Protein AF-K6ZHH1-F1 (afdb_monomer_lite)

pLDDT: mean 86.61, std 14.02, range [27.38, 98.81]

Secondary structure (DSSP, 8-state):
------GGG--TTS--S---SSEEEEEEETTEEEEEEESS---EEEEE-SS-EEEEEETTTGGG---EEEEETTEEEEESS-S-SSSPPP--TT------EEEEE-SSS---GGG-PPP-----HHHHHHHT-STT--GGGGGSTHHHHHHHHHHSTT-HHHHHHHHT--HHHHBTB-B-GGGGTT---SS----B-TTTT-HHHHHHHHHHHH--HHHHHHHHHHHHHIIIIIB---SSS-TTTTTPBBPPSPTTS--TT--SSS--TTSPS--SSS-----SB-GGG---HHHHHHHHHH--HHHHHHHHHHHHHHHHHHH--SSHHHHHHHHHTTTTS--TTT-PPPSSHHHHHHHHHHHHHHHHH--HHHHHHHHHHHHTT--TT--GGGG-TT-STTTTTHHHHHHHHHHHHHHIIIII---SSHHHHHHHHHHHHHHHHHT---GGGGGGG-SS-SHHHHHHHHHHHHHHHHHTTT--SHHHHHHHHHHHHHHHHHHHHHHHT-SSTTSHHHHHHHHHH-----TTSS--S------------PPP-HHHHHHHHHHH--HHHHHHHHHHH-GGGS--

Sequence (584 aa):
MKTGYLKNHIDKNGVVPQKERGAVVFEVENQQTYTYRELRPSLAFMMADEAQGFAIHIDNMWQKFPLEVTAMSGEMDINFCETNIGGAIELQPGEIKFHSLNIALSHTPALTNAHSQPPILKLNPDIFCSANTIPWLTRSITHSPLTNIVNLGLTGERNFFAKREAVDEFGWRNFGDIYADHEAVGYKGDDIFVSHYNNQYDPLQGFLKQWVITGDAKWKQLADDLFEHIVNIDIYHTKLDKQEYNGGFFWHTDHYVEAETATHRTYSKRQQKGVYEDHAGGGGPGSHHCYTSGLALYYQLTGNESAKNAVIKLGNWITYFFEGDGTLLGSLLQYRNRAIVRNPLTGRYPLDRGVANYVNVLLDSYELTANRQYVKRASSIITQTFHATDIIAERNFEDIENTWYYIVFMQSVAKYLWMCETVYGIDHDYASIKQSFLHYVEWIATQEQPYLVNHQKLEYPNDTWTAQDLRKIMVLNVALNYADTQQLKDSIGLKIDSLTQYVEDKLCNSDEKDSTRVLALIMQNNIGDISQIGITNNAMLEVSIEHSTTPFSFARFAWGFIKNYSLTKELRHLLIRFPQLRLK

Structure (mmCIF, N/CA/C/O backbone):
data_AF-K6ZHH1-F1
#
_entry.id   AF-K6ZHH1-F1
#
loop_
_atom_site.group_PDB
_atom_site.id
_atom_site.type_symbol
_atom_site.label_atom_id
_atom_site.label_alt_id
_atom_site.label_comp_id
_atom_site.label_asym_id
_atom_site.label_entity_id
_atom_site.label_seq_id
_atom_site.pdbx_PDB_ins_code
_atom_site.Cartn_x
_atom_site.Cartn_y
_atom_site.Cartn_z
_atom_site.occupancy
_atom_site.B_iso_or_equiv
_atom_site.auth_seq_id
_atom_site.auth_comp_id
_atom_site.auth_asym_id
_atom_site.auth_atom_id
_atom_site.pdbx_PDB_model_num
ATOM 1 N N . MET A 1 1 ? 2.772 -20.254 -30.280 1.00 30.38 1 MET A N 1
ATOM 2 C CA . MET A 1 1 ? 2.025 -19.567 -29.202 1.00 30.38 1 MET A CA 1
ATOM 3 C C . MET A 1 1 ? 1.257 -18.421 -29.835 1.00 30.38 1 MET A C 1
ATOM 5 O O . MET A 1 1 ? 1.825 -17.759 -30.694 1.00 30.38 1 MET A O 1
ATOM 9 N N . LYS A 1 2 ? -0.038 -18.288 -29.522 1.00 27.38 2 LYS A N 1
ATOM 10 C CA . LYS A 1 2 ? -0.986 -17.395 -30.208 1.00 27.38 2 LYS A CA 1
ATOM 11 C C . LYS A 1 2 ? -0.488 -15.938 -30.249 1.00 27.38 2 LYS A C 1
ATOM 13 O O . LYS A 1 2 ? 0.070 -15.427 -29.283 1.00 27.38 2 LYS A O 1
ATOM 18 N N . THR A 1 3 ? -0.713 -15.303 -31.392 1.00 32.09 3 THR A N 1
ATOM 19 C CA . THR A 1 3 ? -0.396 -13.922 -31.780 1.00 32.09 3 THR A CA 1
ATOM 20 C C . THR A 1 3 ? -1.255 -12.888 -31.037 1.00 32.09 3 THR A C 1
ATOM 22 O O . THR A 1 3 ? -2.069 -12.201 -31.649 1.00 32.09 3 THR A O 1
ATOM 25 N N . GLY A 1 4 ? -1.109 -12.786 -29.716 1.00 40.00 4 GLY A N 1
ATOM 26 C CA . GLY A 1 4 ? -1.653 -11.673 -28.937 1.00 40.00 4 GLY A CA 1
ATOM 27 C C . GLY A 1 4 ? -0.604 -10.574 -28.823 1.00 40.00 4 GLY A C 1
ATOM 28 O O . GLY A 1 4 ? 0.295 -10.673 -27.995 1.00 40.00 4 GLY A O 1
ATOM 29 N N . TYR A 1 5 ? -0.659 -9.557 -29.674 1.00 53.03 5 TYR A N 1
ATOM 30 C CA . TYR A 1 5 ? 0.007 -8.285 -29.390 1.00 53.03 5 TYR A CA 1
ATOM 31 C C . TYR A 1 5 ? -0.713 -7.689 -28.177 1.00 53.03 5 TYR A C 1
ATOM 33 O O . TYR A 1 5 ? -1.934 -7.560 -28.199 1.00 53.03 5 TYR A O 1
ATOM 41 N N . LEU A 1 6 ? 0.009 -7.528 -27.070 1.00 69.56 6 LEU A N 1
ATOM 42 C CA . LEU A 1 6 ? -0.569 -7.620 -25.729 1.00 69.56 6 LEU A CA 1
ATOM 43 C C . LEU A 1 6 ? -1.496 -6.432 -25.449 1.00 69.56 6 LEU A C 1
ATOM 45 O O . LEU A 1 6 ? -1.088 -5.277 -25.550 1.00 69.56 6 LEU A O 1
ATOM 49 N N . LYS A 1 7 ? -2.761 -6.736 -25.110 1.00 82.00 7 LYS A N 1
ATOM 50 C CA . LYS A 1 7 ? -3.803 -5.753 -24.755 1.00 82.00 7 LYS A CA 1
ATOM 51 C C . LYS A 1 7 ? -3.344 -4.784 -23.652 1.00 82.00 7 LYS A C 1
ATOM 53 O O . LYS A 1 7 ? -3.862 -3.681 -23.574 1.00 82.00 7 LYS A O 1
ATOM 58 N N . ASN A 1 8 ? -2.340 -5.174 -22.863 1.00 87.94 8 ASN A N 1
ATOM 59 C CA . ASN A 1 8 ? -1.718 -4.366 -21.814 1.00 87.94 8 ASN A CA 1
ATOM 60 C C . ASN A 1 8 ? -0.943 -3.134 -22.335 1.00 87.94 8 ASN A C 1
ATOM 62 O O . ASN A 1 8 ? -0.574 -2.245 -21.570 1.00 87.94 8 ASN A O 1
ATOM 66 N N . HIS A 1 9 ? -0.683 -3.068 -23.646 1.00 88.00 9 HIS A N 1
ATOM 67 C CA . HIS A 1 9 ? 0.112 -2.018 -24.292 1.00 88.00 9 HIS A CA 1
ATOM 68 C C . HIS A 1 9 ? -0.682 -1.164 -25.282 1.00 88.00 9 HIS A C 1
ATOM 70 O O . HIS A 1 9 ? -0.093 -0.539 -26.168 1.00 88.00 9 HIS A O 1
ATOM 76 N N . ILE A 1 10 ? -2.012 -1.139 -25.175 1.00 88.19 10 ILE A N 1
ATOM 77 C CA . ILE A 1 10 ? -2.828 -0.312 -26.064 1.00 88.19 10 ILE A CA 1
ATOM 78 C C . ILE A 1 10 ? -2.696 1.179 -25.726 1.00 88.19 10 ILE A C 1
ATOM 80 O O . ILE A 1 10 ? -2.597 1.578 -24.566 1.00 88.19 10 ILE A O 1
ATOM 84 N N . ASP A 1 11 ? -2.688 2.013 -26.761 1.00 86.75 11 ASP A N 1
ATOM 85 C CA . ASP A 1 11 ? -2.715 3.468 -26.637 1.00 86.75 11 ASP A CA 1
ATOM 86 C C . ASP A 1 11 ? -4.148 3.996 -26.417 1.00 86.75 11 ASP A C 1
ATOM 88 O O . ASP A 1 11 ? -5.140 3.262 -26.485 1.00 86.75 11 ASP A O 1
ATOM 92 N N . LYS A 1 12 ? -4.293 5.312 -26.242 1.00 86.50 12 LYS A N 1
ATOM 93 C CA . LYS A 1 12 ? -5.589 6.018 -26.180 1.00 86.50 12 LYS A CA 1
ATOM 94 C C . LYS A 1 12 ? -6.547 5.720 -27.343 1.00 86.50 12 LYS A C 1
ATOM 96 O O . LYS A 1 12 ? -7.756 5.944 -27.219 1.00 86.50 12 LYS A O 1
ATOM 101 N N . ASN A 1 13 ? -6.038 5.267 -28.489 1.00 87.19 13 ASN A N 1
ATOM 102 C CA . ASN A 1 13 ? -6.827 4.920 -29.669 1.00 87.19 13 ASN A CA 1
ATOM 103 C C . ASN A 1 13 ? -7.211 3.430 -29.700 1.00 87.19 13 ASN A C 1
ATOM 105 O O . ASN A 1 13 ? -7.992 3.034 -30.570 1.00 87.19 13 ASN A O 1
ATOM 109 N N . GLY A 1 14 ? -6.755 2.632 -28.732 1.00 87.19 14 GLY A N 1
ATOM 110 C CA . GLY A 1 14 ? -6.975 1.188 -28.664 1.00 87.19 14 GLY A CA 1
ATOM 111 C C . GLY A 1 14 ? -6.059 0.401 -29.602 1.00 87.19 14 GLY A C 1
ATOM 112 O O . GLY A 1 14 ? -6.440 -0.673 -30.059 1.00 87.19 14 GLY A O 1
ATOM 113 N N . VAL A 1 15 ? -4.891 0.948 -29.948 1.00 86.25 15 VAL A N 1
ATOM 114 C CA . VAL A 1 15 ? -3.913 0.329 -30.852 1.00 86.25 15 VAL A CA 1
ATOM 115 C C . VAL A 1 15 ? -2.653 -0.014 -30.069 1.00 86.25 15 VAL A C 1
ATOM 117 O O . VAL A 1 15 ? -2.179 0.806 -29.295 1.00 86.25 15 VAL A O 1
ATOM 120 N N . VAL A 1 16 ? -2.078 -1.199 -30.296 1.00 84.50 16 VAL A N 1
ATOM 121 C CA . VAL A 1 16 ? -0.757 -1.566 -29.758 1.00 84.50 16 VAL A CA 1
ATOM 122 C C . VAL A 1 16 ? 0.331 -0.938 -30.647 1.00 84.50 16 VAL A C 1
ATOM 124 O O . VAL A 1 16 ? 0.444 -1.341 -31.813 1.00 84.50 16 VAL A O 1
ATOM 127 N N . PRO A 1 17 ? 1.125 0.041 -30.161 1.00 77.00 17 PRO A N 1
ATOM 128 C CA . PRO A 1 17 ? 2.104 0.742 -30.996 1.00 77.00 17 PRO A CA 1
ATOM 129 C C . PRO A 1 17 ? 3.277 -0.153 -31.408 1.00 77.00 17 PRO A C 1
ATOM 131 O O . PRO A 1 17 ? 3.718 -0.109 -32.557 1.00 77.00 17 PRO A O 1
ATOM 134 N N . GLN A 1 18 ? 3.752 -0.993 -30.485 1.00 76.75 18 GLN A N 1
ATOM 135 C CA . GLN A 1 18 ? 4.887 -1.882 -30.703 1.00 76.75 18 GLN A CA 1
ATOM 136 C C . GLN A 1 18 ? 4.406 -3.250 -31.196 1.00 76.75 18 GLN A C 1
ATOM 138 O O . GLN A 1 18 ? 3.787 -4.028 -30.472 1.00 76.75 18 GLN A O 1
ATOM 143 N N . LYS A 1 19 ? 4.677 -3.537 -32.471 1.00 74.19 19 LYS A N 1
ATOM 144 C CA . LYS A 1 19 ? 4.195 -4.744 -33.167 1.00 74.19 19 LYS A CA 1
ATOM 145 C C . LYS A 1 19 ? 5.203 -5.883 -33.179 1.00 74.19 19 LYS A C 1
ATOM 147 O O . LYS A 1 19 ? 4.991 -6.875 -33.865 1.00 74.19 19 LYS A O 1
ATOM 152 N N . GLU A 1 20 ? 6.311 -5.740 -32.468 1.00 76.50 20 GLU A N 1
ATOM 153 C CA . GLU A 1 20 ? 7.403 -6.700 -32.495 1.00 76.50 20 GLU A CA 1
ATOM 154 C C . GLU A 1 20 ? 7.786 -7.085 -31.071 1.00 76.50 20 GLU A C 1
ATOM 156 O O . GLU A 1 20 ? 7.900 -6.227 -30.201 1.00 76.50 20 GLU A O 1
ATOM 161 N N . ARG A 1 21 ? 7.947 -8.392 -30.831 1.00 80.44 21 ARG A N 1
ATOM 162 C CA . ARG A 1 21 ? 8.428 -8.921 -29.550 1.00 80.44 21 ARG A CA 1
ATOM 163 C C . ARG A 1 21 ? 9.940 -9.112 -29.608 1.00 80.44 21 ARG A C 1
ATOM 165 O O . ARG A 1 21 ? 10.447 -9.681 -30.580 1.00 80.44 21 ARG A O 1
ATOM 172 N N . GLY A 1 22 ? 10.617 -8.716 -28.533 1.00 84.31 22 GLY A N 1
ATOM 173 C CA . GLY A 1 22 ? 12.074 -8.713 -28.450 1.00 84.31 22 GLY A CA 1
ATOM 174 C C . GLY A 1 22 ? 12.711 -7.504 -29.132 1.00 84.31 22 GLY A C 1
ATOM 175 O O . GLY A 1 22 ? 12.023 -6.632 -29.658 1.00 84.31 22 GLY A O 1
ATOM 176 N N . ALA A 1 23 ? 14.038 -7.473 -29.132 1.00 86.12 23 ALA A N 1
ATOM 177 C CA . ALA A 1 23 ? 14.827 -6.508 -29.875 1.00 86.12 23 ALA A CA 1
ATOM 178 C C . ALA A 1 23 ? 15.114 -7.007 -31.292 1.00 86.12 23 ALA A C 1
ATOM 180 O O . ALA A 1 23 ? 15.380 -8.192 -31.523 1.00 86.12 23 ALA A O 1
ATOM 181 N N . VAL A 1 24 ? 15.090 -6.071 -32.237 1.00 88.25 24 VAL A N 1
ATOM 182 C CA . VAL A 1 24 ? 15.658 -6.249 -33.572 1.00 88.25 24 VAL A CA 1
ATOM 183 C C . VAL A 1 24 ? 17.082 -5.712 -33.521 1.00 88.25 24 VAL A C 1
ATOM 185 O O . VAL A 1 24 ? 17.284 -4.548 -33.187 1.00 88.25 24 VAL A O 1
ATOM 188 N N . VAL A 1 25 ? 18.057 -6.562 -33.826 1.00 88.25 25 VAL A N 1
ATOM 189 C CA . VAL A 1 25 ? 19.477 -6.208 -33.776 1.00 88.25 25 VAL A CA 1
ATOM 190 C C . VAL A 1 25 ? 20.002 -6.050 -35.195 1.00 88.25 25 VAL A C 1
ATOM 192 O O . VAL A 1 25 ? 19.791 -6.928 -36.035 1.00 88.25 25 VAL A O 1
ATOM 195 N N . PHE A 1 26 ? 20.682 -4.931 -35.443 1.00 89.75 26 PHE A N 1
ATOM 196 C CA . PHE A 1 26 ? 21.403 -4.649 -36.679 1.00 89.75 26 PHE A CA 1
ATOM 197 C C . PHE A 1 26 ? 22.896 -4.607 -36.368 1.00 89.75 26 PHE A C 1
ATOM 199 O O . PHE A 1 26 ? 23.364 -3.701 -35.683 1.00 89.75 26 PHE A O 1
ATOM 206 N N . GLU A 1 27 ? 23.640 -5.583 -36.872 1.00 87.94 27 GLU A N 1
ATOM 207 C CA . GLU A 1 27 ? 25.084 -5.680 -36.675 1.00 87.94 27 GLU A CA 1
ATOM 208 C C . GLU A 1 27 ? 25.792 -5.446 -38.008 1.00 87.94 27 GLU A C 1
ATOM 210 O O . GLU A 1 27 ? 25.417 -6.029 -39.026 1.00 87.94 27 GLU A O 1
ATOM 215 N N . VAL A 1 28 ? 26.795 -4.565 -38.023 1.00 85.88 28 VAL A N 1
ATOM 216 C CA . VAL A 1 28 ? 27.580 -4.265 -39.225 1.00 85.88 28 VAL A CA 1
ATOM 217 C C . VAL A 1 28 ? 29.006 -4.754 -39.025 1.00 85.88 28 VAL A C 1
ATOM 219 O O . VAL A 1 28 ? 29.777 -4.143 -38.291 1.00 85.88 28 VAL A O 1
ATOM 222 N N . GLU A 1 29 ? 29.373 -5.822 -39.726 1.00 83.25 29 GLU A N 1
ATOM 223 C CA . GLU A 1 29 ? 30.719 -6.395 -39.699 1.00 83.25 29 GLU A CA 1
ATOM 224 C C . GLU A 1 29 ? 31.246 -6.510 -41.134 1.00 83.25 29 GLU A C 1
ATOM 226 O O . GLU A 1 29 ? 30.556 -7.006 -42.022 1.00 83.25 29 GLU A O 1
ATOM 231 N N . ASN A 1 30 ? 32.469 -6.037 -41.397 1.00 83.06 30 ASN A N 1
ATOM 232 C CA . ASN A 1 30 ? 33.117 -6.140 -42.715 1.00 83.06 30 ASN A CA 1
ATOM 233 C C . ASN A 1 30 ? 32.250 -5.642 -43.896 1.00 83.06 30 ASN A C 1
ATOM 235 O O . ASN A 1 30 ? 32.237 -6.249 -44.965 1.00 83.06 30 ASN A O 1
ATOM 239 N N . GLN A 1 31 ? 31.529 -4.527 -43.706 1.00 82.25 31 GLN A N 1
ATOM 240 C CA . GLN A 1 31 ? 30.582 -3.946 -44.681 1.00 82.25 31 GLN A CA 1
ATOM 241 C C . GLN A 1 31 ? 29.358 -4.826 -45.005 1.00 82.25 31 GLN A C 1
ATOM 243 O O . GLN A 1 31 ? 28.637 -4.546 -45.963 1.00 82.25 31 GLN A O 1
ATOM 248 N N . GLN A 1 32 ? 29.094 -5.862 -44.211 1.00 87.19 32 GLN A N 1
ATOM 249 C CA . GLN A 1 32 ? 27.875 -6.662 -44.273 1.00 87.19 32 GLN A CA 1
ATOM 250 C C . GLN A 1 32 ? 26.979 -6.325 -43.086 1.00 87.19 32 GLN A C 1
ATOM 252 O O . GLN A 1 32 ? 27.462 -6.124 -41.975 1.00 87.19 32 GLN A O 1
ATOM 257 N N . THR A 1 33 ? 25.671 -6.256 -43.329 1.00 90.69 33 THR A N 1
ATOM 258 C CA . THR A 1 33 ? 24.670 -6.037 -42.283 1.00 90.69 33 THR A CA 1
ATOM 259 C C . THR A 1 33 ? 23.970 -7.349 -41.970 1.00 90.69 33 THR A C 1
ATOM 261 O O . THR A 1 33 ? 23.346 -7.949 -42.847 1.00 90.69 33 THR A O 1
ATOM 264 N N . TYR A 1 34 ? 24.039 -7.765 -40.713 1.00 90.38 34 TYR A N 1
ATOM 265 C CA . TYR A 1 34 ? 23.284 -8.876 -40.162 1.00 90.38 34 TYR A CA 1
ATOM 266 C C . TYR A 1 34 ? 22.071 -8.330 -39.420 1.00 90.38 34 TYR A C 1
ATOM 268 O O . TYR A 1 34 ? 22.156 -7.343 -38.689 1.00 90.38 34 TYR A O 1
ATOM 276 N N . THR A 1 35 ? 20.922 -8.969 -39.618 1.00 91.38 35 THR A N 1
ATOM 277 C CA . THR A 1 35 ? 19.692 -8.625 -38.906 1.00 91.38 35 THR A CA 1
ATOM 278 C C . THR A 1 35 ? 19.126 -9.874 -38.267 1.00 91.38 35 THR A C 1
ATOM 280 O O . THR A 1 35 ? 18.821 -10.849 -38.956 1.00 91.38 35 THR A O 1
ATOM 283 N N . TYR A 1 36 ? 18.977 -9.843 -36.950 1.00 89.69 36 TYR A N 1
ATOM 284 C CA . TYR A 1 36 ? 18.409 -10.944 -36.183 1.00 89.69 36 TYR A CA 1
ATOM 285 C C . TYR A 1 36 ? 17.551 -10.419 -35.032 1.00 89.69 36 TYR A C 1
ATOM 287 O O . TYR A 1 36 ? 17.449 -9.215 -34.797 1.00 89.69 36 TYR A O 1
ATOM 295 N N . ARG A 1 37 ? 16.861 -11.335 -34.350 1.00 88.44 37 ARG A N 1
ATOM 296 C CA . ARG A 1 37 ? 15.963 -11.012 -33.240 1.00 88.44 37 ARG A CA 1
ATOM 297 C C . ARG A 1 37 ? 16.423 -11.665 -31.958 1.00 88.44 37 ARG A C 1
ATOM 299 O O . ARG A 1 37 ? 16.782 -12.841 -31.958 1.00 88.44 37 ARG A O 1
ATOM 306 N N . GLU A 1 38 ? 16.295 -10.925 -30.870 1.00 86.88 38 GLU A N 1
ATOM 307 C CA . GLU A 1 38 ? 16.589 -11.397 -29.526 1.00 86.88 38 GLU A CA 1
ATOM 308 C C . GLU A 1 38 ? 15.402 -11.110 -28.605 1.00 86.88 38 GLU A C 1
ATOM 310 O O . GLU A 1 38 ? 14.974 -9.971 -28.467 1.00 86.88 38 GLU A O 1
ATOM 315 N N . LEU A 1 39 ? 14.820 -12.140 -27.986 1.00 84.62 39 LEU A N 1
ATOM 316 C CA . LEU A 1 39 ? 13.560 -11.982 -27.246 1.00 84.62 39 LEU A CA 1
ATOM 317 C C . LEU A 1 39 ? 13.709 -11.238 -25.914 1.00 84.62 39 LEU A C 1
ATOM 319 O O . LEU A 1 39 ? 12.803 -10.508 -25.526 1.00 84.62 39 LEU A O 1
ATOM 323 N N . ARG A 1 40 ? 14.818 -11.454 -25.204 1.00 85.62 40 ARG A N 1
ATOM 324 C CA . ARG A 1 40 ? 15.097 -10.867 -23.885 1.00 85.62 40 ARG A CA 1
ATOM 325 C C . ARG A 1 40 ? 16.553 -10.420 -23.841 1.00 85.62 40 ARG A C 1
ATOM 327 O O . ARG A 1 40 ? 17.358 -11.078 -23.179 1.00 85.62 40 ARG A O 1
ATOM 334 N N . PRO A 1 41 ? 16.905 -9.362 -24.590 1.00 81.31 41 PRO A N 1
ATOM 335 C CA . PRO A 1 41 ? 18.270 -8.876 -24.614 1.00 81.31 41 PRO A CA 1
ATOM 336 C C . PRO A 1 41 ? 18.675 -8.447 -23.209 1.00 81.31 41 PRO A C 1
ATOM 338 O O . PRO A 1 41 ? 17.999 -7.657 -22.548 1.00 81.31 41 PRO A O 1
ATOM 341 N N . SER A 1 42 ? 19.783 -9.000 -22.738 1.00 67.12 42 SER A N 1
ATOM 342 C CA . SER A 1 42 ? 20.424 -8.586 -21.496 1.00 67.12 42 SER A CA 1
ATOM 343 C C . SER A 1 42 ? 21.822 -8.126 -21.862 1.00 67.12 42 SER A C 1
ATOM 345 O O . SER A 1 42 ? 22.798 -8.859 -21.712 1.00 67.12 42 SER A O 1
ATOM 347 N N . LEU A 1 43 ? 21.891 -6.943 -22.466 1.00 67.44 43 LEU A N 1
ATOM 348 C CA . LEU A 1 43 ? 23.126 -6.457 -23.053 1.00 67.44 43 LEU A CA 1
ATOM 349 C C . LEU A 1 43 ? 23.931 -5.685 -22.010 1.00 67.44 43 LEU A C 1
ATOM 351 O O . LEU A 1 43 ? 23.522 -4.639 -21.506 1.00 67.44 43 LEU A O 1
ATOM 355 N N . ALA A 1 44 ? 25.094 -6.245 -21.700 1.00 71.50 44 ALA A N 1
ATOM 356 C CA . ALA A 1 44 ? 26.247 -5.480 -21.279 1.00 71.50 44 ALA A CA 1
ATOM 357 C C . ALA A 1 44 ? 26.941 -4.993 -22.553 1.00 71.50 44 ALA A C 1
ATOM 359 O O . ALA A 1 44 ? 27.331 -5.806 -23.392 1.00 71.50 44 ALA A O 1
ATOM 360 N N . PHE A 1 45 ? 27.077 -3.685 -22.715 1.00 78.56 45 PHE A N 1
ATOM 361 C CA . PHE A 1 45 ? 27.781 -3.105 -23.851 1.00 78.56 45 PHE A CA 1
ATOM 362 C C . PHE A 1 45 ? 29.227 -2.853 -23.465 1.00 78.56 45 PHE A C 1
ATOM 364 O O . PHE A 1 45 ? 29.496 -2.330 -22.386 1.00 78.56 45 PHE A O 1
ATOM 371 N N . MET A 1 46 ? 30.159 -3.226 -24.336 1.00 77.31 46 MET A N 1
ATOM 372 C CA . MET A 1 46 ? 31.578 -2.988 -24.118 1.00 77.31 46 MET A CA 1
ATOM 373 C C . MET A 1 46 ? 32.075 -1.966 -25.132 1.00 77.31 46 MET A C 1
ATOM 375 O O . MET A 1 46 ? 31.967 -2.178 -26.337 1.00 77.31 46 MET A O 1
ATOM 379 N N . MET A 1 47 ? 32.609 -0.857 -24.633 1.00 77.69 47 MET A N 1
ATOM 380 C CA . MET A 1 47 ? 33.343 0.112 -25.439 1.00 77.69 47 MET A CA 1
ATOM 381 C C . MET A 1 47 ? 34.798 0.067 -25.016 1.00 77.69 47 MET A C 1
ATOM 383 O O . MET A 1 47 ? 35.086 0.309 -23.848 1.00 77.69 47 MET A O 1
ATOM 387 N N . ALA A 1 48 ? 35.713 -0.214 -25.933 1.00 76.81 48 ALA A N 1
ATOM 388 C CA . ALA A 1 48 ? 37.136 -0.204 -25.626 1.00 76.81 48 ALA A CA 1
ATOM 389 C C . ALA A 1 48 ? 37.960 0.422 -26.749 1.00 76.81 48 ALA A C 1
ATOM 391 O O . ALA A 1 48 ? 37.605 0.330 -27.925 1.00 76.81 48 ALA A O 1
ATOM 392 N N . ASP A 1 49 ? 39.073 1.029 -26.355 1.00 75.19 49 ASP A N 1
ATOM 393 C CA . ASP A 1 49 ? 40.192 1.400 -27.214 1.00 75.19 49 ASP A CA 1
ATOM 394 C C . ASP A 1 49 ? 41.468 0.656 -26.755 1.00 75.19 49 ASP A C 1
ATOM 396 O O . ASP A 1 49 ? 41.411 -0.251 -25.920 1.00 75.19 49 ASP A O 1
ATOM 400 N N . GLU A 1 50 ? 42.634 0.999 -27.312 1.00 72.00 50 GLU A N 1
ATOM 401 C CA . GLU A 1 50 ? 43.910 0.370 -26.932 1.00 72.00 50 GLU A CA 1
ATOM 402 C C . GLU A 1 50 ? 44.327 0.637 -25.469 1.00 72.00 50 GLU A C 1
ATOM 404 O O . GLU A 1 50 ? 45.160 -0.093 -24.927 1.00 72.00 50 GLU A O 1
ATOM 409 N N . ALA A 1 51 ? 43.782 1.669 -24.821 1.00 75.00 51 ALA A N 1
ATOM 410 C CA . ALA A 1 51 ? 44.176 2.134 -23.492 1.00 75.00 51 ALA A CA 1
ATOM 411 C C . ALA A 1 51 ? 43.164 1.778 -22.385 1.00 75.00 51 ALA A C 1
ATOM 413 O O . ALA A 1 51 ? 43.565 1.571 -21.234 1.00 75.00 51 ALA A O 1
ATOM 414 N N . GLN A 1 52 ? 41.867 1.723 -22.692 1.00 78.44 52 GLN A N 1
ATOM 415 C CA . GLN A 1 52 ? 40.787 1.598 -21.709 1.00 78.44 52 GLN A CA 1
ATOM 416 C C . GLN A 1 52 ? 39.554 0.885 -22.277 1.00 78.44 52 GLN A C 1
ATOM 418 O O . GLN A 1 52 ? 39.267 0.953 -23.468 1.00 78.44 52 GLN A O 1
ATOM 423 N N . GLY A 1 53 ? 38.791 0.239 -21.393 1.00 80.38 53 GLY A N 1
ATOM 424 C CA . GLY A 1 53 ? 37.497 -0.358 -21.706 1.00 80.38 53 GLY A CA 1
ATOM 425 C C . GLY A 1 53 ? 36.437 0.016 -20.673 1.00 80.38 53 GLY A C 1
ATOM 426 O O . GLY A 1 53 ? 36.725 0.153 -19.485 1.00 80.38 53 GLY A O 1
ATOM 427 N N . PHE A 1 54 ? 35.198 0.164 -21.121 1.00 81.25 54 PHE A N 1
ATOM 428 C CA . PHE A 1 54 ? 34.018 0.433 -20.311 1.00 81.25 54 PHE A CA 1
ATOM 429 C C . PHE A 1 54 ? 32.983 -0.657 -20.566 1.00 81.25 54 PHE A C 1
ATOM 431 O O . PHE A 1 54 ? 32.654 -0.939 -21.716 1.00 81.25 54 PHE A O 1
ATOM 438 N N . ALA A 1 55 ? 32.457 -1.242 -19.495 1.00 81.44 55 ALA A N 1
ATOM 439 C CA . ALA A 1 55 ? 31.269 -2.079 -19.527 1.00 81.44 55 ALA A CA 1
ATOM 440 C C . ALA A 1 55 ? 30.068 -1.246 -19.070 1.00 81.44 55 ALA A C 1
ATOM 442 O O . ALA A 1 55 ? 30.090 -0.663 -17.984 1.00 81.44 55 ALA A O 1
ATOM 443 N N . ILE A 1 56 ? 29.034 -1.179 -19.899 1.00 83.62 56 ILE A N 1
ATOM 444 C CA . ILE A 1 56 ? 27.803 -0.437 -19.643 1.00 83.62 56 ILE A CA 1
ATOM 445 C C . ILE A 1 56 ? 26.669 -1.443 -19.495 1.00 83.62 56 ILE A C 1
ATOM 447 O O . ILE A 1 56 ? 26.363 -2.189 -20.423 1.00 83.62 56 ILE A O 1
ATOM 451 N N . HIS A 1 57 ? 26.036 -1.454 -18.329 1.00 84.31 57 HIS A N 1
ATOM 452 C CA . HIS A 1 57 ? 24.901 -2.314 -18.016 1.00 84.31 57 HIS A CA 1
ATOM 453 C C . HIS A 1 57 ? 23.661 -1.456 -17.813 1.00 84.31 57 HIS A C 1
ATOM 455 O O . HIS A 1 57 ? 23.680 -0.526 -17.010 1.00 84.31 57 HIS A O 1
ATOM 461 N N . ILE A 1 58 ? 22.583 -1.770 -18.526 1.00 87.12 58 ILE A N 1
ATOM 462 C CA . ILE A 1 58 ? 21.298 -1.088 -18.368 1.00 87.12 58 ILE A CA 1
ATOM 463 C C . ILE A 1 58 ? 20.389 -1.972 -17.517 1.00 87.12 58 ILE A C 1
ATOM 465 O O . ILE A 1 58 ? 20.074 -3.104 -17.895 1.00 87.12 58 ILE A O 1
ATOM 469 N N . ASP A 1 59 ? 19.944 -1.449 -16.379 1.00 86.69 59 ASP A N 1
ATOM 470 C CA . ASP A 1 59 ? 19.121 -2.213 -15.447 1.00 86.69 59 ASP A CA 1
ATOM 471 C C . ASP A 1 59 ? 17.714 -2.412 -16.021 1.00 86.69 59 ASP A C 1
ATOM 473 O O . ASP A 1 59 ? 17.067 -1.466 -16.481 1.00 86.69 59 ASP A O 1
ATOM 477 N N . ASN A 1 60 ? 17.215 -3.653 -15.966 1.00 88.12 60 ASN A N 1
ATOM 478 C CA . ASN A 1 60 ? 15.880 -4.026 -16.448 1.00 88.12 60 ASN A CA 1
ATOM 479 C C . ASN A 1 60 ? 15.611 -3.602 -17.911 1.00 88.12 60 ASN A C 1
ATOM 481 O O . ASN A 1 60 ? 14.483 -3.249 -18.257 1.00 88.12 60 ASN A O 1
ATOM 485 N N . MET A 1 61 ? 16.645 -3.635 -18.765 1.00 86.50 61 MET A N 1
ATOM 486 C CA . MET A 1 61 ? 16.629 -3.128 -20.146 1.00 86.50 61 MET A CA 1
ATOM 487 C C . MET A 1 61 ? 15.402 -3.589 -20.946 1.00 86.50 61 MET A C 1
ATOM 489 O O . MET A 1 61 ? 14.573 -2.769 -21.333 1.00 86.50 61 MET A O 1
ATOM 493 N N . TRP A 1 62 ? 15.260 -4.899 -21.175 1.00 88.31 62 TRP A N 1
ATOM 494 C CA . TRP A 1 62 ? 14.139 -5.426 -21.958 1.00 88.31 62 TRP A CA 1
ATOM 495 C C . TRP A 1 62 ? 12.812 -5.327 -21.205 1.00 88.31 62 TRP A C 1
ATOM 497 O O . TRP A 1 62 ? 11.772 -5.195 -21.833 1.00 88.31 62 TRP A O 1
ATOM 507 N N . GLN A 1 63 ? 12.832 -5.358 -19.870 1.00 91.50 63 GLN A N 1
ATOM 508 C CA . GLN A 1 63 ? 11.626 -5.264 -19.048 1.00 91.50 63 GLN A CA 1
ATOM 509 C C . GLN A 1 63 ? 11.005 -3.868 -19.081 1.00 91.50 63 GLN A C 1
ATOM 511 O O . GLN A 1 63 ? 9.803 -3.761 -18.886 1.00 91.50 63 GLN A O 1
ATOM 516 N N . LYS A 1 64 ? 11.786 -2.808 -19.320 1.00 90.31 64 LYS A N 1
ATOM 517 C CA . LYS A 1 64 ? 11.330 -1.405 -19.338 1.00 90.31 64 LYS A CA 1
ATOM 518 C C . LYS A 1 64 ? 11.203 -0.824 -20.754 1.00 90.31 64 LYS A C 1
ATOM 520 O O . LYS A 1 64 ? 11.275 0.392 -20.903 1.00 90.31 64 LYS A O 1
ATOM 525 N N . PHE A 1 65 ? 11.013 -1.666 -21.772 1.00 88.50 65 PHE A N 1
ATOM 526 C CA . PHE A 1 65 ? 10.853 -1.238 -23.169 1.00 88.50 65 PHE A CA 1
ATOM 527 C C . PHE A 1 65 ? 9.784 -0.128 -23.335 1.00 88.50 65 PHE A C 1
ATOM 529 O O . PHE A 1 65 ? 8.835 -0.067 -22.555 1.00 88.50 65 PHE A O 1
ATOM 536 N N . PRO A 1 66 ? 9.841 0.733 -24.357 1.00 86.38 66 PRO A N 1
ATOM 537 C CA . PRO A 1 66 ? 10.778 0.732 -25.471 1.00 86.38 66 PRO A CA 1
ATOM 538 C C . PRO A 1 66 ? 12.166 1.245 -25.073 1.00 86.38 66 PRO A C 1
ATOM 540 O O . PRO A 1 66 ? 12.300 2.073 -24.177 1.00 86.38 66 PRO A O 1
ATOM 543 N N . LEU A 1 67 ? 13.199 0.737 -25.742 1.00 86.00 67 LEU A N 1
ATOM 544 C CA . LEU A 1 67 ? 14.583 1.159 -25.547 1.00 86.00 67 LEU A CA 1
ATOM 545 C C . LEU A 1 67 ? 15.379 0.875 -26.821 1.00 86.00 67 LEU A C 1
ATOM 547 O O . LEU A 1 67 ? 15.266 -0.208 -27.395 1.00 86.00 67 LEU A O 1
ATOM 551 N N . GLU A 1 68 ? 16.195 1.835 -27.234 1.00 87.62 68 GLU A N 1
ATOM 552 C CA . GLU A 1 68 ? 17.051 1.753 -28.413 1.00 87.62 68 GLU A CA 1
ATOM 553 C C . GLU A 1 68 ? 18.506 2.004 -28.002 1.00 87.62 68 GLU A C 1
ATOM 555 O O . GLU A 1 68 ? 18.795 2.903 -27.213 1.00 87.62 68 GLU A O 1
ATOM 560 N N . VAL A 1 69 ? 19.427 1.186 -28.513 1.00 87.31 69 VAL A N 1
ATOM 561 C CA . VAL A 1 69 ? 20.865 1.364 -28.292 1.00 87.31 69 VAL A CA 1
ATOM 562 C C . VAL A 1 69 ? 21.582 1.308 -29.624 1.00 87.31 69 VAL A C 1
ATOM 564 O O . VAL A 1 69 ? 21.441 0.331 -30.359 1.00 87.31 69 VAL A O 1
ATOM 567 N N . THR A 1 70 ? 22.382 2.331 -29.902 1.00 88.44 70 THR A N 1
ATOM 568 C CA . THR A 1 70 ? 23.235 2.401 -31.086 1.00 88.44 70 THR A CA 1
ATOM 569 C C . THR A 1 70 ? 24.683 2.531 -30.645 1.00 88.44 70 THR A C 1
ATOM 571 O O . THR A 1 70 ? 25.008 3.394 -29.838 1.00 88.44 70 THR A O 1
ATOM 574 N N . ALA A 1 71 ? 25.564 1.690 -31.181 1.00 84.69 71 ALA A N 1
ATOM 575 C CA . ALA A 1 71 ? 27.003 1.794 -30.966 1.00 84.69 71 ALA A CA 1
ATOM 576 C C . ALA A 1 71 ? 27.704 1.975 -32.317 1.00 84.69 71 ALA A C 1
ATOM 578 O O . ALA A 1 71 ? 27.563 1.151 -33.221 1.00 84.69 71 ALA A O 1
ATOM 579 N N . MET A 1 72 ? 28.451 3.067 -32.458 1.00 81.38 72 MET A N 1
ATOM 580 C CA . MET A 1 72 ? 29.295 3.381 -33.612 1.00 81.38 72 MET A CA 1
ATOM 581 C C . MET A 1 72 ? 30.732 3.618 -33.130 1.00 81.38 72 MET A C 1
ATOM 583 O O . MET A 1 72 ? 30.990 3.697 -31.935 1.00 81.38 72 MET A O 1
ATOM 587 N N . SER A 1 73 ? 31.702 3.688 -34.046 1.00 76.44 73 SER A N 1
ATOM 588 C CA . SER A 1 73 ? 33.131 3.798 -33.707 1.00 76.44 73 SER A CA 1
ATOM 589 C C . SER A 1 73 ? 33.432 4.932 -32.707 1.00 76.44 73 SER A C 1
ATOM 591 O O . SER A 1 73 ? 33.581 6.083 -33.111 1.00 76.44 73 SER A O 1
ATOM 593 N N . GLY A 1 74 ? 33.584 4.587 -31.423 1.00 76.75 74 GLY A N 1
ATOM 594 C CA . GLY A 1 74 ? 33.898 5.514 -30.328 1.00 76.75 74 GLY A CA 1
ATOM 595 C C . GLY A 1 74 ? 32.700 6.229 -29.688 1.00 76.75 74 GLY A C 1
ATOM 596 O O . GLY A 1 74 ? 32.913 7.065 -28.813 1.00 76.75 74 GLY A O 1
ATOM 597 N N . GLU A 1 75 ? 31.465 5.917 -30.086 1.00 86.19 75 GLU A N 1
ATOM 598 C CA . GLU A 1 75 ? 30.247 6.550 -29.571 1.00 86.19 75 GLU A CA 1
ATOM 599 C C . GLU A 1 75 ? 29.149 5.513 -29.322 1.00 86.19 75 GLU A C 1
ATOM 601 O O . GLU A 1 75 ? 28.931 4.602 -30.121 1.00 86.19 75 GLU A O 1
ATOM 606 N N . MET A 1 76 ? 28.429 5.672 -28.215 1.00 86.69 76 MET A N 1
ATOM 607 C CA . MET A 1 76 ? 27.263 4.865 -27.892 1.00 86.69 76 MET A CA 1
ATOM 608 C C . MET A 1 76 ? 26.114 5.777 -27.475 1.00 86.69 76 MET A C 1
ATOM 610 O O . MET A 1 76 ? 26.251 6.561 -26.536 1.00 86.69 76 MET A O 1
ATOM 614 N N . ASP A 1 77 ? 24.989 5.643 -28.166 1.00 89.06 77 ASP A N 1
ATOM 615 C CA . ASP A 1 77 ? 23.734 6.320 -27.865 1.00 89.06 77 ASP A CA 1
ATOM 616 C C . ASP A 1 77 ? 22.766 5.326 -27.212 1.00 89.06 77 ASP A C 1
ATOM 618 O O . ASP A 1 77 ? 22.544 4.223 -27.721 1.00 89.06 77 ASP A O 1
ATOM 622 N N . ILE A 1 78 ? 22.216 5.711 -26.061 1.00 88.38 78 ILE A N 1
ATOM 623 C CA . ILE A 1 78 ? 21.211 4.949 -25.318 1.00 88.38 78 ILE A CA 1
ATOM 624 C C . ILE A 1 78 ? 19.969 5.818 -25.229 1.00 88.38 78 ILE A C 1
ATOM 626 O O . ILE A 1 78 ? 19.918 6.787 -24.466 1.00 88.38 78 ILE A O 1
ATOM 630 N N . ASN A 1 79 ? 18.936 5.420 -25.956 1.00 87.88 79 ASN A N 1
ATOM 631 C CA . ASN A 1 79 ? 17.665 6.104 -25.968 1.00 87.88 79 ASN A CA 1
ATOM 632 C C . ASN A 1 79 ? 16.621 5.290 -25.193 1.00 87.88 79 ASN A C 1
ATOM 634 O O . ASN A 1 79 ? 16.186 4.218 -25.607 1.00 87.88 79 ASN A O 1
ATOM 638 N N . PHE A 1 80 ? 16.202 5.823 -24.043 1.00 84.75 80 PHE A N 1
ATOM 639 C CA . PHE A 1 80 ? 15.126 5.260 -23.211 1.00 84.75 80 PHE A CA 1
ATOM 640 C C . PHE A 1 80 ? 13.720 5.540 -23.767 1.00 84.75 80 PHE A C 1
ATOM 642 O O . PHE A 1 80 ? 12.712 5.289 -23.112 1.00 84.75 80 PHE A O 1
ATOM 649 N N . CYS A 1 81 ? 13.656 6.106 -24.967 1.00 75.25 81 CYS A N 1
ATOM 650 C CA . CYS A 1 81 ? 12.484 6.188 -25.818 1.00 75.25 81 CYS A CA 1
ATOM 651 C C . CYS A 1 81 ? 12.850 5.521 -27.154 1.00 75.25 81 CYS A C 1
ATOM 653 O O . CYS A 1 81 ? 14.000 5.562 -27.567 1.00 75.25 81 CYS A O 1
ATOM 655 N N . GLU A 1 82 ? 11.906 4.923 -27.874 1.00 67.00 82 GLU A N 1
ATOM 656 C CA . GLU A 1 82 ? 12.200 4.430 -29.229 1.00 67.00 82 GLU A CA 1
ATOM 657 C C . GLU A 1 82 ? 11.799 5.488 -30.258 1.00 67.00 82 GLU A C 1
ATOM 659 O O . GLU A 1 82 ? 10.688 6.026 -30.220 1.00 67.00 82 GLU A O 1
ATOM 664 N N . THR A 1 83 ? 12.715 5.801 -31.178 1.00 63.62 83 THR A N 1
ATOM 665 C CA . THR A 1 83 ? 12.471 6.780 -32.252 1.00 63.62 83 THR A CA 1
ATOM 666 C C . THR A 1 83 ? 11.719 6.191 -33.447 1.00 63.62 83 THR A C 1
ATOM 668 O O . THR A 1 83 ? 11.105 6.931 -34.215 1.00 63.62 83 THR A O 1
ATOM 671 N N . ASN A 1 84 ? 11.722 4.860 -33.572 1.00 60.50 84 ASN A N 1
ATOM 672 C CA . ASN A 1 84 ? 11.150 4.105 -34.688 1.00 60.50 84 ASN A CA 1
ATOM 673 C C . ASN A 1 84 ? 9.733 3.560 -34.433 1.00 60.50 84 ASN A C 1
ATOM 675 O O . ASN A 1 84 ? 9.175 2.864 -35.287 1.00 60.50 84 ASN A O 1
ATOM 679 N N . ILE A 1 85 ? 9.101 3.904 -33.306 1.00 61.12 85 ILE A N 1
ATOM 680 C CA . ILE A 1 85 ? 7.674 3.630 -33.123 1.00 61.12 85 ILE A CA 1
ATOM 681 C C . ILE A 1 85 ? 6.920 4.506 -34.129 1.00 61.12 85 ILE A C 1
ATOM 683 O O . ILE A 1 85 ? 7.151 5.710 -34.210 1.00 61.12 85 ILE A O 1
ATOM 687 N N . GLY A 1 86 ? 5.977 3.939 -34.885 1.00 56.47 86 GLY A N 1
ATOM 688 C CA . GLY A 1 86 ? 5.157 4.680 -35.859 1.00 56.47 86 GLY A CA 1
ATOM 689 C C . GLY A 1 86 ? 4.260 5.793 -35.272 1.00 56.47 86 GLY A C 1
ATOM 690 O O . GLY A 1 86 ? 3.359 6.265 -35.965 1.00 56.47 86 GLY A O 1
ATOM 691 N N . GLY A 1 87 ? 4.467 6.195 -34.012 1.00 63.97 87 GLY A N 1
ATOM 692 C CA . GLY A 1 87 ? 3.777 7.259 -33.285 1.00 63.97 87 GLY A CA 1
ATOM 693 C C . GLY A 1 87 ? 4.559 7.710 -32.039 1.00 63.97 87 GLY A C 1
ATOM 694 O O . GLY A 1 87 ? 5.502 7.054 -31.612 1.00 63.97 87 GLY A O 1
ATOM 695 N N . ALA A 1 88 ? 4.167 8.842 -31.445 1.00 71.25 88 ALA A N 1
ATOM 696 C CA . ALA A 1 88 ? 4.771 9.348 -30.208 1.00 71.25 88 ALA A CA 1
ATOM 697 C C . ALA A 1 88 ? 4.419 8.468 -28.991 1.00 71.25 88 ALA A C 1
ATOM 699 O O . ALA A 1 88 ? 3.312 7.931 -28.922 1.00 71.25 88 ALA A O 1
ATOM 700 N N . ILE A 1 89 ? 5.316 8.395 -27.999 1.00 76.31 89 ILE A N 1
ATOM 701 C CA . ILE A 1 89 ? 5.013 7.778 -26.699 1.00 76.31 89 ILE A CA 1
ATOM 702 C C . ILE A 1 89 ? 3.905 8.589 -26.019 1.00 76.31 89 ILE A C 1
ATOM 704 O O . ILE A 1 89 ? 4.033 9.794 -25.792 1.00 76.31 89 ILE A O 1
ATOM 708 N N . GLU A 1 90 ? 2.794 7.927 -25.708 1.00 83.81 90 GLU A N 1
ATOM 709 C CA . GLU A 1 90 ? 1.702 8.544 -24.965 1.00 83.81 90 GLU A CA 1
ATOM 710 C C . GLU A 1 90 ? 2.114 8.769 -23.508 1.00 83.81 90 GLU A C 1
ATOM 712 O O . GLU A 1 90 ? 2.365 7.812 -22.782 1.00 83.81 90 GLU A O 1
ATOM 717 N N . LEU A 1 91 ? 2.107 10.028 -23.070 1.00 85.44 91 LEU A N 1
ATOM 718 C CA . LEU A 1 91 ? 2.290 10.397 -21.670 1.00 85.44 91 LEU A CA 1
ATOM 719 C C . LEU A 1 91 ? 0.992 10.967 -21.108 1.00 85.44 91 LEU A C 1
ATOM 721 O O . LEU A 1 91 ? 0.436 11.934 -21.645 1.00 85.44 91 LEU A O 1
ATOM 725 N N . GLN A 1 92 ? 0.537 10.415 -19.991 1.00 87.25 92 GLN A N 1
ATOM 726 C CA . GLN A 1 92 ? -0.485 11.051 -19.176 1.00 87.25 92 GLN A CA 1
ATOM 727 C C . GLN A 1 92 ? 0.163 12.114 -18.276 1.00 87.25 92 GLN A C 1
ATOM 729 O O . GLN A 1 92 ? 1.326 11.983 -17.882 1.00 87.25 92 GLN A O 1
ATOM 734 N N . PRO A 1 93 ? -0.551 13.203 -17.927 1.00 87.12 93 PRO A N 1
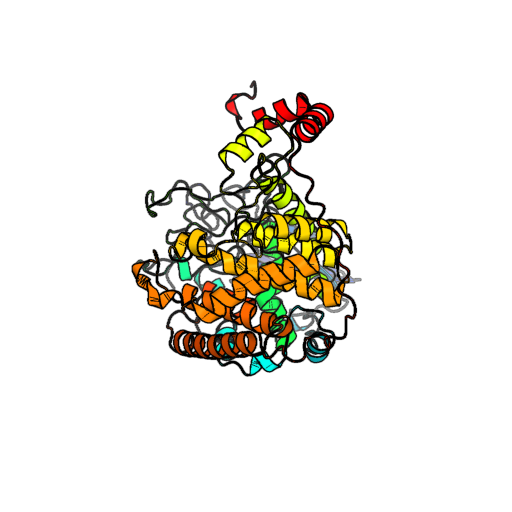ATOM 735 C CA . PRO A 1 93 ? 0.031 14.282 -17.134 1.00 87.12 93 PRO A CA 1
ATOM 736 C C . PRO A 1 93 ? 0.695 13.755 -15.862 1.00 87.12 93 PRO A C 1
ATOM 738 O O . PRO A 1 93 ? 0.078 12.979 -15.143 1.00 87.12 93 PRO A O 1
ATOM 741 N N . GLY A 1 94 ? 1.915 14.183 -15.551 1.00 89.88 94 GLY A N 1
ATOM 742 C CA . GLY A 1 94 ? 2.606 13.804 -14.314 1.00 89.88 94 GLY A CA 1
ATOM 743 C C . GLY A 1 94 ? 3.062 12.343 -14.215 1.00 89.88 94 GLY A C 1
ATOM 744 O O . GLY A 1 94 ? 3.460 11.959 -13.121 1.00 89.88 94 GLY A O 1
ATOM 745 N N . GLU A 1 95 ? 2.989 11.540 -15.285 1.00 91.00 95 GLU A N 1
ATOM 746 C CA . GLU A 1 95 ? 3.770 10.294 -15.366 1.00 91.00 95 GLU A CA 1
ATOM 747 C C . GLU A 1 95 ? 5.258 10.641 -15.460 1.00 91.00 95 GLU A C 1
ATOM 749 O O . GLU A 1 95 ? 5.650 11.568 -16.175 1.00 91.00 95 GLU A O 1
ATOM 754 N N . ILE A 1 96 ? 6.081 9.893 -14.734 1.00 92.12 96 ILE A N 1
ATOM 755 C CA . ILE A 1 96 ? 7.538 9.916 -14.852 1.00 92.12 96 ILE A CA 1
ATOM 756 C C . ILE A 1 96 ? 8.033 8.469 -14.921 1.00 92.12 96 ILE A C 1
ATOM 758 O O . ILE A 1 96 ? 7.307 7.547 -14.559 1.00 92.12 96 ILE A O 1
ATOM 762 N N . LYS A 1 97 ? 9.271 8.247 -15.362 1.00 91.19 97 LYS A N 1
ATOM 763 C CA . LYS A 1 97 ? 9.917 6.934 -15.263 1.00 91.19 97 LYS A CA 1
ATOM 764 C C . LYS A 1 97 ? 11.381 7.094 -14.896 1.00 91.19 97 LYS A C 1
ATOM 766 O O . LYS A 1 97 ? 12.038 8.044 -15.317 1.00 91.19 97 LYS A O 1
ATOM 771 N N . PHE A 1 98 ? 11.868 6.152 -14.100 1.00 91.38 98 PHE A N 1
ATOM 772 C CA . PHE A 1 98 ? 13.265 6.049 -13.719 1.00 91.38 98 PHE A CA 1
ATOM 773 C C . PHE A 1 98 ? 13.957 4.923 -14.498 1.00 91.38 98 PHE A C 1
ATOM 775 O O . PHE A 1 98 ? 13.482 3.779 -14.533 1.00 91.38 98 PHE A O 1
ATOM 782 N N . HIS A 1 99 ? 15.106 5.257 -15.083 1.00 90.25 99 HIS A N 1
ATOM 783 C CA . HIS A 1 99 ? 16.035 4.323 -15.707 1.00 90.25 99 HIS A CA 1
ATOM 784 C C . HIS A 1 99 ? 17.381 4.412 -14.987 1.00 90.25 99 HIS A C 1
ATOM 786 O O . HIS A 1 99 ? 17.809 5.499 -14.599 1.00 90.25 99 HIS A O 1
ATOM 792 N N . SER A 1 100 ? 18.031 3.264 -14.820 1.00 88.19 100 SER A N 1
ATOM 793 C CA . SER A 1 100 ? 19.343 3.139 -14.192 1.00 88.19 100 SER A CA 1
ATOM 794 C C . SER A 1 100 ? 20.295 2.460 -15.165 1.00 88.19 100 SER A C 1
ATOM 796 O O . SER A 1 100 ? 19.913 1.537 -15.890 1.00 88.19 100 SER A O 1
ATOM 798 N N . LEU A 1 101 ? 21.529 2.950 -15.191 1.00 87.56 101 LEU A N 1
ATOM 799 C CA . LEU A 1 101 ? 22.627 2.345 -15.923 1.00 87.56 101 LEU A CA 1
ATOM 800 C C . LEU A 1 101 ? 23.881 2.377 -15.055 1.00 87.56 101 LEU A C 1
ATOM 802 O O . LEU A 1 101 ? 24.121 3.336 -14.320 1.00 87.56 101 LEU A O 1
ATOM 806 N N . ASN A 1 102 ? 24.687 1.333 -15.171 1.00 85.88 102 ASN A N 1
ATOM 807 C CA . ASN A 1 102 ? 25.942 1.160 -14.461 1.00 85.88 102 ASN A CA 1
ATOM 808 C C . ASN A 1 102 ? 27.091 1.172 -15.471 1.00 85.88 102 ASN A C 1
ATOM 810 O O . ASN A 1 102 ? 27.044 0.449 -16.465 1.00 85.88 102 ASN A O 1
ATOM 814 N N . ILE A 1 103 ? 28.127 1.971 -15.208 1.00 85.56 103 ILE A N 1
ATOM 815 C CA . ILE A 1 103 ? 29.340 2.045 -16.035 1.00 85.56 103 ILE A CA 1
ATOM 816 C C . ILE A 1 103 ? 30.519 1.563 -15.193 1.00 85.56 103 ILE A C 1
ATOM 818 O O . ILE A 1 103 ? 30.840 2.165 -14.167 1.00 85.56 103 ILE A O 1
ATOM 822 N N . ALA A 1 104 ? 31.168 0.488 -15.627 1.00 83.19 104 ALA A N 1
ATOM 823 C CA . ALA A 1 104 ? 32.344 -0.078 -14.982 1.00 83.19 104 ALA A CA 1
ATOM 824 C C . ALA A 1 104 ? 33.570 0.057 -15.891 1.00 83.19 104 ALA A C 1
ATOM 826 O O . ALA A 1 104 ? 33.516 -0.283 -17.070 1.00 83.19 104 ALA A O 1
ATOM 827 N N . LEU A 1 105 ? 34.693 0.517 -15.337 1.00 83.38 105 LEU A N 1
ATOM 828 C CA . LEU A 1 105 ? 35.978 0.486 -16.033 1.00 83.38 105 LEU A CA 1
ATOM 829 C C . LEU A 1 105 ? 36.493 -0.961 -16.050 1.00 83.38 105 LEU A C 1
ATOM 831 O O . LEU A 1 105 ? 36.665 -1.567 -14.992 1.00 83.38 105 LEU A O 1
ATOM 835 N N . SER A 1 106 ? 36.739 -1.512 -17.235 1.00 71.19 106 SER A N 1
ATOM 836 C CA . SER A 1 106 ? 37.273 -2.861 -17.424 1.00 71.19 106 SER A CA 1
ATOM 837 C C . SER A 1 106 ? 38.516 -2.836 -18.310 1.00 71.19 106 SER A C 1
ATOM 839 O O . SER A 1 106 ? 38.505 -2.292 -19.408 1.00 71.19 106 SER A O 1
ATOM 841 N N . HIS A 1 107 ? 39.586 -3.488 -17.854 1.00 63.50 107 HIS A N 1
ATOM 842 C CA . HIS A 1 107 ? 40.804 -3.708 -18.644 1.00 63.50 107 HIS A CA 1
ATOM 843 C C . HIS A 1 107 ? 40.796 -5.044 -19.403 1.00 63.50 107 HIS A C 1
ATOM 845 O O . HIS A 1 107 ? 41.782 -5.389 -20.050 1.00 63.50 107 HIS A O 1
ATOM 851 N N . THR A 1 108 ? 39.717 -5.829 -19.300 1.00 57.81 108 THR A N 1
ATOM 852 C CA . THR A 1 108 ? 39.619 -7.154 -19.935 1.00 57.81 108 THR A CA 1
ATOM 853 C C . THR A 1 108 ? 38.366 -7.234 -20.814 1.00 57.81 108 THR A C 1
ATOM 855 O O . THR A 1 108 ? 37.308 -6.792 -20.368 1.00 57.81 108 THR A O 1
ATOM 858 N N . PRO A 1 109 ? 38.429 -7.837 -22.021 1.00 51.81 109 PRO A N 1
ATOM 859 C CA . PRO A 1 109 ? 37.278 -7.942 -22.927 1.00 51.81 109 PRO A CA 1
ATOM 860 C C . PRO A 1 109 ? 36.176 -8.910 -22.468 1.00 51.81 109 PRO A C 1
ATOM 862 O O . PRO A 1 109 ? 35.223 -9.151 -23.201 1.00 51.81 109 PRO A O 1
ATOM 865 N N . ALA A 1 110 ? 36.294 -9.511 -21.287 1.00 49.97 110 ALA A N 1
ATOM 866 C CA . ALA A 1 110 ? 35.246 -10.364 -20.758 1.00 49.97 110 ALA A CA 1
ATOM 867 C C . ALA A 1 110 ? 34.346 -9.523 -19.859 1.00 49.97 110 ALA A C 1
ATOM 869 O O . ALA A 1 110 ? 34.868 -8.796 -19.022 1.00 49.97 110 ALA A O 1
ATOM 870 N N . LEU A 1 111 ? 33.026 -9.665 -20.006 1.00 52.12 111 LEU A N 1
ATOM 871 C CA . LEU A 1 111 ? 32.167 -10.126 -18.914 1.00 52.12 111 LEU A CA 1
ATOM 872 C C . LEU A 1 111 ? 30.726 -10.363 -19.403 1.00 52.12 111 LEU A C 1
ATOM 874 O O . LEU A 1 111 ? 29.980 -9.442 -19.714 1.00 52.12 111 LEU A O 1
ATOM 878 N N . THR A 1 112 ? 30.313 -11.632 -19.404 1.00 50.53 112 THR A N 1
ATOM 879 C CA . THR A 1 112 ? 28.898 -12.021 -19.322 1.00 50.53 112 THR A CA 1
ATOM 880 C C . THR A 1 112 ? 28.283 -11.482 -18.022 1.00 50.53 112 THR A C 1
ATOM 882 O O . THR A 1 112 ? 28.981 -11.448 -17.006 1.00 50.53 112 THR A O 1
ATOM 885 N N . ASN A 1 113 ? 26.975 -11.181 -18.011 1.00 46.41 113 ASN A N 1
ATOM 886 C CA . ASN A 1 113 ? 26.166 -10.681 -16.869 1.00 46.41 113 ASN A CA 1
ATOM 887 C C . ASN A 1 113 ? 26.333 -11.410 -15.513 1.00 46.41 113 ASN A C 1
ATOM 889 O O . ASN A 1 113 ? 25.824 -10.957 -14.491 1.00 46.41 113 ASN A O 1
ATOM 893 N N . ALA A 1 114 ? 27.017 -12.554 -15.485 1.00 44.97 114 ALA A N 1
ATOM 894 C CA . ALA A 1 114 ? 27.217 -13.394 -14.312 1.00 44.97 114 ALA A CA 1
ATOM 895 C C . ALA A 1 114 ? 28.123 -12.786 -13.218 1.00 44.97 114 ALA A C 1
ATOM 897 O O . ALA A 1 114 ? 28.067 -13.252 -12.084 1.00 44.97 114 ALA A O 1
ATOM 898 N N . HIS A 1 115 ? 28.945 -11.770 -13.511 1.00 46.31 115 HIS A N 1
ATOM 899 C CA . HIS A 1 115 ? 29.953 -11.268 -12.556 1.00 46.31 115 HIS A CA 1
ATOM 900 C C . HIS A 1 115 ? 29.616 -9.936 -11.869 1.00 46.31 115 HIS A C 1
ATOM 902 O O . HIS A 1 115 ? 30.395 -9.475 -11.038 1.00 46.31 115 HIS A O 1
ATOM 908 N N . SER A 1 116 ? 28.469 -9.328 -12.174 1.00 53.97 116 SER A N 1
ATOM 909 C CA . SER A 1 116 ? 28.036 -8.037 -11.617 1.00 53.97 116 SER A CA 1
ATOM 910 C C . SER A 1 116 ? 26.772 -8.135 -10.757 1.00 53.97 116 SER A C 1
ATOM 912 O O . SER A 1 116 ? 26.171 -7.115 -10.433 1.00 53.97 116 SER A O 1
ATOM 914 N N . GLN A 1 117 ? 26.362 -9.344 -10.352 1.00 57.88 117 GLN A N 1
ATOM 915 C CA . GLN A 1 117 ? 25.257 -9.477 -9.404 1.00 57.88 117 GLN A CA 1
ATOM 916 C C . GLN A 1 117 ? 25.706 -8.949 -8.034 1.00 57.88 117 GLN A C 1
ATOM 918 O O . GLN A 1 117 ? 26.687 -9.465 -7.485 1.00 57.88 117 GLN A O 1
ATOM 923 N N . PRO A 1 118 ? 25.031 -7.926 -7.477 1.00 64.69 118 PRO A N 1
ATOM 924 C CA . PRO A 1 118 ? 25.363 -7.434 -6.152 1.00 64.69 118 PRO A CA 1
ATOM 925 C C . PRO A 1 118 ? 25.237 -8.581 -5.139 1.00 64.69 118 PRO A C 1
ATOM 927 O O . PRO A 1 118 ? 24.421 -9.491 -5.323 1.00 64.69 118 PRO A O 1
ATOM 930 N N . PRO A 1 119 ? 26.043 -8.574 -4.064 1.00 72.81 119 PRO A N 1
ATOM 931 C CA . PRO A 1 119 ? 25.943 -9.600 -3.040 1.00 72.81 119 PRO A CA 1
ATOM 932 C C . PRO A 1 119 ? 24.511 -9.660 -2.503 1.00 72.81 119 PRO A C 1
ATOM 934 O O . PRO A 1 119 ? 23.908 -8.634 -2.187 1.00 72.81 119 PRO A O 1
ATOM 937 N N . ILE A 1 120 ? 23.973 -10.875 -2.382 1.00 77.38 120 ILE A N 1
ATOM 938 C CA . ILE A 1 120 ? 22.641 -11.075 -1.814 1.00 77.38 120 ILE A CA 1
ATOM 939 C C . ILE A 1 120 ? 22.692 -10.696 -0.335 1.00 77.38 120 ILE A C 1
ATOM 941 O O . ILE A 1 120 ? 23.289 -11.399 0.485 1.00 77.38 120 ILE A O 1
ATOM 945 N N . LEU A 1 121 ? 22.044 -9.584 0.005 1.00 82.31 121 LEU A N 1
ATOM 946 C CA . LEU A 1 121 ? 21.881 -9.151 1.384 1.00 82.31 121 LEU A CA 1
ATOM 947 C C . LEU A 1 121 ? 20.884 -10.072 2.088 1.00 82.31 121 LEU A C 1
ATOM 949 O O . LEU A 1 121 ? 19.723 -10.183 1.688 1.00 82.31 121 LEU A O 1
ATOM 953 N N . LYS A 1 122 ? 21.342 -10.711 3.164 1.00 83.44 122 LYS A N 1
ATOM 954 C CA . LYS A 1 122 ? 20.485 -11.447 4.092 1.00 83.44 122 LYS A CA 1
ATOM 955 C C . LYS A 1 122 ? 20.387 -10.675 5.394 1.00 83.44 122 LYS A C 1
ATOM 957 O O . LYS A 1 122 ? 21.394 -10.423 6.052 1.00 83.44 122 LYS A O 1
ATOM 962 N N . LEU A 1 123 ? 19.165 -10.307 5.747 1.00 86.94 123 LEU A N 1
ATOM 963 C CA . LEU A 1 123 ? 18.857 -9.677 7.020 1.00 86.94 123 LEU A CA 1
ATOM 964 C C . LEU A 1 123 ? 18.708 -10.753 8.098 1.00 86.94 123 LEU A C 1
ATOM 966 O O . LEU A 1 123 ? 18.172 -11.826 7.830 1.00 86.94 123 LEU A O 1
ATOM 970 N N . ASN A 1 124 ? 19.189 -10.473 9.312 1.00 90.25 124 ASN A N 1
ATOM 971 C CA . ASN A 1 124 ? 18.881 -11.317 10.462 1.00 90.25 124 ASN A CA 1
ATOM 972 C C . ASN A 1 124 ? 17.538 -10.863 11.063 1.00 90.25 124 ASN A C 1
ATOM 974 O O . ASN A 1 124 ? 17.506 -9.796 11.687 1.00 90.25 124 ASN A O 1
ATOM 978 N N . PRO A 1 125 ? 16.448 -11.638 10.914 1.00 90.56 125 PRO A N 1
ATOM 979 C CA . PRO A 1 125 ? 15.134 -11.248 11.416 1.00 90.56 125 PRO A CA 1
ATOM 980 C C . PRO A 1 125 ? 15.085 -11.076 12.937 1.00 90.56 125 PRO A C 1
ATOM 982 O O . PRO A 1 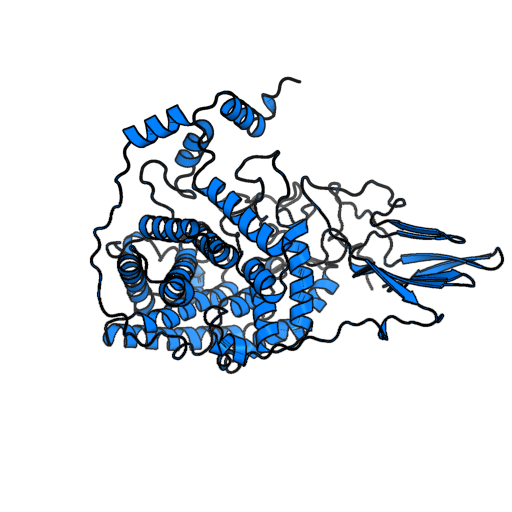125 ? 14.271 -10.289 13.420 1.00 90.56 125 PRO A O 1
ATOM 985 N N . ASP A 1 126 ? 15.959 -11.748 13.692 1.00 89.44 126 ASP A N 1
ATOM 986 C CA . ASP A 1 126 ? 15.982 -11.667 15.157 1.00 89.44 126 ASP A CA 1
ATOM 987 C C . ASP A 1 126 ? 16.313 -10.250 15.641 1.00 89.44 126 ASP A C 1
ATOM 989 O O . ASP A 1 126 ? 15.794 -9.804 16.664 1.00 89.44 126 ASP A O 1
ATOM 993 N N . ILE A 1 127 ? 17.117 -9.502 14.876 1.00 90.31 127 ILE A N 1
ATOM 994 C CA . ILE A 1 127 ? 17.447 -8.105 15.191 1.00 90.31 127 ILE A CA 1
ATOM 995 C C . ILE A 1 127 ? 16.186 -7.242 15.108 1.00 90.31 127 ILE A C 1
ATOM 997 O O . ILE A 1 127 ? 15.912 -6.471 16.019 1.00 90.31 127 ILE A O 1
ATOM 1001 N N . PHE A 1 128 ? 15.391 -7.397 14.049 1.00 89.38 128 PHE A N 1
ATOM 1002 C CA . PHE A 1 128 ? 14.178 -6.603 13.847 1.00 89.38 128 PHE A CA 1
ATOM 1003 C C . PHE A 1 128 ? 13.076 -6.980 14.840 1.00 89.38 128 PHE A C 1
ATOM 1005 O O . PHE A 1 128 ? 12.421 -6.095 15.386 1.00 89.38 128 PHE A O 1
ATOM 1012 N N . CYS A 1 129 ? 12.908 -8.278 15.113 1.00 88.31 129 CYS A N 1
ATOM 1013 C CA . CYS A 1 129 ? 11.912 -8.761 16.070 1.00 88.31 129 CYS A CA 1
ATOM 10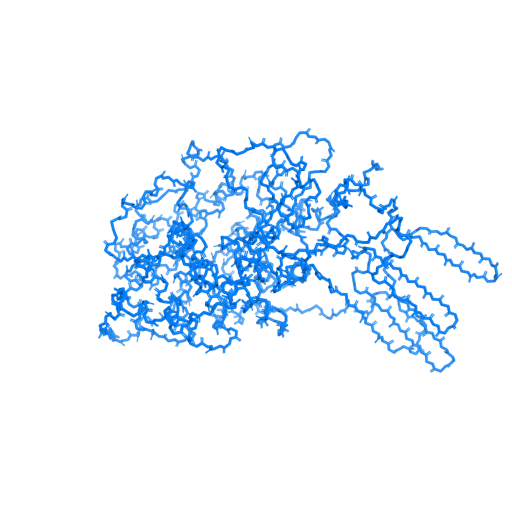14 C C . CYS A 1 129 ? 12.248 -8.313 17.503 1.00 88.31 129 CYS A C 1
ATOM 1016 O O . CYS A 1 129 ? 11.371 -7.841 18.217 1.00 88.31 129 CYS A O 1
ATOM 1018 N N . SER A 1 130 ? 13.518 -8.420 17.920 1.00 86.31 130 SER A N 1
ATOM 1019 C CA . SER A 1 130 ? 13.949 -8.012 19.269 1.00 86.31 130 SER A CA 1
ATOM 1020 C C . SER A 1 130 ? 13.988 -6.497 19.457 1.00 86.31 130 SER A C 1
ATOM 1022 O O . SER A 1 130 ? 13.661 -6.009 20.535 1.00 86.31 130 SER A O 1
ATOM 1024 N N . ALA A 1 131 ? 14.354 -5.746 18.415 1.00 86.25 131 ALA A N 1
ATOM 1025 C CA . ALA A 1 131 ? 14.346 -4.289 18.460 1.00 86.25 131 ALA A CA 1
ATOM 1026 C C . ALA A 1 131 ? 12.932 -3.697 18.365 1.00 86.25 131 ALA A C 1
ATOM 1028 O O . ALA A 1 131 ? 12.769 -2.514 18.653 1.00 86.25 131 ALA A O 1
ATOM 1029 N N . ASN A 1 132 ? 11.932 -4.493 17.956 1.00 85.31 132 ASN A N 1
ATOM 1030 C CA . ASN A 1 132 ? 10.549 -4.055 17.767 1.00 85.31 132 ASN A CA 1
ATOM 1031 C C . ASN A 1 132 ? 10.469 -2.773 16.906 1.00 85.31 132 ASN A C 1
ATOM 1033 O O . ASN A 1 132 ? 9.758 -1.826 17.220 1.00 85.31 132 ASN A O 1
ATOM 1037 N N . THR A 1 133 ? 11.262 -2.713 15.831 1.00 83.75 133 THR A N 1
ATOM 1038 C CA . THR A 1 133 ? 11.334 -1.547 14.927 1.00 83.75 133 THR A CA 1
ATOM 1039 C C . THR A 1 133 ? 10.342 -1.623 13.773 1.00 83.75 133 THR A C 1
ATOM 1041 O O . THR A 1 133 ? 10.098 -0.625 13.104 1.00 83.75 133 THR A O 1
ATOM 1044 N N . ILE A 1 134 ? 9.768 -2.803 13.535 1.00 89.75 134 ILE A N 1
ATOM 1045 C CA . ILE A 1 134 ? 8.695 -3.030 12.570 1.00 89.75 134 ILE A CA 1
ATOM 1046 C C . ILE A 1 134 ? 7.470 -3.458 13.384 1.00 89.75 134 ILE A C 1
ATOM 1048 O O . ILE A 1 134 ? 7.558 -4.485 14.065 1.00 89.75 134 ILE A O 1
ATOM 1052 N N . PRO A 1 135 ? 6.344 -2.717 13.325 1.00 88.25 135 PRO A N 1
ATOM 1053 C CA . PRO A 1 135 ? 5.182 -2.989 14.163 1.00 88.25 135 PRO A CA 1
ATOM 1054 C C . PRO A 1 135 ? 4.750 -4.456 14.094 1.00 88.25 135 PRO A C 1
ATOM 1056 O O . PRO A 1 135 ? 4.431 -4.963 13.013 1.00 88.25 135 PRO A O 1
ATOM 1059 N N . TRP A 1 136 ? 4.744 -5.112 15.258 1.00 89.44 136 TRP A N 1
ATOM 1060 C CA . TRP A 1 136 ? 4.244 -6.479 15.463 1.00 89.44 136 TRP A CA 1
ATOM 1061 C C . TRP A 1 136 ? 4.943 -7.565 14.631 1.00 89.44 136 TRP A C 1
ATOM 1063 O O . TRP A 1 136 ? 4.384 -8.640 14.412 1.00 89.44 136 TRP A O 1
ATOM 1073 N N . LEU A 1 137 ? 6.168 -7.309 14.166 1.00 90.94 137 LEU A N 1
ATOM 1074 C CA . LEU A 1 137 ? 6.951 -8.308 13.449 1.00 90.94 137 LEU A CA 1
ATOM 1075 C C . LEU A 1 137 ? 7.503 -9.358 14.418 1.00 90.94 137 LEU A C 1
ATOM 1077 O O . LEU A 1 137 ? 8.297 -9.046 15.302 1.00 90.94 137 LEU A O 1
ATOM 1081 N N . THR A 1 138 ? 7.128 -10.619 14.212 1.00 90.56 138 THR A N 1
ATOM 1082 C CA . THR A 1 138 ? 7.578 -11.741 15.041 1.00 90.56 138 THR A CA 1
ATOM 1083 C C . THR A 1 138 ? 8.051 -12.902 14.174 1.00 90.56 138 THR A C 1
ATOM 1085 O O . THR A 1 138 ? 7.585 -13.100 13.052 1.00 90.56 138 THR A O 1
ATOM 1088 N N . ARG A 1 139 ? 8.954 -13.736 14.705 1.00 88.62 139 ARG A N 1
ATOM 1089 C CA . ARG A 1 139 ? 9.346 -15.003 14.058 1.00 88.62 139 ARG A CA 1
ATOM 1090 C C . ARG A 1 139 ? 8.240 -16.054 14.110 1.00 88.62 139 ARG A C 1
ATOM 1092 O O . ARG A 1 139 ? 8.163 -16.899 13.220 1.00 88.62 139 ARG A O 1
ATOM 1099 N N . SER A 1 140 ? 7.383 -15.995 15.128 1.00 90.38 140 SER A N 1
ATOM 1100 C CA . SER A 1 140 ? 6.294 -16.953 15.340 1.00 90.38 140 SER A CA 1
ATOM 1101 C C . SER A 1 140 ? 5.267 -16.955 14.208 1.00 90.38 140 SER A C 1
ATOM 1103 O O . SER A 1 140 ? 4.598 -17.967 14.026 1.00 90.38 140 SER A O 1
ATOM 1105 N N . ILE A 1 141 ? 5.207 -15.900 13.383 1.00 89.56 141 ILE A N 1
ATOM 1106 C CA . ILE A 1 141 ? 4.384 -15.879 12.163 1.00 89.56 141 ILE A CA 1
ATOM 1107 C C . ILE A 1 141 ? 4.684 -17.066 11.235 1.00 89.56 141 ILE A C 1
ATOM 1109 O O . ILE A 1 141 ? 3.779 -17.587 10.593 1.00 89.56 141 ILE A O 1
ATOM 1113 N N . THR A 1 142 ? 5.932 -17.555 11.227 1.00 88.94 142 THR A N 1
ATOM 1114 C CA . THR A 1 142 ? 6.357 -18.698 10.400 1.00 88.94 142 THR A CA 1
ATOM 1115 C C . THR A 1 142 ? 5.708 -20.024 10.802 1.00 88.94 142 THR A C 1
ATOM 1117 O O . THR A 1 142 ? 5.753 -20.976 10.026 1.00 88.94 142 THR A O 1
ATOM 1120 N N . HIS A 1 143 ? 5.086 -20.097 11.982 1.00 90.12 143 HIS A N 1
ATOM 1121 C CA . HIS A 1 143 ? 4.322 -21.263 12.422 1.00 90.12 143 HIS A CA 1
ATOM 1122 C C . HIS A 1 143 ? 2.874 -21.257 11.915 1.00 90.12 143 HIS A C 1
ATOM 1124 O O . HIS A 1 143 ? 2.232 -22.305 11.947 1.00 90.12 143 HIS A O 1
ATOM 1130 N N . SER A 1 144 ? 2.351 -20.115 11.449 1.00 92.06 144 SER A N 1
ATOM 1131 C CA . SER A 1 144 ? 0.987 -20.053 10.914 1.00 92.06 144 SER A CA 1
ATOM 1132 C C . SER A 1 144 ? 0.902 -20.816 9.584 1.00 92.06 144 SER A C 1
ATOM 1134 O O . SER A 1 144 ? 1.757 -20.604 8.710 1.00 92.06 144 SER A O 1
ATOM 1136 N N . PRO A 1 145 ? -0.141 -21.641 9.365 1.00 94.75 145 PRO A N 1
ATOM 1137 C CA . PRO A 1 145 ? -0.392 -22.306 8.087 1.00 94.75 145 PRO A CA 1
ATOM 1138 C C . PRO A 1 145 ? -0.543 -21.323 6.918 1.00 94.75 145 PRO A C 1
ATOM 1140 O O . PRO A 1 145 ? -0.230 -21.680 5.779 1.00 94.75 145 PRO A O 1
ATOM 1143 N N . LEU A 1 146 ? -0.926 -20.068 7.180 1.00 96.75 146 LEU A N 1
ATOM 1144 C CA . LEU A 1 146 ? -1.001 -19.017 6.162 1.00 96.75 146 LEU A CA 1
ATOM 1145 C C . LEU A 1 146 ? 0.368 -18.692 5.544 1.00 96.75 146 LEU A C 1
ATOM 1147 O O . LEU A 1 146 ? 0.423 -18.210 4.415 1.00 96.75 146 LEU A O 1
ATOM 1151 N N . THR A 1 147 ? 1.480 -19.019 6.215 1.00 95.31 147 THR A N 1
ATOM 1152 C CA . THR A 1 147 ? 2.832 -18.911 5.635 1.00 95.31 147 THR A CA 1
ATOM 1153 C C . THR A 1 147 ? 2.964 -19.751 4.363 1.00 95.31 147 THR A C 1
ATOM 1155 O O . THR A 1 147 ? 3.585 -19.316 3.393 1.00 95.31 147 THR A O 1
ATOM 1158 N N . ASN A 1 148 ? 2.330 -20.927 4.314 1.00 95.56 148 ASN A N 1
ATOM 1159 C CA . ASN A 1 148 ? 2.331 -21.758 3.109 1.00 95.56 148 ASN A CA 1
ATOM 1160 C C . ASN A 1 148 ? 1.583 -21.083 1.958 1.00 95.56 148 ASN A C 1
ATOM 1162 O O . ASN A 1 148 ? 2.021 -21.189 0.816 1.00 95.56 148 ASN A O 1
ATOM 1166 N N . ILE A 1 149 ? 0.503 -20.357 2.260 1.00 97.69 149 ILE A N 1
ATOM 1167 C CA . ILE A 1 149 ? -0.248 -19.579 1.270 1.00 97.69 149 ILE A CA 1
ATOM 1168 C C . ILE A 1 149 ? 0.605 -18.415 0.761 1.00 97.69 149 ILE A C 1
ATOM 1170 O O . ILE A 1 149 ? 0.755 -18.261 -0.446 1.00 97.69 149 ILE A O 1
ATOM 1174 N N . VAL A 1 150 ? 1.243 -17.651 1.654 1.00 97.44 150 VAL A N 1
ATOM 1175 C CA . VAL A 1 150 ? 2.150 -16.553 1.268 1.00 97.44 150 VAL A CA 1
ATOM 1176 C C . VAL A 1 150 ? 3.267 -17.048 0.346 1.00 97.44 150 VAL A C 1
ATOM 1178 O O . VAL A 1 150 ? 3.569 -16.403 -0.659 1.00 97.44 150 VAL A O 1
ATOM 1181 N N . ASN A 1 151 ? 3.837 -18.223 0.626 1.00 96.94 151 ASN A N 1
ATOM 1182 C CA . ASN A 1 151 ? 4.882 -18.820 -0.205 1.00 96.94 151 ASN A CA 1
ATOM 1183 C C . ASN A 1 151 ? 4.418 -19.134 -1.638 1.00 96.94 151 ASN A C 1
ATOM 1185 O O . ASN A 1 151 ? 5.248 -19.088 -2.550 1.00 96.94 151 ASN A O 1
ATOM 1189 N N . LEU A 1 152 ? 3.117 -19.357 -1.877 1.00 97.62 152 LEU A N 1
ATOM 1190 C CA . LEU A 1 152 ? 2.574 -19.506 -3.236 1.00 97.62 152 LEU A CA 1
ATOM 1191 C C . LEU A 1 152 ? 2.839 -18.264 -4.095 1.00 97.62 152 LEU A C 1
ATOM 1193 O O . LEU A 1 152 ? 3.024 -18.394 -5.303 1.00 97.62 152 LEU A O 1
ATOM 1197 N N . GLY A 1 153 ? 2.961 -17.085 -3.478 1.00 97.56 153 GLY A N 1
ATOM 1198 C CA . GLY A 1 153 ? 3.361 -15.853 -4.153 1.00 97.56 153 GLY A CA 1
ATOM 1199 C C . GLY A 1 153 ? 4.736 -15.924 -4.831 1.00 97.56 153 GLY A C 1
ATOM 1200 O O . GLY A 1 153 ? 4.986 -15.146 -5.749 1.00 97.56 153 GLY A O 1
ATOM 1201 N N . LEU A 1 154 ? 5.601 -16.875 -4.449 1.00 97.94 154 LEU A N 1
ATOM 1202 C CA . LEU A 1 154 ? 6.891 -17.142 -5.102 1.00 97.94 154 LEU A CA 1
ATOM 1203 C C . LEU A 1 154 ? 6.984 -18.513 -5.776 1.00 97.94 154 LEU A C 1
ATOM 1205 O O . LEU A 1 154 ? 7.734 -18.649 -6.742 1.00 97.94 154 LEU A O 1
ATOM 1209 N N . THR A 1 155 ? 6.320 -19.537 -5.235 1.00 96.75 155 THR A N 1
ATOM 1210 C CA . THR A 1 155 ? 6.502 -20.937 -5.660 1.00 96.75 155 THR A CA 1
ATOM 1211 C C . THR A 1 155 ? 5.279 -21.544 -6.333 1.00 96.75 155 THR A C 1
ATOM 1213 O O . THR A 1 155 ? 5.411 -22.576 -6.986 1.00 96.75 155 THR A O 1
ATOM 1216 N N . GLY A 1 156 ? 4.104 -20.927 -6.190 1.00 95.56 156 GLY A N 1
ATOM 1217 C CA . GLY A 1 156 ? 2.872 -21.392 -6.818 1.00 95.56 156 GLY A CA 1
ATOM 1218 C C . GLY A 1 156 ? 2.911 -21.236 -8.337 1.00 95.56 156 GLY A C 1
ATOM 1219 O O . GLY A 1 156 ? 3.689 -20.449 -8.878 1.00 95.56 156 GLY A O 1
ATOM 1220 N N . GLU A 1 157 ? 2.041 -21.957 -9.044 1.00 94.75 157 GLU A N 1
ATOM 1221 C CA . GLU A 1 157 ? 1.926 -21.842 -10.506 1.00 94.75 157 GLU A CA 1
ATOM 1222 C C . GLU A 1 157 ? 1.508 -20.426 -10.932 1.00 94.75 157 GLU A C 1
ATOM 1224 O O . GLU A 1 157 ? 2.022 -19.893 -11.913 1.00 94.75 157 GLU A O 1
ATOM 1229 N N . ARG A 1 158 ? 0.641 -19.782 -10.139 1.00 93.75 158 ARG A N 1
ATOM 1230 C CA . ARG A 1 158 ? 0.223 -18.381 -10.291 1.00 93.75 158 ARG A CA 1
ATOM 1231 C C . ARG A 1 158 ? 0.984 -17.453 -9.331 1.00 93.75 158 ARG A C 1
ATOM 1233 O O . ARG A 1 158 ? 0.392 -16.609 -8.670 1.00 93.75 158 ARG A O 1
ATOM 1240 N N . ASN A 1 159 ? 2.301 -17.608 -9.209 1.00 97.50 159 ASN A N 1
ATOM 1241 C CA . ASN A 1 159 ? 3.127 -16.694 -8.407 1.00 97.50 159 ASN A CA 1
ATOM 1242 C C . ASN A 1 159 ? 3.224 -15.285 -9.042 1.00 97.50 159 ASN A C 1
ATOM 1244 O O . ASN A 1 159 ? 2.864 -15.096 -10.206 1.00 97.50 159 ASN A O 1
ATOM 1248 N N . PHE A 1 160 ? 3.738 -14.288 -8.310 1.00 98.19 160 PHE A N 1
ATOM 1249 C CA . PHE A 1 160 ? 3.807 -12.897 -8.794 1.00 98.19 160 PHE A CA 1
ATOM 1250 C C . PHE A 1 160 ? 4.604 -12.740 -10.102 1.00 98.19 160 PHE A C 1
ATOM 1252 O O . PHE A 1 160 ? 4.207 -11.963 -10.970 1.00 98.19 160 PHE A O 1
ATOM 1259 N N . PHE A 1 161 ? 5.683 -13.507 -10.288 1.00 97.81 161 PHE A N 1
ATOM 1260 C CA . PHE A 1 161 ? 6.468 -13.482 -11.527 1.00 97.81 161 PHE A CA 1
ATOM 1261 C C . PHE A 1 161 ? 5.726 -14.155 -12.686 1.00 97.81 161 PHE A C 1
ATOM 1263 O O . PHE A 1 161 ? 5.708 -13.623 -13.792 1.00 97.81 161 PHE A O 1
ATOM 1270 N N . ALA A 1 162 ? 5.073 -15.292 -12.438 1.00 96.44 162 ALA A N 1
ATOM 1271 C CA . ALA A 1 162 ? 4.272 -15.985 -13.445 1.00 96.44 162 ALA A CA 1
ATOM 1272 C C . ALA A 1 162 ? 3.084 -15.129 -13.912 1.00 96.44 162 ALA A C 1
ATOM 1274 O O . ALA A 1 162 ? 2.799 -15.071 -15.105 1.00 96.44 162 ALA A O 1
ATOM 1275 N N . LYS A 1 163 ? 2.434 -14.407 -12.991 1.00 95.25 163 LYS A N 1
ATOM 1276 C CA . LYS A 1 163 ? 1.370 -13.448 -13.317 1.00 95.25 163 LYS A CA 1
ATOM 1277 C C . LYS A 1 163 ? 1.873 -12.305 -14.193 1.00 95.25 163 LYS A C 1
ATOM 1279 O O . LYS A 1 163 ? 1.247 -12.020 -15.207 1.00 95.25 163 LYS A O 1
ATOM 1284 N N . ARG A 1 164 ? 3.017 -11.704 -13.843 1.00 95.19 164 ARG A N 1
ATOM 1285 C CA . ARG A 1 164 ? 3.684 -10.666 -14.651 1.00 95.19 164 ARG A CA 1
ATOM 1286 C C . ARG A 1 164 ? 3.923 -11.138 -16.088 1.00 95.19 164 ARG A C 1
ATOM 1288 O O . ARG A 1 164 ? 3.611 -10.419 -17.028 1.00 95.19 164 ARG A O 1
ATOM 1295 N N . GLU A 1 165 ? 4.429 -12.357 -16.254 1.00 93.19 165 GLU A N 1
ATOM 1296 C CA . GLU A 1 165 ? 4.650 -12.973 -17.568 1.00 93.19 165 GLU A CA 1
ATOM 1297 C C . GLU A 1 165 ? 3.341 -13.235 -18.327 1.00 93.19 165 GLU A C 1
ATOM 1299 O O . GLU A 1 165 ? 3.268 -13.021 -19.536 1.00 93.19 165 GLU A O 1
ATOM 1304 N N . ALA A 1 166 ? 2.293 -13.683 -17.630 1.00 90.50 166 ALA A N 1
ATOM 1305 C CA . ALA A 1 166 ? 1.013 -14.032 -18.241 1.00 90.50 166 ALA A CA 1
ATOM 1306 C C . ALA A 1 166 ? 0.291 -12.825 -18.857 1.00 90.50 166 ALA A C 1
ATOM 1308 O O . ALA A 1 166 ? -0.359 -12.977 -19.893 1.00 90.50 166 ALA A O 1
ATOM 1309 N N . VAL A 1 167 ? 0.410 -11.647 -18.240 1.00 90.12 167 VAL A N 1
ATOM 1310 C CA . VAL A 1 167 ? -0.275 -10.423 -18.694 1.00 90.12 167 VAL A CA 1
ATOM 1311 C C . VAL A 1 167 ? 0.635 -9.429 -19.409 1.00 90.12 167 VAL A C 1
ATOM 1313 O O . VAL A 1 167 ? 0.160 -8.384 -19.846 1.00 90.12 167 VAL A O 1
ATOM 1316 N N . ASP A 1 168 ? 1.917 -9.769 -19.572 1.00 90.81 168 ASP A N 1
ATOM 1317 C CA . ASP A 1 168 ? 2.952 -8.861 -20.076 1.00 90.81 168 ASP A CA 1
ATOM 1318 C C . ASP A 1 168 ? 2.995 -7.562 -19.264 1.00 90.81 168 ASP A C 1
ATOM 1320 O O . ASP A 1 168 ? 2.878 -6.463 -19.798 1.00 90.81 168 ASP A O 1
ATOM 1324 N N . GLU A 1 169 ? 3.129 -7.683 -17.938 1.00 93.38 169 GLU A N 1
ATOM 1325 C CA . GLU A 1 169 ? 3.306 -6.539 -17.025 1.00 93.38 169 GLU A CA 1
ATOM 1326 C C . GLU A 1 169 ? 4.758 -6.023 -17.105 1.00 93.38 169 GLU A C 1
ATOM 1328 O O . GLU A 1 169 ? 5.518 -5.988 -16.133 1.00 93.38 169 GLU A O 1
ATOM 1333 N N . PHE A 1 170 ? 5.167 -5.690 -18.327 1.00 92.19 170 PHE A N 1
ATOM 1334 C CA . PHE A 1 170 ? 6.469 -5.158 -18.704 1.00 92.19 170 PHE A CA 1
ATOM 1335 C C . PHE A 1 170 ? 6.287 -3.793 -19.386 1.00 92.19 170 PHE A C 1
ATOM 1337 O O . PHE A 1 170 ? 5.220 -3.193 -19.372 1.00 92.19 170 PHE A O 1
ATOM 1344 N N . GLY A 1 171 ? 7.352 -3.236 -19.935 1.00 90.56 171 GLY A N 1
ATOM 1345 C CA . GLY A 1 171 ? 7.353 -1.931 -20.570 1.00 90.56 171 GLY A CA 1
ATOM 1346 C C . GLY A 1 171 ? 7.467 -0.762 -19.590 1.00 90.56 171 GLY A C 1
ATOM 1347 O O . GLY A 1 171 ? 7.332 -0.886 -18.371 1.00 90.56 171 GLY A O 1
ATOM 1348 N N . TRP A 1 172 ? 7.753 0.415 -20.135 1.00 89.56 172 TRP A N 1
ATOM 1349 C CA . TRP A 1 172 ? 8.111 1.613 -19.384 1.00 89.56 172 TRP A CA 1
ATOM 1350 C C . TRP A 1 172 ? 6.990 2.049 -18.440 1.00 89.56 172 TRP A C 1
ATOM 1352 O O . TRP A 1 172 ? 7.270 2.545 -17.352 1.00 89.56 172 TRP A O 1
ATOM 1362 N N . ARG A 1 173 ? 5.728 1.821 -18.818 1.00 91.12 173 ARG A N 1
ATOM 1363 C CA . ARG A 1 173 ? 4.583 2.162 -17.978 1.00 91.12 173 ARG A CA 1
ATOM 1364 C C . ARG A 1 173 ? 4.270 1.066 -16.961 1.00 91.12 173 ARG A C 1
ATOM 1366 O O . ARG A 1 173 ? 4.186 1.389 -15.786 1.00 91.12 173 ARG A O 1
ATOM 1373 N N . ASN A 1 174 ? 4.201 -0.199 -17.380 1.00 93.62 174 ASN A N 1
ATOM 1374 C CA . ASN A 1 174 ? 3.617 -1.254 -16.544 1.00 93.62 174 ASN A CA 1
ATOM 1375 C C . ASN A 1 174 ? 4.652 -1.975 -15.670 1.00 93.62 174 ASN A C 1
ATOM 1377 O O . ASN A 1 174 ? 4.346 -2.363 -14.544 1.00 93.62 174 ASN A O 1
ATOM 1381 N N . PHE A 1 175 ? 5.909 -2.095 -16.126 1.00 95.75 175 PHE A N 1
ATOM 1382 C CA . PHE A 1 175 ? 6.919 -2.848 -15.385 1.00 95.75 175 PHE A CA 1
ATOM 1383 C C . PHE A 1 175 ? 7.083 -2.333 -13.956 1.00 95.75 175 PHE A C 1
ATOM 1385 O O . PHE A 1 175 ? 7.421 -1.159 -13.734 1.00 95.75 175 PHE A O 1
ATOM 1392 N N . GLY A 1 176 ? 6.876 -3.265 -13.031 1.00 96.69 176 GLY A N 1
ATOM 1393 C CA . GLY A 1 176 ? 6.989 -3.090 -11.595 1.00 96.69 176 GLY A CA 1
ATOM 1394 C C . GLY A 1 176 ? 5.671 -3.293 -10.851 1.00 96.69 176 GLY A C 1
ATOM 1395 O O . GLY A 1 176 ? 5.707 -3.803 -9.734 1.00 96.69 176 GLY A O 1
ATOM 1396 N N . ASP A 1 177 ? 4.523 -3.005 -11.476 1.00 96.94 177 ASP A N 1
ATOM 1397 C CA . ASP A 1 177 ? 3.225 -3.327 -10.872 1.00 96.94 177 ASP A CA 1
ATOM 1398 C C . ASP A 1 177 ? 3.010 -4.849 -10.799 1.00 96.94 177 ASP A C 1
ATOM 1400 O O . ASP A 1 177 ? 3.775 -5.664 -11.340 1.00 96.94 177 ASP A O 1
ATOM 1404 N N . ILE A 1 178 ? 1.957 -5.240 -10.091 1.00 96.25 178 ILE A N 1
ATOM 1405 C CA . ILE A 1 178 ? 1.486 -6.616 -9.998 1.00 96.25 178 ILE A CA 1
ATOM 1406 C C . ILE A 1 178 ? 0.099 -6.740 -10.625 1.00 96.25 178 ILE A C 1
ATOM 1408 O O . ILE A 1 178 ? -0.695 -5.810 -10.625 1.00 96.25 178 ILE A O 1
ATOM 1412 N N . TYR A 1 179 ? -0.212 -7.919 -11.153 1.00 94.56 179 TYR A N 1
ATOM 1413 C CA . TYR A 1 179 ? -1.480 -8.141 -11.839 1.00 94.56 179 TYR A CA 1
ATOM 1414 C C . TYR A 1 179 ? -2.662 -8.208 -10.859 1.00 94.56 179 TYR A C 1
ATOM 1416 O O . TYR A 1 179 ? -2.646 -9.008 -9.914 1.00 94.56 179 TYR A O 1
ATOM 1424 N N . ALA A 1 180 ? -3.719 -7.435 -11.126 1.00 92.94 180 ALA A N 1
ATOM 1425 C CA . ALA A 1 180 ? -4.984 -7.468 -10.389 1.00 92.94 180 ALA A CA 1
ATOM 1426 C C . ALA A 1 180 ? -5.900 -8.635 -10.820 1.00 92.94 180 ALA A C 1
ATOM 1428 O O . ALA A 1 180 ? -7.066 -8.456 -11.139 1.00 92.94 180 ALA A O 1
ATOM 1429 N N . ASP A 1 181 ? -5.366 -9.853 -10.806 1.00 92.25 181 ASP A N 1
ATOM 1430 C CA . ASP A 1 181 ? -6.009 -11.097 -11.262 1.00 92.25 181 ASP A CA 1
ATOM 1431 C C . ASP A 1 181 ? -7.429 -11.383 -10.739 1.00 92.25 181 ASP A C 1
ATOM 1433 O O . ASP A 1 181 ? -8.239 -11.996 -11.427 1.00 92.25 181 ASP A O 1
ATOM 1437 N N . HIS A 1 182 ? -7.742 -10.948 -9.527 1.00 89.06 182 HIS A N 1
ATOM 1438 C CA . HIS A 1 182 ? -9.064 -11.071 -8.919 1.00 89.06 182 HIS A CA 1
ATOM 1439 C C . HIS A 1 182 ? -10.140 -10.256 -9.657 1.00 89.06 182 HIS A C 1
ATOM 1441 O O . HIS A 1 182 ? -11.313 -10.602 -9.566 1.00 89.06 182 HIS A O 1
ATOM 1447 N N . GLU A 1 183 ? -9.769 -9.221 -10.417 1.00 87.12 183 GLU A N 1
ATOM 1448 C CA . GLU A 1 183 ? -10.711 -8.488 -11.274 1.00 87.12 183 GLU A CA 1
ATOM 1449 C C . GLU A 1 183 ? -11.131 -9.318 -12.495 1.00 87.12 183 GLU A C 1
ATOM 1451 O O . GLU A 1 183 ? -12.202 -9.105 -13.054 1.00 87.12 183 GLU A O 1
ATOM 1456 N N . ALA A 1 184 ? -10.335 -10.322 -12.876 1.00 86.19 184 ALA A N 1
ATOM 1457 C CA . ALA A 1 184 ? -10.666 -11.249 -13.955 1.00 86.19 184 ALA A CA 1
ATOM 1458 C C . ALA A 1 184 ? -11.592 -12.396 -13.506 1.00 86.19 184 ALA A C 1
ATOM 1460 O O . ALA A 1 184 ? -11.944 -13.263 -14.313 1.00 86.19 184 ALA A O 1
ATOM 1461 N N . VAL A 1 185 ? -11.983 -12.452 -12.226 1.00 81.38 185 VAL A N 1
ATOM 1462 C CA . VAL A 1 185 ? -12.853 -13.518 -11.710 1.00 81.38 185 VAL A CA 1
ATOM 1463 C C . VAL A 1 185 ? -14.203 -13.472 -12.425 1.00 81.38 185 VAL A C 1
ATOM 1465 O O . VAL A 1 185 ? -14.886 -12.455 -12.460 1.00 81.38 185 VAL A O 1
ATOM 1468 N N . GLY A 1 186 ? -14.593 -14.602 -13.018 1.00 78.12 186 GLY A N 1
ATOM 1469 C CA . GLY A 1 186 ? -15.831 -14.722 -13.793 1.00 78.12 186 GLY A CA 1
ATOM 1470 C C . GLY A 1 186 ? -15.701 -14.351 -15.273 1.00 78.12 186 GLY A C 1
ATOM 1471 O O . GLY A 1 186 ? -16.646 -14.592 -16.032 1.00 78.12 186 GLY A O 1
ATOM 1472 N N . TYR A 1 187 ? -14.545 -13.850 -15.720 1.00 82.94 187 TYR A N 1
ATOM 1473 C CA . TYR A 1 187 ? -14.270 -13.657 -17.140 1.00 82.94 187 TYR A CA 1
ATOM 1474 C C . TYR A 1 187 ? -14.240 -15.007 -17.875 1.00 82.94 187 TYR A C 1
ATOM 1476 O O . TYR A 1 187 ? -13.570 -15.950 -17.458 1.00 82.94 187 TYR A O 1
ATOM 1484 N N . LYS A 1 188 ? -14.997 -15.109 -18.975 1.00 81.81 188 LYS A N 1
ATOM 1485 C CA . LYS A 1 188 ? -15.142 -16.342 -19.779 1.00 81.81 188 LYS A CA 1
ATOM 1486 C C . LYS A 1 188 ? -14.472 -16.262 -21.150 1.00 81.81 188 LYS A C 1
ATOM 1488 O O . LYS A 1 188 ? -14.646 -17.173 -21.955 1.00 81.81 188 LYS A O 1
ATOM 1493 N N . GLY A 1 189 ? -13.809 -15.148 -21.454 1.00 79.56 189 GLY A N 1
ATOM 1494 C CA . GLY A 1 189 ? -13.106 -14.990 -22.721 1.00 79.56 189 GLY A CA 1
ATOM 1495 C C . GLY A 1 189 ? -11.784 -15.754 -22.733 1.00 79.56 189 GLY A C 1
ATOM 1496 O O . GLY A 1 189 ? -11.223 -16.071 -21.688 1.00 79.56 189 GLY A O 1
ATOM 1497 N N . ASP A 1 190 ? -11.282 -16.015 -23.938 1.00 76.12 190 ASP A N 1
ATOM 1498 C CA . ASP A 1 190 ? -9.991 -16.683 -24.154 1.00 76.12 190 ASP A CA 1
ATOM 1499 C C . ASP A 1 190 ? -8.801 -15.699 -24.174 1.00 76.12 190 ASP A C 1
ATOM 1501 O O . ASP A 1 190 ? -7.648 -16.120 -24.309 1.00 76.12 190 ASP A O 1
ATOM 1505 N N . ASP A 1 191 ? -9.079 -14.393 -24.104 1.00 78.62 191 ASP A N 1
ATOM 1506 C CA . ASP A 1 191 ? -8.076 -13.328 -24.128 1.00 78.62 191 ASP A CA 1
ATOM 1507 C C . ASP A 1 191 ? -7.550 -12.996 -22.722 1.00 78.62 191 ASP A C 1
ATOM 1509 O O . ASP A 1 191 ? -8.156 -13.323 -21.706 1.00 78.62 191 ASP A O 1
ATOM 1513 N N . ILE A 1 192 ? -6.419 -12.286 -22.661 1.00 82.94 192 ILE A N 1
ATOM 1514 C CA . ILE A 1 192 ? -5.898 -11.728 -21.407 1.00 82.94 192 ILE A CA 1
ATOM 1515 C C . ILE A 1 192 ? -6.843 -10.625 -20.922 1.00 82.94 192 ILE A C 1
ATOM 1517 O O . ILE A 1 192 ? -7.081 -9.659 -21.648 1.00 82.94 192 ILE A O 1
ATOM 1521 N N . PHE A 1 193 ? -7.320 -10.756 -19.685 1.00 89.19 193 PHE A N 1
ATOM 1522 C CA . PHE A 1 193 ? -8.061 -9.715 -18.984 1.00 89.19 193 PHE A CA 1
ATOM 1523 C C . PHE A 1 193 ? -7.075 -8.726 -18.359 1.00 89.19 193 PHE A C 1
ATOM 1525 O O . PHE A 1 193 ? -6.344 -9.081 -17.437 1.00 89.19 193 PHE A O 1
ATOM 1532 N N . VAL A 1 194 ? -7.013 -7.500 -18.871 1.00 89.31 194 VAL A N 1
ATOM 1533 C CA . VAL A 1 194 ? -6.053 -6.498 -18.386 1.00 89.31 194 VAL A CA 1
ATOM 1534 C C . VAL A 1 194 ? -6.632 -5.732 -17.203 1.00 89.31 194 VAL A C 1
ATOM 1536 O O . VAL A 1 194 ? -7.725 -5.176 -17.305 1.00 89.31 194 VAL A O 1
ATOM 1539 N N . SER A 1 195 ? -5.870 -5.674 -16.112 1.00 91.12 195 SER A N 1
ATOM 1540 C CA . SER A 1 195 ? -6.200 -4.938 -14.890 1.00 91.12 195 SER A CA 1
ATOM 1541 C C . SER A 1 195 ? -4.933 -4.668 -14.074 1.00 91.12 195 SER A C 1
ATOM 1543 O O . SER A 1 195 ? -4.120 -5.576 -13.886 1.00 91.12 195 SER A O 1
ATOM 1545 N N . HIS A 1 196 ? -4.796 -3.458 -13.541 1.00 92.06 196 HIS A N 1
ATOM 1546 C CA . HIS A 1 196 ? -3.615 -3.003 -12.794 1.00 92.06 196 HIS A CA 1
ATOM 1547 C C . HIS A 1 196 ? -3.931 -2.895 -11.307 1.00 92.06 196 HIS A C 1
ATOM 1549 O O . HIS A 1 196 ? -5.071 -2.575 -10.966 1.00 92.06 196 HIS A O 1
ATOM 1555 N N . TYR A 1 197 ? -2.962 -3.169 -10.430 1.00 94.12 197 TYR A N 1
ATOM 1556 C CA . TYR A 1 197 ? -3.199 -3.346 -8.991 1.00 94.12 197 TYR A CA 1
ATOM 1557 C C . TYR A 1 197 ? -2.820 -2.134 -8.141 1.00 94.12 197 TYR A C 1
ATOM 1559 O O . TYR A 1 197 ? -3.404 -1.931 -7.069 1.00 94.12 197 TYR A O 1
ATOM 1567 N N . ASN A 1 198 ? -1.851 -1.337 -8.595 1.00 94.25 198 ASN A N 1
ATOM 1568 C CA . ASN A 1 198 ? -1.435 -0.070 -7.990 1.00 94.25 198 ASN A CA 1
ATOM 1569 C C . ASN A 1 198 ? -1.221 -0.153 -6.461 1.00 94.25 198 ASN A C 1
ATOM 1571 O O . ASN A 1 198 ? -1.671 0.712 -5.713 1.00 94.25 198 ASN A O 1
ATOM 1575 N N . ASN A 1 199 ? -0.586 -1.215 -5.951 1.00 96.50 199 ASN A N 1
ATOM 1576 C CA . ASN A 1 199 ? -0.301 -1.414 -4.514 1.00 96.50 199 ASN A CA 1
ATOM 1577 C C . ASN A 1 199 ? -1.535 -1.414 -3.570 1.00 96.50 199 ASN A C 1
ATOM 1579 O O . ASN A 1 199 ? -1.431 -1.013 -2.404 1.00 96.50 199 ASN A O 1
ATOM 1583 N N . GLN A 1 200 ? -2.709 -1.879 -4.016 1.00 94.44 200 GLN A N 1
ATOM 1584 C CA . GLN A 1 200 ? -3.872 -2.015 -3.127 1.00 94.44 200 GLN A CA 1
ATOM 1585 C C . GLN A 1 200 ? -3.574 -2.923 -1.921 1.00 94.44 200 GLN A C 1
ATOM 1587 O O . GLN A 1 200 ? -3.146 -4.062 -2.074 1.00 94.44 200 GLN A O 1
ATOM 1592 N N . TYR A 1 201 ? -3.856 -2.450 -0.706 1.00 96.12 201 TYR A N 1
ATOM 1593 C CA . TYR A 1 201 ? -3.536 -3.149 0.549 1.00 96.12 201 TYR A CA 1
ATOM 1594 C C . TYR A 1 201 ? -2.031 -3.338 0.814 1.00 96.12 201 TYR A C 1
ATOM 1596 O O . TYR A 1 201 ? -1.641 -4.222 1.570 1.00 96.12 201 TYR A O 1
ATOM 1604 N N . ASP A 1 202 ? -1.195 -2.471 0.241 1.00 97.81 202 ASP A N 1
ATOM 1605 C CA . ASP A 1 202 ? 0.240 -2.356 0.531 1.00 97.81 202 ASP A CA 1
ATOM 1606 C C . ASP A 1 202 ? 1.099 -3.638 0.346 1.00 97.81 202 ASP A C 1
ATOM 1608 O O . ASP A 1 202 ? 1.873 -3.990 1.245 1.00 97.81 202 ASP A O 1
ATOM 1612 N N . PRO A 1 203 ? 1.031 -4.357 -0.800 1.00 98.44 203 PRO A N 1
ATOM 1613 C CA . PRO A 1 203 ? 1.959 -5.443 -1.112 1.00 98.44 203 PRO A CA 1
ATOM 1614 C C . PRO A 1 203 ? 3.425 -5.059 -0.953 1.00 98.44 203 PRO A C 1
ATOM 1616 O O . PRO A 1 203 ? 4.211 -5.918 -0.567 1.00 98.44 203 PRO A O 1
ATOM 1619 N N . LEU A 1 204 ? 3.798 -3.793 -1.183 1.00 98.81 204 LEU A N 1
ATOM 1620 C CA . LEU A 1 204 ? 5.154 -3.316 -0.920 1.00 98.81 204 LEU A CA 1
ATOM 1621 C C . LEU A 1 204 ? 5.567 -3.591 0.534 1.00 98.81 204 LEU A C 1
ATOM 1623 O O . LEU A 1 204 ? 6.634 -4.156 0.778 1.00 98.81 204 LEU A O 1
ATOM 1627 N N . GLN A 1 205 ? 4.711 -3.258 1.506 1.00 98.31 205 GLN A N 1
ATOM 1628 C CA . GLN A 1 205 ? 4.952 -3.609 2.908 1.00 98.31 205 GLN A CA 1
ATOM 1629 C C . GLN A 1 205 ? 5.051 -5.126 3.096 1.00 98.31 205 GLN A C 1
ATOM 1631 O O . GLN A 1 205 ? 5.940 -5.602 3.807 1.00 98.31 205 GLN A O 1
ATOM 1636 N N . GLY A 1 206 ? 4.149 -5.879 2.463 1.00 97.62 206 GLY A N 1
ATOM 1637 C CA . GLY A 1 206 ? 4.128 -7.338 2.516 1.00 97.62 206 GLY A CA 1
ATOM 1638 C C . GLY A 1 206 ? 5.444 -7.961 2.047 1.00 97.62 206 GLY A C 1
ATOM 1639 O O . GLY A 1 206 ? 6.075 -8.699 2.802 1.00 97.62 206 GLY A O 1
ATOM 1640 N N . PHE A 1 207 ? 5.909 -7.603 0.851 1.00 98.62 207 PHE A N 1
ATOM 1641 C CA . PHE A 1 207 ? 7.159 -8.086 0.263 1.00 98.62 207 PHE A CA 1
ATOM 1642 C C . PHE A 1 207 ? 8.370 -7.755 1.135 1.00 98.62 207 PHE A C 1
ATOM 1644 O O . PHE A 1 207 ? 9.206 -8.624 1.383 1.00 98.62 207 PHE A O 1
ATOM 1651 N N . LEU A 1 208 ? 8.447 -6.534 1.671 1.00 97.88 208 LEU A N 1
ATOM 1652 C CA . LEU A 1 208 ? 9.538 -6.139 2.565 1.00 97.88 208 LEU A CA 1
ATOM 1653 C C . LEU A 1 208 ? 9.534 -6.948 3.867 1.00 97.88 208 LEU A C 1
ATOM 1655 O O . LEU A 1 208 ? 10.585 -7.442 4.274 1.00 97.88 208 LEU A O 1
ATOM 1659 N N . LYS A 1 209 ? 8.367 -7.152 4.496 1.00 96.38 209 LYS A N 1
ATOM 1660 C CA . LYS A 1 209 ? 8.241 -8.013 5.686 1.00 96.38 209 LYS A CA 1
ATOM 1661 C C . LYS A 1 209 ? 8.662 -9.451 5.377 1.00 96.38 209 LYS A C 1
ATOM 1663 O O . LYS A 1 209 ? 9.422 -10.035 6.148 1.00 96.38 209 LYS A O 1
ATOM 1668 N N . GLN A 1 210 ? 8.230 -10.008 4.243 1.00 95.94 210 GLN A N 1
ATOM 1669 C CA . GLN A 1 210 ? 8.624 -11.359 3.836 1.00 95.94 210 GLN A CA 1
ATOM 1670 C C . GLN A 1 210 ? 10.127 -11.466 3.576 1.00 95.94 210 GLN A C 1
ATOM 1672 O O . GLN A 1 210 ? 10.748 -12.436 4.011 1.00 95.94 210 GLN A O 1
ATOM 1677 N N . TRP A 1 211 ? 10.748 -10.466 2.947 1.00 95.88 211 TRP A N 1
ATOM 1678 C CA . TRP A 1 211 ? 12.201 -10.428 2.780 1.00 95.88 211 TRP A CA 1
ATOM 1679 C C . TRP A 1 211 ? 12.931 -10.378 4.127 1.00 95.88 211 TRP A C 1
ATOM 1681 O O . TRP A 1 211 ? 13.861 -11.155 4.335 1.00 95.88 211 TRP A O 1
ATOM 1691 N N . VAL A 1 212 ? 12.483 -9.537 5.067 1.00 94.94 212 VAL A N 1
ATOM 1692 C CA . VAL A 1 212 ? 13.065 -9.461 6.420 1.00 94.94 212 VAL A CA 1
ATOM 1693 C C . VAL A 1 212 ? 12.954 -10.807 7.144 1.00 94.94 212 VAL A C 1
ATOM 1695 O O . VAL A 1 212 ? 13.939 -11.264 7.718 1.00 94.94 212 VAL A O 1
ATOM 1698 N N . ILE A 1 213 ? 11.787 -11.461 7.106 1.00 93.38 213 ILE A N 1
ATOM 1699 C CA . ILE A 1 213 ? 11.536 -12.730 7.813 1.00 93.38 213 ILE A CA 1
ATOM 1700 C C . ILE A 1 213 ? 12.309 -13.899 7.188 1.00 93.38 213 ILE A C 1
ATOM 1702 O O . ILE A 1 213 ? 12.857 -14.732 7.913 1.00 93.38 213 ILE A O 1
ATOM 1706 N N . THR A 1 214 ? 12.310 -14.007 5.859 1.00 92.62 214 THR A N 1
ATOM 1707 C CA . THR A 1 214 ? 12.793 -15.204 5.146 1.00 92.62 214 THR A CA 1
ATOM 1708 C C . THR A 1 214 ? 14.229 -15.075 4.647 1.00 92.62 214 THR A C 1
ATOM 1710 O O . THR A 1 214 ? 14.910 -16.083 4.467 1.00 92.62 214 THR A O 1
ATOM 1713 N N . GLY A 1 215 ? 14.695 -13.850 4.393 1.00 91.69 215 GLY A N 1
ATOM 1714 C CA . GLY A 1 215 ? 15.942 -13.584 3.683 1.00 91.69 215 GLY A CA 1
ATOM 1715 C C . GLY A 1 215 ? 15.928 -13.990 2.201 1.00 91.69 215 GLY A C 1
ATOM 1716 O O . GLY A 1 215 ? 16.997 -13.998 1.587 1.00 91.69 215 GLY A O 1
ATOM 1717 N N . ASP A 1 216 ? 14.773 -14.346 1.617 1.00 93.56 216 ASP A N 1
ATOM 1718 C CA . ASP A 1 216 ? 14.662 -14.688 0.191 1.00 93.56 216 ASP A CA 1
ATOM 1719 C C . ASP A 1 216 ? 14.697 -13.411 -0.665 1.00 93.56 216 ASP A C 1
ATOM 1721 O O . ASP A 1 216 ? 13.819 -12.548 -0.585 1.00 93.56 216 ASP A O 1
ATOM 1725 N N . ALA A 1 217 ? 15.730 -13.298 -1.502 1.00 94.00 217 ALA A N 1
ATOM 1726 C CA . ALA A 1 217 ? 15.975 -12.140 -2.355 1.00 94.00 217 ALA A CA 1
ATOM 1727 C C . ALA A 1 217 ? 14.870 -11.894 -3.393 1.00 94.00 217 ALA A C 1
ATOM 1729 O O . ALA A 1 217 ? 14.718 -10.763 -3.849 1.00 94.00 217 ALA A O 1
ATOM 1730 N N . LYS A 1 218 ? 14.063 -12.904 -3.744 1.00 95.94 218 LYS A N 1
ATOM 1731 C CA . LYS A 1 218 ? 12.941 -12.725 -4.680 1.00 95.94 218 LYS A CA 1
ATOM 1732 C C . LYS A 1 218 ? 11.866 -11.798 -4.119 1.00 95.94 218 LYS A C 1
ATOM 1734 O O . LYS A 1 218 ? 11.277 -11.031 -4.874 1.00 95.94 218 LYS A O 1
ATOM 1739 N N . TRP A 1 219 ? 11.644 -11.812 -2.803 1.00 97.38 219 TRP A N 1
ATOM 1740 C CA . TRP A 1 219 ? 10.752 -10.843 -2.161 1.00 97.38 219 TRP A CA 1
ATOM 1741 C C . TRP A 1 219 ? 11.300 -9.422 -2.267 1.00 97.38 219 TRP A C 1
ATOM 1743 O O . TRP A 1 219 ? 10.547 -8.495 -2.550 1.00 97.38 219 TRP A O 1
ATOM 1753 N N . LYS A 1 220 ? 12.617 -9.252 -2.106 1.00 96.38 220 LYS A N 1
ATOM 1754 C CA . LYS A 1 220 ? 13.269 -7.952 -2.294 1.00 96.38 220 LYS A CA 1
ATOM 1755 C C . LYS A 1 220 ? 13.174 -7.474 -3.741 1.00 96.38 220 LYS A C 1
ATOM 1757 O O . LYS A 1 220 ? 12.875 -6.309 -3.954 1.00 96.38 220 LYS A O 1
ATOM 1762 N N . GLN A 1 221 ? 13.347 -8.368 -4.713 1.00 96.12 221 GLN A N 1
ATOM 1763 C CA . GLN A 1 221 ? 13.163 -8.044 -6.127 1.00 96.12 221 GLN A CA 1
ATOM 1764 C C . GLN A 1 221 ? 11.739 -7.542 -6.410 1.00 96.12 221 GLN A C 1
ATOM 1766 O O . GLN A 1 221 ? 11.579 -6.491 -7.018 1.00 96.12 221 GLN A O 1
ATOM 1771 N N . LEU A 1 222 ? 10.708 -8.247 -5.925 1.00 98.44 222 LEU A N 1
ATOM 1772 C CA . LEU A 1 222 ? 9.317 -7.796 -6.060 1.00 98.44 222 LEU A CA 1
ATOM 1773 C C . LEU A 1 222 ? 9.082 -6.441 -5.378 1.00 98.44 222 LEU A C 1
ATOM 1775 O O . LEU A 1 222 ? 8.375 -5.601 -5.926 1.00 98.44 222 LEU A O 1
ATOM 1779 N N . ALA A 1 223 ? 9.681 -6.218 -4.203 1.00 98.56 223 ALA A N 1
ATOM 1780 C CA . ALA A 1 223 ? 9.590 -4.944 -3.496 1.00 98.56 223 ALA A CA 1
ATOM 1781 C C . ALA A 1 223 ? 10.250 -3.793 -4.270 1.00 98.56 223 ALA A C 1
ATOM 1783 O O . ALA A 1 223 ? 9.678 -2.711 -4.315 1.00 98.56 223 ALA A O 1
ATOM 1784 N N . ASP A 1 224 ? 11.415 -4.014 -4.878 1.00 97.50 224 ASP A N 1
ATOM 1785 C CA . ASP A 1 224 ? 12.154 -2.990 -5.632 1.00 97.50 224 ASP A CA 1
ATOM 1786 C C . ASP A 1 224 ? 11.439 -2.623 -6.928 1.00 97.50 224 ASP A C 1
ATOM 1788 O O . ASP A 1 224 ? 11.231 -1.442 -7.213 1.00 97.50 224 ASP A O 1
ATOM 1792 N N . ASP A 1 225 ? 10.991 -3.645 -7.658 1.00 97.88 225 ASP A N 1
ATOM 1793 C CA . ASP A 1 225 ? 10.186 -3.502 -8.866 1.00 97.88 225 ASP A CA 1
ATOM 1794 C C . ASP A 1 225 ? 8.908 -2.684 -8.572 1.00 97.88 225 ASP A C 1
ATOM 1796 O O . ASP A 1 225 ? 8.631 -1.687 -9.247 1.00 97.88 225 ASP A O 1
ATOM 1800 N N . LEU A 1 226 ? 8.159 -3.059 -7.526 1.00 98.69 226 LEU A N 1
ATOM 1801 C CA . LEU A 1 226 ? 6.909 -2.395 -7.146 1.00 98.69 226 LEU A CA 1
ATOM 1802 C C . LEU A 1 226 ? 7.136 -0.995 -6.570 1.00 98.69 226 LEU A C 1
ATOM 1804 O O . LEU A 1 226 ? 6.390 -0.072 -6.889 1.00 98.69 226 LEU A O 1
ATOM 1808 N N . PHE A 1 227 ? 8.175 -0.807 -5.754 1.00 98.62 227 PHE A N 1
ATOM 1809 C CA . PHE A 1 227 ? 8.560 0.504 -5.239 1.00 98.62 227 PHE A CA 1
ATOM 1810 C C . PHE A 1 227 ? 8.765 1.495 -6.385 1.00 98.62 227 PHE A C 1
ATOM 1812 O O . PHE A 1 227 ? 8.146 2.562 -6.392 1.00 98.62 227 PHE A O 1
ATOM 1819 N N . GLU A 1 228 ? 9.596 1.142 -7.369 1.00 97.25 228 GLU A N 1
ATOM 1820 C CA . GLU A 1 228 ? 9.853 2.021 -8.506 1.00 97.25 228 GLU A CA 1
ATOM 1821 C C . GLU A 1 228 ? 8.577 2.331 -9.289 1.00 97.25 228 GLU A C 1
ATOM 1823 O O . GLU A 1 228 ? 8.417 3.463 -9.751 1.00 97.25 228 GLU A O 1
ATOM 1828 N N . HIS A 1 229 ? 7.671 1.364 -9.436 1.00 97.75 229 HIS A N 1
ATOM 1829 C CA . HIS A 1 229 ? 6.386 1.594 -10.087 1.00 97.75 229 HIS A CA 1
ATOM 1830 C C . HIS A 1 229 ? 5.534 2.607 -9.314 1.00 97.75 229 HIS A C 1
ATOM 1832 O O . HIS A 1 229 ? 5.155 3.635 -9.878 1.00 97.75 229 HIS A O 1
ATOM 1838 N N . ILE A 1 230 ? 5.334 2.394 -8.010 1.00 97.81 230 ILE A N 1
ATOM 1839 C CA . ILE A 1 230 ? 4.529 3.276 -7.153 1.00 97.81 230 ILE A CA 1
ATOM 1840 C C . ILE A 1 230 ? 5.036 4.716 -7.228 1.00 97.81 230 ILE A C 1
ATOM 1842 O O . ILE A 1 230 ? 4.264 5.652 -7.453 1.00 97.81 230 ILE A O 1
ATOM 1846 N N . VAL A 1 231 ? 6.346 4.920 -7.033 1.00 97.56 231 VAL A N 1
ATOM 1847 C CA . VAL A 1 231 ? 6.884 6.282 -6.929 1.00 97.56 231 VAL A CA 1
ATOM 1848 C C . VAL A 1 231 ? 6.838 7.004 -8.268 1.00 97.56 231 VAL A C 1
ATOM 1850 O O . VAL A 1 231 ? 6.735 8.224 -8.264 1.00 97.56 231 VAL A O 1
ATOM 1853 N N . ASN A 1 232 ? 6.898 6.299 -9.398 1.00 95.06 232 ASN A N 1
ATOM 1854 C CA . ASN A 1 232 ? 6.999 6.921 -10.718 1.00 95.06 232 ASN A CA 1
ATOM 1855 C C . ASN A 1 232 ? 5.656 7.028 -11.461 1.00 95.06 232 ASN A C 1
ATOM 1857 O O . ASN A 1 232 ? 5.402 8.037 -12.124 1.00 95.06 232 ASN A O 1
ATOM 1861 N N . ILE A 1 233 ? 4.803 6.010 -11.343 1.00 94.56 233 ILE A N 1
ATOM 1862 C CA . ILE A 1 233 ? 3.591 5.844 -12.152 1.00 94.56 233 ILE A CA 1
ATOM 1863 C C . ILE A 1 233 ? 2.333 6.109 -11.321 1.00 94.56 233 ILE A C 1
ATOM 1865 O O . ILE A 1 233 ? 1.538 6.979 -11.692 1.00 94.56 233 ILE A O 1
ATOM 1869 N N . ASP A 1 234 ? 2.182 5.442 -10.174 1.00 95.00 234 ASP A N 1
ATOM 1870 C CA . ASP A 1 234 ? 0.932 5.502 -9.401 1.00 95.00 234 ASP A CA 1
ATOM 1871 C C . ASP A 1 234 ? 0.744 6.806 -8.615 1.00 95.00 234 ASP A C 1
ATOM 1873 O O . ASP A 1 234 ? -0.382 7.240 -8.348 1.00 95.00 234 ASP A O 1
ATOM 1877 N N . ILE A 1 235 ? 1.841 7.444 -8.200 1.00 95.81 235 ILE A N 1
ATOM 1878 C CA . ILE A 1 235 ? 1.795 8.730 -7.504 1.00 95.81 235 ILE A CA 1
ATOM 1879 C C . ILE A 1 235 ? 1.757 9.868 -8.526 1.00 95.81 235 ILE A C 1
ATOM 1881 O O . ILE A 1 235 ? 2.649 10.036 -9.352 1.00 95.81 235 ILE A O 1
ATOM 1885 N N . TYR A 1 236 ? 0.774 10.759 -8.410 1.00 94.69 236 TYR A N 1
ATOM 1886 C CA . TYR A 1 236 ? 0.578 11.835 -9.376 1.00 94.69 236 TYR A CA 1
ATOM 1887 C C . TYR A 1 236 ? 1.620 12.969 -9.233 1.00 94.69 236 TYR A C 1
ATOM 1889 O O . TYR A 1 236 ? 1.603 13.739 -8.265 1.00 94.69 236 TYR A O 1
ATOM 1897 N N . HIS A 1 237 ? 2.531 13.157 -10.196 1.00 94.19 237 HIS A N 1
ATOM 1898 C CA . HIS A 1 237 ? 3.557 14.224 -10.173 1.00 94.19 237 HIS A CA 1
ATOM 1899 C C . HIS A 1 237 ? 3.142 15.517 -10.876 1.00 94.19 237 HIS A C 1
ATOM 1901 O O . HIS A 1 237 ? 3.824 16.011 -11.768 1.00 94.19 237 HIS A O 1
ATOM 1907 N N . THR A 1 238 ? 2.037 16.120 -10.437 1.00 90.25 238 THR A N 1
ATOM 1908 C CA . THR A 1 238 ? 1.636 17.462 -10.885 1.00 90.25 238 THR A CA 1
ATOM 1909 C C . THR A 1 238 ? 1.342 18.406 -9.720 1.00 90.25 238 THR A C 1
ATOM 1911 O O . THR A 1 238 ? 1.026 17.988 -8.606 1.00 90.25 238 THR A O 1
ATOM 1914 N N . LYS A 1 239 ? 1.430 19.709 -10.004 1.00 89.12 239 LYS A N 1
ATOM 1915 C CA . LYS A 1 239 ? 0.942 20.815 -9.155 1.00 89.12 239 LYS A CA 1
ATOM 1916 C C . LYS A 1 239 ? -0.052 21.714 -9.907 1.00 89.12 239 LYS A C 1
ATOM 1918 O O . LYS A 1 239 ? -0.338 22.835 -9.474 1.00 89.12 239 LYS A O 1
ATOM 1923 N N . LEU A 1 240 ? -0.482 21.271 -11.089 1.00 87.75 240 LEU A N 1
ATOM 1924 C CA . LEU A 1 240 ? -1.267 22.051 -12.049 1.00 87.75 240 LEU A CA 1
ATOM 1925 C C . LEU A 1 240 ? -2.743 21.630 -12.099 1.00 87.75 240 LEU A C 1
ATOM 1927 O O . LEU A 1 240 ? -3.509 22.238 -12.845 1.00 87.75 240 LEU A O 1
ATOM 1931 N N . ASP A 1 241 ? -3.140 20.629 -11.312 1.00 88.94 241 ASP A N 1
ATOM 1932 C CA . ASP A 1 241 ? -4.513 20.131 -11.224 1.00 88.94 241 ASP A CA 1
ATOM 1933 C C . ASP A 1 241 ? -5.199 20.600 -9.922 1.00 88.94 241 ASP A C 1
ATOM 1935 O O . ASP A 1 241 ? -4.702 21.476 -9.198 1.00 88.94 241 ASP A O 1
ATOM 1939 N N . LYS A 1 242 ? -6.378 20.049 -9.631 1.00 87.56 242 LYS A N 1
ATOM 1940 C CA . LYS A 1 242 ? -7.123 20.218 -8.384 1.00 87.56 242 LYS A CA 1
ATOM 1941 C C . LYS A 1 242 ? -6.277 19.740 -7.204 1.00 87.56 242 LYS A C 1
ATOM 1943 O O . LYS A 1 242 ? -5.526 18.772 -7.310 1.00 87.56 242 LYS A O 1
ATOM 1948 N N . GLN A 1 243 ? -6.410 20.401 -6.057 1.00 85.31 243 GLN A N 1
ATOM 1949 C CA . GLN A 1 243 ? -5.598 20.071 -4.880 1.00 85.31 243 GLN A CA 1
ATOM 1950 C C . GLN A 1 243 ? -5.869 18.658 -4.362 1.00 85.31 243 GLN A C 1
ATOM 1952 O O . GLN A 1 243 ? -4.941 17.985 -3.934 1.00 85.31 243 GLN A O 1
ATOM 1957 N N . GLU A 1 244 ? -7.104 18.173 -4.488 1.00 85.88 244 GLU A N 1
ATOM 1958 C CA . GLU A 1 244 ? -7.462 16.795 -4.152 1.00 85.88 244 GLU A CA 1
ATOM 1959 C C . GLU A 1 244 ? -6.920 15.746 -5.146 1.00 85.88 244 GLU A C 1
ATOM 1961 O O . GLU A 1 244 ? -7.103 14.557 -4.922 1.00 85.88 244 GLU A O 1
ATOM 1966 N N . TYR A 1 245 ? -6.213 16.161 -6.206 1.00 89.75 245 TYR A N 1
ATOM 1967 C CA . TYR A 1 245 ? -5.499 15.284 -7.148 1.00 89.75 245 TYR A CA 1
ATOM 1968 C C . TYR A 1 245 ? -3.978 15.447 -7.045 1.00 89.75 245 TYR A C 1
ATOM 1970 O O . TYR A 1 245 ? -3.247 14.460 -7.075 1.00 89.75 245 TYR A O 1
ATOM 1978 N N . ASN A 1 246 ? -3.484 16.684 -6.936 1.00 91.44 246 ASN A N 1
ATOM 1979 C CA . ASN A 1 246 ? -2.052 16.990 -6.941 1.00 91.44 246 ASN A CA 1
ATOM 1980 C C . ASN A 1 246 ? -1.290 16.181 -5.879 1.00 91.44 246 ASN A C 1
ATOM 1982 O O . ASN A 1 246 ? -1.442 16.418 -4.682 1.00 91.44 246 ASN A O 1
ATOM 1986 N N . GLY A 1 247 ? -0.416 15.275 -6.318 1.00 94.00 247 GLY A N 1
ATOM 1987 C CA . GLY A 1 247 ? 0.395 14.461 -5.416 1.00 94.00 247 GLY A CA 1
ATOM 1988 C C . GLY A 1 247 ? -0.297 13.244 -4.820 1.00 94.00 247 GLY A C 1
ATOM 1989 O O . GLY A 1 247 ? 0.306 12.617 -3.955 1.00 94.00 247 GLY A O 1
ATOM 1990 N N . GLY A 1 248 ? -1.509 12.915 -5.265 1.00 94.50 248 GLY A N 1
ATOM 1991 C CA . GLY A 1 248 ? -2.252 11.769 -4.764 1.00 94.50 248 GLY A CA 1
ATOM 1992 C C . GLY A 1 248 ? -1.872 10.436 -5.398 1.00 94.50 248 GLY A C 1
ATOM 1993 O O . GLY A 1 248 ? -1.227 10.392 -6.442 1.00 94.50 248 GLY A O 1
ATOM 1994 N N . PHE A 1 249 ? -2.295 9.360 -4.738 1.00 94.06 249 PHE A N 1
ATOM 1995 C CA . PHE A 1 249 ? -2.086 7.972 -5.143 1.00 94.06 249 PHE A CA 1
ATOM 1996 C C . PHE A 1 249 ? -3.282 7.458 -5.952 1.00 94.06 249 PHE A C 1
ATOM 1998 O O . PHE A 1 249 ? -4.391 7.398 -5.413 1.00 94.06 249 PHE A O 1
ATOM 2005 N N . PHE A 1 250 ? -3.078 7.116 -7.226 1.00 92.19 250 PHE A N 1
ATOM 2006 C CA . PHE A 1 250 ? -4.128 6.562 -8.081 1.00 92.19 250 PHE A CA 1
ATOM 2007 C C . PHE A 1 250 ? -4.598 5.183 -7.613 1.00 92.19 250 PHE A C 1
ATOM 2009 O O . PHE A 1 250 ? -3.803 4.336 -7.215 1.00 92.19 250 PHE A O 1
ATOM 2016 N N . TRP A 1 251 ? -5.913 4.981 -7.692 1.00 86.69 251 TRP A N 1
ATOM 2017 C CA . TRP A 1 251 ? -6.553 3.691 -7.455 1.00 86.69 251 TRP A CA 1
ATOM 2018 C C . TRP A 1 251 ? -6.171 2.688 -8.548 1.00 86.69 251 TRP A C 1
ATOM 2020 O O . TRP A 1 251 ? -5.838 3.094 -9.661 1.00 86.69 251 TRP A O 1
ATOM 2030 N N . HIS A 1 252 ? -6.286 1.398 -8.238 1.00 84.00 252 HIS A N 1
ATOM 2031 C CA . HIS A 1 252 ? -6.196 0.302 -9.208 1.00 84.00 252 HIS A CA 1
ATOM 2032 C C . HIS A 1 252 ? -7.273 0.431 -10.311 1.00 84.00 252 HIS A C 1
ATOM 2034 O O . HIS A 1 252 ? -8.142 1.300 -10.211 1.00 84.00 252 HIS A O 1
ATOM 2040 N N . THR A 1 253 ? -7.240 -0.382 -11.373 1.00 82.62 253 THR A N 1
ATOM 2041 C CA . THR A 1 253 ? -8.254 -0.311 -12.456 1.00 82.62 253 THR A CA 1
ATOM 2042 C C . THR A 1 253 ? -9.661 -0.613 -11.957 1.00 82.62 253 THR A C 1
ATOM 2044 O O . THR A 1 253 ? -9.813 -1.278 -10.939 1.00 82.62 253 THR A O 1
ATOM 2047 N N . ASP A 1 254 ? -10.686 -0.137 -12.666 1.00 79.50 254 ASP A N 1
ATOM 2048 C CA . ASP A 1 254 ? -12.076 -0.360 -12.255 1.00 79.50 254 ASP A CA 1
ATOM 2049 C C . ASP A 1 254 ? -12.391 -1.843 -12.034 1.00 79.50 254 ASP A C 1
ATOM 2051 O O . ASP A 1 254 ? -11.839 -2.715 -12.711 1.00 79.50 254 ASP A O 1
ATOM 2055 N N . HIS A 1 255 ? -13.256 -2.115 -11.061 1.00 81.81 255 HIS A N 1
ATOM 2056 C CA . HIS A 1 255 ? -13.525 -3.483 -10.650 1.00 81.81 255 HIS A CA 1
ATOM 2057 C C . HIS A 1 255 ? -14.174 -4.272 -11.801 1.00 81.81 255 HIS A C 1
ATOM 2059 O O . HIS A 1 255 ? -14.964 -3.706 -12.565 1.00 81.81 255 HIS A O 1
ATOM 2065 N N . TYR A 1 256 ? -13.875 -5.566 -11.921 1.00 77.50 256 TYR A N 1
ATOM 2066 C CA . TYR A 1 256 ? -14.540 -6.549 -12.800 1.00 77.50 256 TYR A CA 1
ATOM 2067 C C . TYR A 1 256 ? -14.789 -6.131 -14.269 1.00 77.50 256 TYR A C 1
ATOM 2069 O O . TYR A 1 256 ? -15.616 -6.726 -14.966 1.00 77.50 256 TYR A O 1
ATOM 2077 N N . VAL A 1 257 ? -14.058 -5.135 -14.776 1.00 84.38 257 VAL A N 1
ATOM 2078 C CA . VAL A 1 257 ? -14.071 -4.701 -16.178 1.00 84.38 257 VAL A CA 1
ATOM 2079 C C . VAL A 1 257 ? -12.647 -4.620 -16.709 1.00 84.38 257 VAL A C 1
ATOM 2081 O O . VAL A 1 257 ? -11.716 -4.304 -15.972 1.00 84.38 257 VAL A O 1
ATOM 2084 N N . GLU A 1 258 ? -12.466 -4.886 -18.004 1.00 86.56 258 GLU A N 1
ATOM 2085 C CA . GLU A 1 258 ? -11.157 -4.706 -18.635 1.00 86.56 258 GLU A CA 1
ATOM 2086 C C . GLU A 1 258 ? -10.710 -3.237 -18.501 1.00 86.56 258 GLU A C 1
ATOM 2088 O O . GLU A 1 258 ? -11.511 -2.297 -18.607 1.00 86.56 258 GLU A O 1
ATOM 2093 N N . ALA A 1 259 ? -9.407 -3.026 -18.306 1.00 87.44 259 ALA A N 1
ATOM 2094 C CA . ALA A 1 259 ? -8.816 -1.690 -18.277 1.00 87.44 259 ALA A CA 1
ATOM 2095 C C . ALA A 1 259 ? -9.071 -0.923 -19.589 1.00 87.44 259 ALA A C 1
ATOM 2097 O O . ALA A 1 259 ? -9.180 0.304 -19.589 1.00 87.44 259 ALA A O 1
ATOM 2098 N N . GLU A 1 260 ? -9.237 -1.633 -20.713 1.00 88.38 260 GLU A N 1
ATOM 2099 C CA . GLU A 1 260 ? -9.352 -1.032 -22.043 1.00 88.38 260 GLU A CA 1
ATOM 2100 C C . GLU A 1 260 ? -8.155 -0.092 -22.274 1.00 88.38 260 GLU A C 1
ATOM 2102 O O . GLU A 1 260 ? -7.010 -0.500 -22.125 1.00 88.38 260 GLU A O 1
ATOM 2107 N N . THR A 1 261 ? -8.383 1.174 -22.632 1.00 88.50 261 THR A N 1
ATOM 2108 C CA . THR A 1 261 ? -7.307 2.168 -22.820 1.00 88.50 261 THR A CA 1
ATOM 2109 C C . THR A 1 261 ? -6.895 2.863 -21.521 1.00 88.50 261 THR A C 1
ATOM 2111 O O . THR A 1 261 ? -6.206 3.884 -21.572 1.00 88.50 261 THR A O 1
ATOM 2114 N N . ALA A 1 262 ? -7.426 2.431 -20.378 1.00 87.44 262 ALA A N 1
ATOM 2115 C CA . ALA A 1 262 ? -6.981 2.908 -19.083 1.00 87.44 262 ALA A CA 1
ATOM 2116 C C . ALA A 1 262 ? -5.595 2.318 -18.838 1.00 87.44 262 ALA A C 1
ATOM 2118 O O . ALA A 1 262 ? -5.375 1.130 -19.036 1.00 87.44 262 ALA A O 1
ATOM 2119 N N . THR A 1 263 ? -4.657 3.168 -18.446 1.00 86.50 263 THR A N 1
ATOM 2120 C CA . THR A 1 263 ? -3.350 2.708 -17.977 1.00 86.50 263 THR A CA 1
ATOM 2121 C C . THR A 1 263 ? -3.471 2.403 -16.479 1.00 86.50 263 THR A C 1
ATOM 2123 O O . THR A 1 263 ? -4.548 2.063 -15.997 1.00 86.50 263 THR A O 1
ATOM 2126 N N . HIS A 1 264 ? -2.443 2.679 -15.680 1.00 89.25 264 HIS A N 1
ATOM 2127 C CA . HIS A 1 264 ? -2.510 2.693 -14.212 1.00 89.25 264 HIS A CA 1
ATOM 2128 C C . HIS A 1 264 ? -3.352 3.857 -13.643 1.00 89.25 264 HIS A C 1
ATOM 2130 O O . HIS A 1 264 ? -3.175 4.282 -12.502 1.00 89.25 264 HIS A O 1
ATOM 2136 N N . ARG A 1 265 ? -4.264 4.419 -14.447 1.00 85.31 265 ARG A N 1
ATOM 2137 C CA . ARG A 1 265 ? -5.225 5.455 -14.060 1.00 85.31 265 ARG A CA 1
ATOM 2138 C C . ARG A 1 265 ? -6.608 5.017 -14.501 1.00 85.31 265 ARG A C 1
ATOM 2140 O O . ARG A 1 265 ? -6.837 4.752 -15.673 1.00 85.31 265 ARG A O 1
ATOM 2147 N N . THR A 1 266 ? -7.521 4.983 -13.547 1.00 73.94 266 THR A N 1
ATOM 2148 C CA . THR A 1 266 ? -8.564 3.963 -13.380 1.00 73.94 266 THR A CA 1
ATOM 2149 C C . THR A 1 266 ? -9.534 3.715 -14.543 1.00 73.94 266 THR A C 1
ATOM 2151 O O . THR A 1 266 ? -10.053 2.604 -14.638 1.00 73.94 266 THR A O 1
ATOM 2154 N N . TYR A 1 267 ? -9.799 4.693 -15.423 1.00 79.75 267 TYR A N 1
ATOM 2155 C CA . TYR A 1 267 ? -10.924 4.598 -16.365 1.00 79.75 267 TYR A CA 1
ATOM 2156 C C . TYR A 1 267 ? -10.611 4.823 -17.830 1.00 79.75 267 TYR A C 1
ATOM 2158 O O . TYR A 1 267 ? -9.951 5.789 -18.223 1.00 79.75 267 TYR A O 1
ATOM 2166 N N . SER A 1 268 ? -11.267 4.010 -18.653 1.00 83.94 268 SER A N 1
ATOM 2167 C CA . SER A 1 268 ? -11.374 4.212 -20.088 1.00 83.94 268 SER A CA 1
ATOM 2168 C C . SER A 1 268 ? -12.773 4.682 -20.460 1.00 83.94 268 SER A C 1
ATOM 2170 O O . SER A 1 268 ? -13.784 4.207 -19.953 1.00 83.94 268 SER A O 1
ATOM 2172 N N . LYS A 1 269 ? -12.859 5.552 -21.470 1.00 83.44 269 LYS A N 1
ATOM 2173 C CA . LYS A 1 269 ? -14.142 5.877 -22.118 1.00 83.44 269 LYS A CA 1
ATOM 2174 C C . LYS A 1 269 ? -14.791 4.668 -22.806 1.00 83.44 269 LYS A C 1
ATOM 2176 O O . LYS A 1 269 ? -15.941 4.783 -23.227 1.00 83.44 269 LYS A O 1
ATOM 2181 N N . ARG A 1 270 ? -14.044 3.574 -22.984 1.00 86.12 270 ARG A N 1
ATOM 2182 C CA . ARG A 1 270 ? -14.484 2.339 -23.642 1.00 86.12 270 ARG A CA 1
ATOM 2183 C C . ARG A 1 270 ? -15.037 1.299 -22.675 1.00 86.12 270 ARG A C 1
ATOM 2185 O O . ARG A 1 270 ? -15.700 0.380 -23.139 1.00 86.12 270 ARG A O 1
ATOM 2192 N N . GLN A 1 271 ? -14.801 1.461 -21.373 1.00 84.12 271 GLN A N 1
ATOM 2193 C CA . GLN A 1 271 ? -15.352 0.561 -20.368 1.00 84.12 271 GLN A CA 1
ATOM 2194 C C . GLN A 1 271 ? -16.880 0.527 -20.442 1.00 84.12 271 GLN A C 1
ATOM 2196 O O . GLN A 1 271 ? -17.544 1.517 -20.782 1.00 84.12 271 GLN A O 1
ATOM 2201 N N . GLN A 1 272 ? -17.432 -0.642 -20.128 1.00 76.44 272 GLN A N 1
ATOM 2202 C CA . GLN A 1 272 ? -18.872 -0.837 -20.052 1.00 76.44 272 GLN A CA 1
ATOM 2203 C C . GLN A 1 272 ? -19.459 0.068 -18.961 1.00 76.44 272 GLN A C 1
ATOM 2205 O O . GLN A 1 272 ? -18.857 0.287 -17.914 1.00 76.44 272 GLN A O 1
ATOM 2210 N N . LYS A 1 273 ? -20.640 0.636 -19.219 1.00 72.56 273 LYS A N 1
ATOM 2211 C CA . LYS A 1 273 ? -21.350 1.486 -18.251 1.00 72.56 273 LYS A CA 1
ATOM 2212 C C . LYS A 1 273 ? -22.346 0.654 -17.453 1.00 72.56 273 LYS A C 1
ATOM 2214 O O . LYS A 1 273 ? -22.908 -0.289 -17.999 1.00 72.56 273 LYS A O 1
ATOM 2219 N N . GLY A 1 274 ? -22.631 1.072 -16.218 1.00 64.12 274 GLY A N 1
ATOM 2220 C CA . GLY A 1 274 ? -23.654 0.442 -15.377 1.00 64.12 274 GLY A CA 1
ATOM 2221 C C . GLY A 1 274 ? -23.275 -0.943 -14.852 1.00 64.12 274 GLY A C 1
ATOM 2222 O O . GLY A 1 274 ? -24.156 -1.775 -14.692 1.00 64.12 274 GLY A O 1
ATOM 2223 N N . VAL A 1 275 ? -21.980 -1.198 -14.631 1.00 62.31 275 VAL A N 1
ATOM 2224 C CA . VAL A 1 275 ? -21.490 -2.474 -14.075 1.00 62.31 275 VAL A CA 1
ATOM 2225 C C . VAL A 1 275 ? -21.724 -2.577 -12.556 1.00 62.31 275 VAL A C 1
ATOM 2227 O O . VAL A 1 275 ? -21.766 -3.682 -12.034 1.00 62.31 275 VAL A O 1
ATOM 2230 N N . TYR A 1 276 ? -21.981 -1.447 -11.882 1.00 65.38 276 TYR A N 1
ATOM 2231 C CA . TYR A 1 276 ? -22.244 -1.337 -10.438 1.00 65.38 276 TYR A CA 1
ATOM 2232 C C . TYR A 1 276 ? -23.545 -0.578 -10.168 1.00 65.38 276 TYR A C 1
ATOM 2234 O O . TYR A 1 276 ? -23.880 0.341 -10.926 1.00 65.38 276 TYR A O 1
ATOM 2242 N N . GLU A 1 277 ? -24.242 -0.930 -9.081 1.00 52.78 277 GLU A N 1
ATOM 2243 C CA . GLU A 1 277 ? -25.527 -0.321 -8.696 1.00 52.78 277 GLU A CA 1
ATOM 2244 C C . GLU A 1 277 ? -25.389 1.155 -8.272 1.00 52.78 277 GLU A C 1
ATOM 2246 O O . GLU A 1 277 ? -26.277 1.954 -8.574 1.00 52.78 277 GLU A O 1
ATOM 2251 N N . ASP A 1 278 ? -24.244 1.558 -7.705 1.00 50.03 278 ASP A N 1
ATOM 2252 C CA . ASP A 1 278 ? -24.011 2.917 -7.201 1.00 50.03 278 ASP A CA 1
ATOM 2253 C C . ASP A 1 278 ? -22.785 3.586 -7.842 1.00 50.03 278 ASP A C 1
ATOM 2255 O O . ASP A 1 278 ? -21.637 3.478 -7.408 1.00 50.03 278 ASP A O 1
ATOM 2259 N N . HIS A 1 279 ? -23.021 4.347 -8.910 1.00 48.84 279 HIS A N 1
ATOM 2260 C CA . HIS A 1 279 ? -21.978 5.135 -9.558 1.00 48.84 279 HIS A CA 1
ATOM 2261 C C . HIS A 1 279 ? -21.440 6.271 -8.668 1.00 48.84 279 HIS A C 1
ATOM 2263 O O . HIS A 1 279 ? -21.967 7.385 -8.652 1.00 48.84 279 HIS A O 1
ATOM 2269 N N . ALA A 1 280 ? -20.249 6.058 -8.120 1.00 43.62 280 ALA A N 1
ATOM 2270 C CA . ALA A 1 280 ? -19.169 7.026 -8.246 1.00 43.62 280 ALA A CA 1
ATOM 2271 C C . ALA A 1 280 ? -17.959 6.294 -8.826 1.00 43.62 280 ALA A C 1
ATOM 2273 O O . ALA A 1 280 ? -17.196 5.687 -8.088 1.00 43.62 280 ALA A O 1
ATOM 2274 N N . GLY A 1 281 ? -17.770 6.353 -10.147 1.00 46.88 281 GLY A N 1
ATOM 2275 C CA . GLY A 1 281 ? -16.484 5.971 -10.721 1.00 46.88 281 GLY A CA 1
ATOM 2276 C C . GLY A 1 281 ? -15.378 6.830 -10.082 1.00 46.88 281 GLY A C 1
ATOM 2277 O O . GLY A 1 281 ? -15.216 8.000 -10.436 1.00 46.88 281 GLY A O 1
ATOM 2278 N N . GLY A 1 282 ? -14.648 6.290 -9.105 1.00 53.78 282 GLY A N 1
ATOM 2279 C CA . GLY A 1 282 ? -13.388 6.809 -8.576 1.00 53.78 282 GLY A CA 1
ATOM 2280 C C . GLY A 1 282 ? -12.209 6.647 -9.542 1.00 53.78 282 GLY A C 1
ATOM 2281 O O . GLY A 1 282 ? -11.667 5.572 -9.696 1.00 53.78 282 GLY A O 1
ATOM 2282 N N . GLY A 1 283 ? -11.782 7.732 -10.192 1.00 59.03 283 GLY A N 1
ATOM 2283 C CA . GLY A 1 283 ? -10.726 7.670 -11.226 1.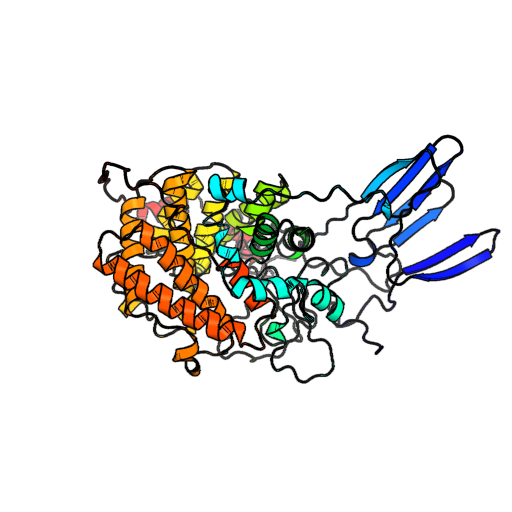00 59.03 283 GLY A CA 1
ATOM 2284 C C . GLY A 1 283 ? -9.564 8.608 -10.998 1.00 59.03 283 GLY A C 1
ATOM 2285 O O . GLY A 1 283 ? -8.660 8.741 -11.821 1.00 59.03 283 GLY A O 1
ATOM 2286 N N . GLY A 1 284 ? -9.644 9.317 -9.884 1.00 78.12 284 GLY A N 1
ATOM 2287 C CA . GLY A 1 284 ? -8.562 10.108 -9.359 1.00 78.12 284 GLY A CA 1
ATOM 2288 C C . GLY A 1 284 ? -7.925 9.402 -8.180 1.00 78.12 284 GLY A C 1
ATOM 2289 O O . GLY A 1 284 ? -8.362 8.328 -7.765 1.00 78.12 284 GLY A O 1
ATOM 2290 N N . PRO A 1 285 ? -6.929 10.050 -7.582 1.00 88.88 285 PRO A N 1
ATOM 2291 C CA . PRO A 1 285 ? -6.416 9.619 -6.306 1.00 88.88 285 PRO A CA 1
ATOM 2292 C C . PRO A 1 285 ? -7.509 9.459 -5.243 1.00 88.88 285 PRO A C 1
ATOM 2294 O O . PRO A 1 285 ? -8.370 10.331 -5.100 1.00 88.88 285 PRO A O 1
ATOM 2297 N N . GLY A 1 286 ? -7.471 8.358 -4.490 1.00 88.81 286 GLY A N 1
ATOM 2298 C CA . GLY A 1 286 ? -8.482 8.025 -3.481 1.00 88.81 286 GLY A CA 1
ATOM 2299 C C . GLY A 1 286 ? -7.882 7.922 -2.083 1.00 88.81 286 GLY A C 1
ATOM 2300 O O . GLY A 1 286 ? -6.931 7.175 -1.872 1.00 88.81 286 GLY A O 1
ATOM 2301 N N . SER A 1 287 ? -8.429 8.645 -1.098 1.00 92.19 287 SER A N 1
ATOM 2302 C CA . SER A 1 287 ? -7.934 8.599 0.296 1.00 92.19 287 SER A CA 1
ATOM 2303 C C . SER A 1 287 ? -7.976 7.182 0.879 1.00 92.19 287 SER A C 1
ATOM 2305 O O . SER A 1 287 ? -7.103 6.770 1.641 1.00 92.19 287 SER A O 1
ATOM 2307 N N . HIS A 1 288 ? -8.962 6.404 0.440 1.00 91.94 288 HIS A N 1
ATOM 2308 C CA . HIS A 1 288 ? -9.170 4.995 0.749 1.00 91.94 288 HIS A CA 1
ATOM 2309 C C . HIS A 1 288 ? -8.034 4.062 0.254 1.00 91.94 288 HIS A C 1
ATOM 2311 O O . HIS A 1 288 ? -8.001 2.907 0.670 1.00 91.94 288 HIS A O 1
ATOM 2317 N N . HIS A 1 289 ? -7.094 4.568 -0.562 1.00 92.25 289 HIS A N 1
ATOM 2318 C CA . HIS A 1 289 ? -5.947 3.850 -1.157 1.00 92.25 289 HIS A CA 1
ATOM 2319 C C . HIS A 1 289 ? -4.578 4.351 -0.690 1.00 92.25 289 HIS A C 1
ATOM 2321 O O . HIS A 1 289 ? -3.549 3.943 -1.216 1.00 92.25 289 HIS A O 1
ATOM 2327 N N . CYS A 1 290 ? -4.532 5.312 0.231 1.00 96.00 290 CYS A N 1
ATOM 2328 C CA . CYS A 1 290 ? -3.293 5.992 0.605 1.00 96.00 290 CYS A CA 1
ATOM 2329 C C . CYS A 1 290 ? -2.393 5.120 1.506 1.00 96.00 290 CYS A C 1
ATOM 2331 O O . CYS A 1 290 ? -2.167 5.437 2.673 1.00 96.00 290 CYS A O 1
ATOM 2333 N N . TYR A 1 291 ? -1.885 4.017 0.960 1.00 97.19 291 TYR A N 1
ATOM 2334 C CA . TYR A 1 291 ? -0.995 3.075 1.627 1.00 97.19 291 TYR A CA 1
ATOM 2335 C C . TYR A 1 291 ? 0.448 3.591 1.615 1.00 97.19 291 TYR A C 1
ATOM 2337 O O . TYR A 1 291 ? 1.045 3.769 0.554 1.00 97.19 291 TYR A O 1
ATOM 2345 N N . THR A 1 292 ? 1.011 3.854 2.796 1.00 98.25 292 THR A N 1
ATOM 2346 C CA . THR A 1 292 ? 2.342 4.474 2.939 1.00 98.25 292 THR A CA 1
ATOM 2347 C C . THR A 1 292 ? 3.335 3.671 3.762 1.00 98.25 292 THR A C 1
ATOM 2349 O O . THR A 1 292 ? 4.523 3.996 3.750 1.00 98.25 292 THR A O 1
ATOM 2352 N N . SER A 1 293 ? 2.898 2.611 4.440 1.00 98.06 293 SER A N 1
ATOM 2353 C CA . SER A 1 293 ? 3.764 1.892 5.372 1.00 98.06 293 SER A CA 1
ATOM 2354 C C . SER A 1 293 ? 4.821 1.058 4.653 1.00 98.06 293 SER A C 1
ATOM 2356 O O . SER A 1 293 ? 5.940 0.952 5.150 1.00 98.06 293 SER A O 1
ATOM 2358 N N . GLY A 1 294 ? 4.528 0.542 3.455 1.00 98.44 294 GLY A N 1
ATOM 2359 C CA . GLY A 1 294 ? 5.527 -0.059 2.573 1.00 98.44 294 GLY A CA 1
ATOM 2360 C C . GLY A 1 294 ? 6.598 0.938 2.131 1.00 98.44 294 GLY A C 1
ATOM 2361 O O . GLY A 1 294 ? 7.784 0.631 2.209 1.00 98.44 294 GLY A O 1
ATOM 2362 N N . LEU A 1 295 ? 6.209 2.160 1.748 1.00 98.81 295 LEU A N 1
ATOM 2363 C CA . LEU A 1 295 ? 7.147 3.226 1.363 1.00 98.81 295 LEU A CA 1
ATOM 2364 C C . LEU A 1 295 ? 8.012 3.685 2.549 1.00 98.81 295 LEU A C 1
ATOM 2366 O O . LEU A 1 295 ? 9.218 3.887 2.396 1.00 98.81 295 LEU A O 1
ATOM 2370 N N . ALA A 1 296 ? 7.419 3.820 3.737 1.00 98.56 296 ALA A N 1
ATOM 2371 C CA . ALA A 1 296 ? 8.149 4.168 4.953 1.00 98.56 296 ALA A CA 1
ATOM 2372 C C . ALA A 1 296 ? 9.171 3.086 5.325 1.00 98.56 296 ALA A C 1
ATOM 2374 O O . ALA A 1 296 ? 10.347 3.396 5.532 1.00 98.56 296 ALA A O 1
ATOM 2375 N N . LEU A 1 297 ? 8.752 1.816 5.310 1.00 98.12 297 LEU A N 1
ATOM 2376 C CA . LEU A 1 297 ? 9.631 0.678 5.568 1.00 98.12 297 LEU A CA 1
ATOM 2377 C C . LEU A 1 297 ? 10.743 0.568 4.516 1.00 98.12 297 LEU A C 1
ATOM 2379 O O . LEU A 1 297 ? 11.891 0.286 4.859 1.00 98.12 297 LEU A O 1
ATOM 2383 N N . TYR A 1 298 ? 10.438 0.850 3.247 1.00 98.50 298 TYR A N 1
ATOM 2384 C CA . TYR A 1 298 ? 11.436 0.870 2.180 1.00 98.50 298 TYR A CA 1
ATOM 2385 C C . TYR A 1 298 ? 12.538 1.896 2.469 1.00 98.50 298 TYR A C 1
ATOM 2387 O O . TYR A 1 298 ? 13.720 1.556 2.394 1.00 98.50 298 TYR A O 1
ATOM 2395 N N . TYR A 1 299 ? 12.185 3.127 2.864 1.00 98.44 299 TYR A N 1
ATOM 2396 C CA . TYR A 1 299 ? 13.173 4.125 3.292 1.00 98.44 299 TYR A CA 1
ATOM 2397 C C . TYR A 1 299 ? 13.977 3.643 4.502 1.00 98.44 299 TYR A C 1
ATOM 2399 O O . TYR A 1 299 ? 15.199 3.746 4.491 1.00 98.44 299 TYR A O 1
ATOM 2407 N N . GLN A 1 300 ? 13.325 3.098 5.530 1.00 95.62 300 GLN A N 1
ATOM 2408 C CA . GLN A 1 300 ? 14.012 2.644 6.744 1.00 95.62 300 GLN A CA 1
ATOM 2409 C C . GLN A 1 300 ? 15.040 1.537 6.456 1.00 95.62 300 GLN A C 1
ATOM 2411 O O . GLN A 1 300 ? 16.108 1.524 7.064 1.00 95.62 300 GLN A O 1
ATOM 2416 N N . LEU A 1 301 ? 14.747 0.633 5.514 1.00 95.06 301 LEU A N 1
ATOM 2417 C CA . LEU A 1 301 ? 15.635 -0.474 5.146 1.00 95.06 301 LEU A CA 1
ATOM 2418 C C . LEU A 1 301 ? 16.739 -0.083 4.153 1.00 95.06 301 LEU A C 1
ATOM 2420 O O . LEU A 1 301 ? 17.781 -0.736 4.127 1.00 95.06 301 LEU A O 1
ATOM 2424 N N . THR A 1 302 ? 16.521 0.935 3.314 1.00 94.88 302 THR A N 1
ATOM 2425 C CA . THR A 1 302 ? 17.415 1.244 2.175 1.00 94.88 302 THR A CA 1
ATOM 2426 C C . THR A 1 302 ? 18.052 2.632 2.220 1.00 94.88 302 THR A C 1
ATOM 2428 O O . THR A 1 302 ? 19.015 2.882 1.501 1.00 94.88 302 THR A O 1
ATOM 2431 N N . GLY A 1 303 ? 17.512 3.556 3.014 1.00 96.81 303 GLY A N 1
ATOM 2432 C CA . GLY A 1 303 ? 17.871 4.975 2.980 1.00 96.81 303 GLY A CA 1
ATOM 2433 C C . GLY A 1 303 ? 17.403 5.716 1.720 1.00 96.81 303 GLY A C 1
ATOM 2434 O O . GLY A 1 303 ? 17.861 6.828 1.467 1.00 96.81 303 GLY A O 1
ATOM 2435 N N . ASN A 1 304 ? 16.519 5.132 0.899 1.00 97.44 304 ASN A N 1
ATOM 2436 C CA . ASN A 1 304 ? 16.096 5.742 -0.362 1.00 97.44 304 ASN A CA 1
ATOM 2437 C C . ASN A 1 304 ? 15.208 6.983 -0.141 1.00 97.44 304 ASN A C 1
ATOM 2439 O O . ASN A 1 304 ? 14.020 6.877 0.167 1.00 97.44 304 ASN A O 1
ATOM 2443 N N . GLU A 1 305 ? 15.768 8.174 -0.355 1.00 97.88 305 GLU A N 1
ATOM 2444 C CA . GLU A 1 305 ? 15.074 9.454 -0.146 1.00 97.88 305 GLU A CA 1
ATOM 2445 C C . GLU A 1 305 ? 13.807 9.629 -1.002 1.00 97.88 305 GLU A C 1
ATOM 2447 O O . GLU A 1 305 ? 12.876 10.315 -0.577 1.00 97.88 305 GLU A O 1
ATOM 2452 N N . SER A 1 306 ? 13.700 8.993 -2.175 1.00 97.50 306 SER A N 1
ATOM 2453 C CA . SER A 1 306 ? 12.467 9.042 -2.977 1.00 97.50 306 SER A CA 1
ATOM 2454 C C . SER A 1 306 ? 11.297 8.373 -2.255 1.00 97.50 306 SER A C 1
ATOM 2456 O O . SER A 1 306 ? 10.179 8.882 -2.323 1.00 97.50 306 SER A O 1
ATOM 2458 N N . ALA A 1 307 ? 11.549 7.303 -1.493 1.00 98.56 307 ALA A N 1
ATOM 2459 C CA . ALA A 1 307 ? 10.535 6.644 -0.670 1.00 98.56 307 ALA A CA 1
ATOM 2460 C C . ALA A 1 307 ? 10.026 7.564 0.451 1.00 98.56 307 ALA A C 1
ATOM 2462 O O . ALA A 1 307 ? 8.819 7.755 0.611 1.00 98.56 307 ALA A O 1
ATOM 2463 N N . LYS A 1 308 ? 10.937 8.232 1.168 1.00 98.50 308 LYS A N 1
ATOM 2464 C CA . LYS A 1 308 ? 10.575 9.229 2.187 1.00 98.50 308 LYS A CA 1
ATOM 2465 C C . LYS A 1 308 ? 9.813 10.407 1.597 1.00 98.50 308 LYS A C 1
ATOM 2467 O O . LYS A 1 308 ? 8.777 10.804 2.130 1.00 98.50 308 LYS A O 1
ATOM 2472 N N . ASN A 1 309 ? 10.284 10.946 0.476 1.00 98.25 309 ASN A N 1
ATOM 2473 C CA . ASN A 1 309 ? 9.611 12.040 -0.214 1.00 98.25 309 ASN A CA 1
ATOM 2474 C C . ASN A 1 309 ? 8.207 11.640 -0.684 1.00 98.25 309 ASN A C 1
ATOM 2476 O O . ASN A 1 309 ? 7.293 12.461 -0.593 1.00 98.25 309 ASN A O 1
ATOM 2480 N N . ALA A 1 310 ? 8.009 10.393 -1.124 1.00 98.44 310 ALA A N 1
ATOM 2481 C CA . ALA A 1 310 ? 6.698 9.862 -1.486 1.00 98.44 310 ALA A CA 1
ATOM 2482 C C . ALA A 1 310 ? 5.731 9.857 -0.291 1.00 98.44 310 ALA A C 1
ATOM 2484 O O . ALA A 1 310 ? 4.632 10.399 -0.411 1.00 98.44 310 ALA A O 1
ATOM 2485 N N . VAL A 1 311 ? 6.154 9.356 0.877 1.00 98.75 311 VAL A N 1
ATOM 2486 C CA . VAL A 1 311 ? 5.339 9.369 2.112 1.00 98.75 311 VAL A CA 1
ATOM 2487 C C . VAL A 1 311 ? 4.925 10.793 2.486 1.00 98.75 311 VAL A C 1
ATOM 2489 O O . VAL A 1 311 ? 3.739 11.068 2.668 1.00 98.75 311 VAL A O 1
ATOM 2492 N N . ILE A 1 312 ? 5.874 11.735 2.529 1.00 98.25 312 ILE A N 1
ATOM 2493 C CA . ILE A 1 312 ? 5.579 13.134 2.880 1.00 98.25 312 ILE A CA 1
ATOM 2494 C C . ILE A 1 312 ? 4.660 13.793 1.844 1.00 98.25 312 ILE A C 1
ATOM 2496 O O . ILE A 1 312 ? 3.759 14.558 2.199 1.00 98.25 312 ILE A O 1
ATOM 2500 N N . LYS A 1 313 ? 4.854 13.497 0.555 1.00 97.31 313 LYS A N 1
ATOM 2501 C CA . LYS A 1 313 ? 4.005 14.000 -0.530 1.00 97.31 313 LYS A CA 1
ATOM 2502 C C . LYS A 1 313 ? 2.566 13.503 -0.389 1.00 97.31 313 LYS A C 1
ATOM 2504 O O . LYS A 1 313 ? 1.651 14.324 -0.455 1.00 97.31 313 LYS A O 1
ATOM 2509 N N . LEU A 1 314 ? 2.377 12.212 -0.126 1.00 98.31 314 LEU A N 1
ATOM 2510 C CA . LEU A 1 314 ? 1.066 11.614 0.120 1.00 98.31 314 LEU A CA 1
ATOM 2511 C C . LEU A 1 314 ? 0.412 12.184 1.383 1.00 98.31 314 LEU A C 1
ATOM 2513 O O . LEU A 1 314 ? -0.756 12.560 1.337 1.00 98.31 314 LEU A O 1
ATOM 2517 N N . GLY A 1 315 ? 1.174 12.368 2.466 1.00 97.12 315 GLY A N 1
ATOM 2518 C CA . GLY A 1 315 ? 0.704 13.009 3.700 1.00 97.12 315 GLY A CA 1
ATOM 2519 C C . GLY A 1 315 ? 0.201 14.441 3.488 1.00 97.12 315 GLY A C 1
ATOM 2520 O O . GLY A 1 315 ? -0.837 14.840 4.029 1.00 97.12 315 GLY A O 1
ATOM 2521 N N . ASN A 1 316 ? 0.899 15.214 2.651 1.00 95.25 316 ASN A N 1
ATOM 2522 C CA . ASN A 1 316 ? 0.465 16.553 2.255 1.00 95.25 316 ASN A CA 1
ATOM 2523 C C . ASN A 1 316 ? -0.803 16.510 1.392 1.00 95.25 316 ASN A C 1
ATOM 2525 O O . ASN A 1 316 ? -1.726 17.289 1.628 1.00 95.25 316 ASN A O 1
ATOM 2529 N N . TRP A 1 317 ? -0.869 15.603 0.417 1.00 96.56 317 TRP A N 1
ATOM 2530 C CA . TRP A 1 317 ? -2.038 15.455 -0.450 1.00 96.56 317 TRP A CA 1
ATOM 2531 C C . TRP A 1 317 ? -3.293 15.045 0.333 1.00 96.56 317 TRP A C 1
ATOM 2533 O O . TRP A 1 317 ? -4.310 15.733 0.248 1.00 96.56 317 TRP A O 1
ATOM 2543 N N . ILE A 1 318 ? -3.231 13.987 1.150 1.00 96.25 318 ILE A N 1
ATOM 2544 C CA . ILE A 1 318 ? -4.405 13.514 1.900 1.00 96.25 318 ILE A CA 1
ATOM 2545 C C . ILE A 1 318 ? -4.860 14.548 2.938 1.00 96.25 318 ILE A C 1
ATOM 2547 O O . ILE A 1 318 ? -6.051 14.687 3.209 1.00 96.25 318 ILE A O 1
ATOM 2551 N N . THR A 1 319 ? -3.924 15.351 3.457 1.00 94.12 319 THR A N 1
ATOM 2552 C CA . THR A 1 319 ? -4.255 16.512 4.285 1.00 94.12 319 THR A CA 1
ATOM 2553 C C . THR A 1 319 ? -5.132 17.493 3.516 1.00 94.12 319 THR A C 1
ATOM 2555 O O . THR A 1 319 ? -6.181 17.885 4.019 1.00 94.12 319 THR A O 1
ATOM 2558 N N . TYR A 1 320 ? -4.749 17.872 2.294 1.00 91.31 320 TYR A N 1
ATOM 2559 C CA . TYR A 1 320 ? -5.591 18.734 1.461 1.00 91.31 320 TYR A CA 1
ATOM 2560 C C . TYR A 1 320 ? -6.933 18.085 1.119 1.00 91.31 320 TYR A C 1
ATOM 2562 O O . TYR A 1 320 ? -7.945 18.786 1.093 1.00 91.31 320 TYR A O 1
ATOM 2570 N N . PHE A 1 321 ? -6.955 16.770 0.887 1.00 92.44 321 PHE A N 1
ATOM 2571 C CA . PHE A 1 321 ? -8.176 16.021 0.599 1.00 92.44 321 PHE A CA 1
ATOM 2572 C C . PHE A 1 321 ? -9.206 16.155 1.731 1.00 92.44 321 PHE A C 1
ATOM 2574 O O . PHE A 1 321 ? -10.354 16.514 1.475 1.00 92.44 321 PHE A O 1
ATOM 2581 N N . PHE A 1 322 ? -8.803 15.917 2.983 1.00 93.31 322 PHE A N 1
ATOM 2582 C CA . PHE A 1 322 ? -9.728 15.948 4.120 1.00 93.31 322 PHE A CA 1
ATOM 2583 C C . PHE A 1 322 ? -10.031 17.351 4.634 1.00 93.31 322 PHE A C 1
ATOM 2585 O O . PHE A 1 322 ? -11.148 17.609 5.084 1.00 93.31 322 PHE A O 1
ATOM 2592 N N . GLU A 1 323 ? -9.051 18.248 4.594 1.00 90.12 323 GLU A N 1
ATOM 2593 C CA . GLU A 1 323 ? -9.098 19.522 5.325 1.00 90.12 323 GLU A CA 1
ATOM 2594 C C . GLU A 1 323 ? -9.416 20.703 4.410 1.00 90.12 323 GLU A C 1
ATOM 2596 O O . GLU A 1 323 ? -9.730 21.797 4.880 1.00 90.12 323 GLU A O 1
ATOM 2601 N N . GLY A 1 324 ? -9.370 20.466 3.101 1.00 86.69 324 GLY A N 1
ATOM 2602 C CA . GLY A 1 324 ? -9.556 21.475 2.082 1.00 86.69 324 GLY A CA 1
ATOM 2603 C C . GLY A 1 324 ? -8.314 22.336 1.870 1.00 86.69 324 GLY A C 1
ATOM 2604 O O . GLY A 1 324 ? -7.288 22.249 2.544 1.00 86.69 324 GLY A O 1
ATOM 2605 N N . ASP A 1 325 ? -8.418 23.215 0.883 1.00 83.19 325 ASP A N 1
ATOM 2606 C CA . ASP A 1 325 ? -7.355 24.140 0.491 1.00 83.19 325 ASP A CA 1
ATOM 2607 C C . ASP A 1 325 ? -7.443 25.502 1.204 1.00 83.19 325 ASP A C 1
ATOM 2609 O O . ASP A 1 325 ? -6.612 26.380 0.957 1.00 83.19 325 ASP A O 1
ATOM 2613 N N . GLY A 1 326 ? -8.439 25.689 2.076 1.00 80.50 326 GLY A N 1
ATOM 2614 C CA . GLY A 1 326 ? -8.715 26.935 2.794 1.00 80.50 326 GLY A CA 1
ATOM 2615 C C . GLY A 1 326 ? -9.401 28.031 1.967 1.00 80.50 326 GLY A C 1
ATOM 2616 O O . GLY A 1 326 ? -9.502 29.155 2.449 1.00 80.50 326 GLY A O 1
ATOM 2617 N N . THR A 1 327 ? -9.843 27.743 0.739 1.00 85.50 327 THR A N 1
ATOM 2618 C CA . THR A 1 327 ? -10.658 28.660 -0.083 1.00 85.50 327 THR A CA 1
ATOM 2619 C C . THR A 1 327 ? -12.146 28.555 0.266 1.00 85.50 327 THR A C 1
ATOM 2621 O O . THR A 1 327 ? -12.593 27.567 0.860 1.00 85.50 327 THR A O 1
ATOM 2624 N N . LEU A 1 328 ? -12.947 29.550 -0.116 1.00 86.69 328 LEU A N 1
ATOM 2625 C CA . LEU A 1 328 ? -14.403 29.529 0.032 1.00 86.69 328 LEU A CA 1
ATOM 2626 C C . LEU A 1 328 ? -15.009 28.417 -0.812 1.00 86.69 328 LEU A C 1
ATOM 2628 O O . LEU A 1 328 ? -15.811 27.629 -0.313 1.00 86.69 328 LEU A O 1
ATOM 2632 N N . LEU A 1 329 ? -14.593 28.330 -2.078 1.00 86.50 329 LEU A N 1
ATOM 2633 C CA . LEU A 1 329 ? -15.045 27.277 -2.981 1.00 86.50 329 LEU A CA 1
ATOM 2634 C C . LEU A 1 329 ? -14.686 25.893 -2.426 1.00 86.50 329 LEU A C 1
ATOM 2636 O O . LEU A 1 329 ? -15.532 25.001 -2.414 1.00 86.50 329 LEU A O 1
ATOM 2640 N N . GLY A 1 330 ? -13.463 25.727 -1.916 1.00 86.44 330 GLY A N 1
ATOM 2641 C CA . GLY A 1 330 ? -13.020 24.507 -1.245 1.00 86.44 330 GLY A CA 1
ATOM 2642 C C . GLY A 1 330 ? -13.867 24.169 -0.018 1.00 86.44 330 GLY A C 1
ATOM 2643 O O . GLY A 1 330 ? -14.320 23.036 0.109 1.00 86.44 330 GLY A O 1
ATOM 2644 N N . SER A 1 331 ? -14.167 25.152 0.833 1.00 86.19 331 SER A N 1
ATOM 2645 C CA . SER A 1 331 ? -14.993 24.963 2.038 1.00 86.19 331 SER A CA 1
ATOM 2646 C C . SER A 1 331 ? -16.439 24.570 1.702 1.00 86.19 331 SER A C 1
ATOM 2648 O O . SER A 1 331 ? -17.019 23.699 2.350 1.00 86.19 331 SER A O 1
ATOM 2650 N N . LEU A 1 332 ? -17.023 25.163 0.654 1.00 89.31 332 LEU A N 1
ATOM 2651 C CA . LEU A 1 332 ? -18.356 24.796 0.158 1.00 89.31 332 LEU A CA 1
ATOM 2652 C C . LEU A 1 332 ? -18.379 23.362 -0.389 1.00 89.31 332 LEU A C 1
ATOM 2654 O O . LEU A 1 332 ? -19.315 22.608 -0.116 1.00 89.31 332 LEU A O 1
ATOM 2658 N N . LEU A 1 333 ? -17.341 22.968 -1.131 1.00 88.88 333 LEU A N 1
ATOM 2659 C CA . LEU A 1 333 ? -17.191 21.600 -1.632 1.00 88.88 333 LEU A CA 1
ATOM 2660 C C . LEU A 1 333 ? -16.989 20.598 -0.492 1.00 88.88 333 LEU A C 1
ATOM 2662 O O . LEU A 1 333 ? -17.611 19.538 -0.509 1.00 88.88 333 LEU A O 1
ATOM 2666 N N . GLN A 1 334 ? -16.189 20.946 0.515 1.00 88.56 334 GLN A N 1
ATOM 2667 C CA . GLN A 1 334 ? -15.988 20.133 1.714 1.00 88.56 334 GLN A CA 1
ATOM 2668 C C . GLN A 1 334 ? -17.308 19.933 2.468 1.00 88.56 334 GLN A C 1
ATOM 2670 O O . GLN A 1 334 ? -17.647 18.810 2.825 1.00 88.56 334 GLN A O 1
ATOM 2675 N N . TYR A 1 335 ? -18.112 20.988 2.637 1.00 89.75 335 TYR A N 1
ATOM 2676 C CA . TYR A 1 335 ? -19.432 20.877 3.261 1.00 89.75 335 TYR A CA 1
ATOM 2677 C C . TYR A 1 335 ? -20.405 20.005 2.452 1.00 89.75 335 TYR A C 1
ATOM 2679 O O . TYR A 1 335 ? -21.148 19.200 3.028 1.00 89.75 335 TYR A O 1
ATOM 2687 N N . ARG A 1 336 ? -20.397 20.131 1.118 1.00 91.06 336 ARG A N 1
ATOM 2688 C CA . ARG A 1 336 ? -21.180 19.259 0.228 1.00 91.06 336 ARG A CA 1
ATOM 2689 C C . ARG A 1 336 ? -20.763 17.797 0.385 1.00 91.06 336 ARG A C 1
ATOM 2691 O O . ARG A 1 336 ? -21.623 16.927 0.431 1.00 91.06 336 ARG A O 1
ATOM 2698 N N . ASN A 1 337 ? -19.465 17.553 0.521 1.00 89.38 337 ASN A N 1
ATOM 2699 C CA . ASN A 1 337 ? -18.865 16.227 0.604 1.00 89.38 337 ASN A CA 1
ATOM 2700 C C . ASN A 1 337 ? -18.638 15.751 2.058 1.00 89.38 337 ASN A C 1
ATOM 2702 O O . ASN A 1 337 ? -17.900 14.798 2.275 1.00 89.38 337 ASN A O 1
ATOM 2706 N N . ARG A 1 338 ? -19.265 16.372 3.066 1.00 88.50 338 ARG A N 1
ATOM 2707 C CA . ARG A 1 338 ? -19.013 16.138 4.509 1.00 88.50 338 ARG A CA 1
ATOM 2708 C C . ARG A 1 338 ? -19.204 14.699 5.019 1.00 88.50 338 ARG A C 1
ATOM 2710 O O . ARG A 1 338 ? -18.934 14.448 6.185 1.00 88.50 338 ARG A O 1
ATOM 2717 N N . ALA A 1 339 ? -19.737 13.800 4.192 1.00 86.62 339 ALA A N 1
ATOM 2718 C CA . ALA A 1 339 ? -19.849 12.372 4.488 1.00 86.62 339 ALA A CA 1
ATOM 2719 C C . ALA A 1 339 ? -18.543 11.600 4.213 1.00 86.62 339 ALA A C 1
ATOM 2721 O O . ALA A 1 339 ? -18.336 10.552 4.803 1.00 86.62 339 ALA A O 1
ATOM 2722 N N . ILE A 1 340 ? -17.671 12.123 3.343 1.00 87.62 340 ILE A N 1
ATOM 2723 C CA . ILE A 1 340 ? -16.419 11.473 2.905 1.00 87.62 340 ILE A CA 1
ATOM 2724 C C . ILE A 1 340 ? -15.158 12.259 3.295 1.00 87.62 340 ILE A C 1
ATOM 2726 O O . ILE A 1 340 ? -14.043 11.760 3.185 1.00 87.62 340 ILE A O 1
ATOM 2730 N N . VAL A 1 341 ? -15.315 13.511 3.731 1.00 91.44 341 VAL A N 1
ATOM 2731 C CA . VAL A 1 341 ? -14.231 14.364 4.237 1.00 91.44 341 VAL A CA 1
ATOM 2732 C C . VAL A 1 341 ? -14.608 14.934 5.598 1.00 91.44 341 VAL A C 1
ATOM 2734 O O . VAL A 1 341 ? -15.748 14.793 6.043 1.00 91.44 341 VAL A O 1
ATOM 2737 N N . ARG A 1 342 ? -13.667 15.614 6.261 1.00 93.38 342 ARG A N 1
ATOM 2738 C CA . ARG A 1 342 ? -13.926 16.267 7.544 1.00 93.38 342 ARG A CA 1
ATOM 2739 C C . ARG A 1 342 ? -15.107 17.225 7.421 1.00 93.38 342 ARG A C 1
ATOM 2741 O O . ARG A 1 342 ? -15.131 18.090 6.545 1.00 93.38 342 ARG A O 1
ATOM 2748 N N . ASN A 1 343 ? -16.066 17.113 8.330 1.00 90.06 343 ASN A N 1
ATOM 2749 C CA . ASN A 1 343 ? -17.192 18.027 8.387 1.00 90.06 343 ASN A CA 1
ATOM 2750 C C . ASN A 1 343 ? -16.713 19.403 8.892 1.00 90.06 343 ASN A C 1
ATOM 2752 O O . ASN A 1 343 ? -16.304 19.512 10.051 1.00 90.06 343 ASN A O 1
ATOM 2756 N N . PRO A 1 344 ? -16.793 20.476 8.082 1.00 84.50 344 PRO A N 1
ATOM 2757 C CA . PRO A 1 344 ? -16.258 21.780 8.468 1.00 84.50 344 PRO A CA 1
ATOM 2758 C C . PRO A 1 344 ? -17.030 22.453 9.610 1.00 84.50 344 PRO A C 1
ATOM 2760 O O . PRO A 1 344 ? -16.497 23.366 10.232 1.00 84.50 344 PRO A O 1
ATOM 2763 N N . LEU A 1 345 ? -18.268 22.026 9.894 1.00 84.50 345 LEU A N 1
ATOM 2764 C CA . LEU A 1 345 ? -19.097 22.598 10.961 1.00 84.50 345 LEU A CA 1
ATOM 2765 C C . LEU A 1 345 ? -18.871 21.917 12.310 1.00 84.50 345 LEU A C 1
ATOM 2767 O O . LEU A 1 345 ? -18.885 22.576 13.344 1.00 84.50 345 LEU A O 1
ATOM 2771 N N . THR A 1 346 ? -18.701 20.595 12.311 1.00 86.69 346 THR A N 1
ATOM 2772 C CA . THR A 1 346 ? -18.562 19.814 13.552 1.00 86.69 346 THR A CA 1
ATOM 2773 C C . THR A 1 346 ? -17.117 19.430 13.847 1.00 86.69 346 THR A C 1
ATOM 2775 O O . THR A 1 346 ? -16.808 19.031 14.965 1.00 86.69 346 THR A O 1
ATOM 2778 N N . GLY A 1 347 ? -16.233 19.509 12.851 1.00 87.00 347 GLY A N 1
ATOM 2779 C CA . GLY A 1 347 ? -14.871 18.989 12.908 1.00 87.00 347 GLY A CA 1
ATOM 2780 C C . GLY A 1 347 ? -14.776 17.463 12.837 1.00 87.00 347 GLY A C 1
ATOM 2781 O O . GLY A 1 347 ? -13.664 16.961 12.744 1.00 87.00 347 GLY A O 1
ATOM 2782 N N . ARG A 1 348 ? -15.905 16.738 12.854 1.00 92.12 348 ARG A N 1
ATOM 2783 C CA . ARG A 1 348 ? -15.943 15.269 12.848 1.00 92.12 348 ARG A CA 1
ATOM 2784 C C . ARG A 1 348 ? -15.445 14.705 11.520 1.00 92.12 348 ARG A C 1
ATOM 2786 O O . ARG A 1 348 ? -15.731 15.261 10.458 1.00 92.12 348 ARG A O 1
ATOM 2793 N N . TYR A 1 349 ? -14.767 13.571 11.600 1.00 95.19 349 TYR A N 1
ATOM 2794 C CA . TYR A 1 349 ? -14.355 12.772 10.449 1.00 95.19 349 TYR A CA 1
ATOM 2795 C C . TYR A 1 349 ? -15.277 11.555 10.285 1.00 95.19 349 TYR A C 1
ATOM 2797 O O . TYR A 1 349 ? -15.839 11.090 11.283 1.00 95.19 349 TYR A O 1
ATOM 2805 N N . PRO A 1 350 ? -15.455 11.037 9.056 1.00 94.06 350 PRO A N 1
ATOM 2806 C CA . PRO A 1 350 ? -16.115 9.751 8.860 1.00 94.06 350 PRO A CA 1
ATOM 2807 C C . PRO A 1 350 ? -15.285 8.615 9.474 1.00 94.06 350 PRO A C 1
ATOM 2809 O O . PRO A 1 350 ? -14.058 8.673 9.503 1.00 94.06 350 PRO A O 1
ATOM 2812 N N . LEU A 1 351 ? -15.949 7.567 9.961 1.00 94.38 351 LEU A N 1
ATOM 2813 C CA . LEU A 1 351 ? -15.274 6.355 10.427 1.00 94.38 351 LEU A CA 1
ATOM 2814 C C . LEU A 1 351 ? -15.011 5.449 9.220 1.00 94.38 351 LEU A C 1
ATOM 2816 O O . LEU A 1 351 ? -15.758 4.505 9.004 1.00 94.38 351 LEU A O 1
ATOM 2820 N N . ASP A 1 352 ? -13.999 5.771 8.410 1.00 92.81 352 ASP A N 1
ATOM 2821 C CA . ASP A 1 352 ? -13.693 5.031 7.181 1.00 92.81 352 ASP A CA 1
ATOM 2822 C C . ASP A 1 352 ? -12.204 4.694 6.973 1.00 92.81 352 ASP A C 1
ATOM 2824 O O . ASP A 1 352 ? -11.318 5.154 7.703 1.00 92.81 352 ASP A O 1
ATOM 2828 N N . ARG A 1 353 ? -11.908 3.876 5.949 1.00 93.19 353 ARG A N 1
ATOM 2829 C CA . ARG A 1 353 ? -10.520 3.519 5.589 1.00 93.19 353 ARG A CA 1
ATOM 2830 C C . ARG A 1 353 ? -9.704 4.709 5.071 1.00 93.19 353 ARG A C 1
ATOM 2832 O O . ARG A 1 353 ? -8.481 4.678 5.143 1.00 93.19 353 ARG A O 1
ATOM 2839 N N . GLY A 1 354 ? -10.338 5.762 4.559 1.00 95.44 354 GLY A N 1
ATOM 2840 C CA . GLY A 1 354 ? -9.641 6.980 4.147 1.00 95.44 354 GLY A CA 1
ATOM 2841 C C . GLY A 1 354 ? -9.057 7.727 5.338 1.00 95.44 354 GLY A C 1
ATOM 2842 O O . GLY A 1 354 ? -7.897 8.137 5.306 1.00 95.44 354 GLY A O 1
ATOM 2843 N N . VAL A 1 355 ? -9.836 7.859 6.408 1.00 97.62 355 VAL A N 1
ATOM 2844 C CA . VAL A 1 355 ? -9.394 8.451 7.675 1.00 97.62 355 VAL A CA 1
ATOM 2845 C C . VAL A 1 355 ? -8.370 7.549 8.358 1.00 97.62 355 VAL A C 1
ATOM 2847 O O . VAL A 1 355 ? -7.376 8.052 8.883 1.00 97.62 355 VAL A O 1
ATOM 2850 N N . ALA A 1 356 ? -8.533 6.226 8.266 1.00 98.00 356 ALA A N 1
ATOM 2851 C CA . ALA A 1 356 ? -7.518 5.271 8.710 1.00 98.00 356 ALA A CA 1
ATOM 2852 C C . ALA A 1 356 ? -6.161 5.512 8.031 1.00 98.00 356 ALA A C 1
ATOM 2854 O O . ALA A 1 356 ? -5.143 5.644 8.716 1.00 98.00 356 ALA A O 1
ATOM 2855 N N . ASN A 1 357 ? -6.150 5.622 6.700 1.00 98.19 357 ASN A N 1
ATOM 2856 C CA . ASN A 1 357 ? -4.940 5.913 5.935 1.00 98.19 357 ASN A CA 1
ATOM 2857 C C . ASN A 1 357 ? -4.392 7.308 6.245 1.00 98.19 357 ASN A C 1
ATOM 2859 O O . ASN A 1 357 ? -3.177 7.490 6.281 1.00 98.19 357 ASN A O 1
ATOM 2863 N N . TYR A 1 358 ? -5.264 8.286 6.515 1.00 98.38 358 TYR A N 1
ATOM 2864 C CA . TYR A 1 358 ? -4.830 9.621 6.903 1.00 98.38 358 TYR A CA 1
ATOM 2865 C C . TYR A 1 358 ? -4.062 9.602 8.229 1.00 98.38 358 TYR A C 1
ATOM 2867 O O . TYR A 1 358 ? -2.962 10.146 8.317 1.00 98.38 358 TYR A O 1
ATOM 2875 N N . VAL A 1 359 ? -4.593 8.919 9.245 1.00 98.56 359 VAL A N 1
ATOM 2876 C CA . VAL A 1 359 ? -3.871 8.689 10.503 1.00 98.56 359 VAL A CA 1
ATOM 2877 C C . VAL A 1 359 ? -2.552 7.967 10.224 1.00 98.56 359 VAL A C 1
ATOM 2879 O O . VAL A 1 359 ? -1.501 8.429 10.663 1.00 98.56 359 VAL A O 1
ATOM 2882 N N . ASN A 1 360 ? -2.581 6.885 9.444 1.00 98.25 360 ASN A N 1
ATOM 2883 C CA . ASN A 1 360 ? -1.401 6.063 9.197 1.00 98.25 360 ASN A CA 1
ATOM 2884 C C . ASN A 1 360 ? -0.267 6.823 8.489 1.00 98.25 360 ASN A C 1
ATOM 2886 O O . ASN A 1 360 ? 0.877 6.727 8.924 1.00 98.25 360 ASN A O 1
ATOM 2890 N N . VAL A 1 361 ? -0.557 7.640 7.470 1.00 98.62 361 VAL A N 1
ATOM 2891 C CA . VAL A 1 361 ? 0.494 8.413 6.786 1.00 98.62 361 VAL A CA 1
ATOM 2892 C C . VAL A 1 361 ? 1.092 9.503 7.671 1.00 98.62 361 VAL A C 1
ATOM 2894 O O . VAL A 1 361 ? 2.268 9.833 7.523 1.00 98.62 361 VAL A O 1
ATOM 2897 N N . LEU A 1 362 ? 0.327 10.065 8.614 1.00 98.44 362 LEU A N 1
ATOM 2898 C CA . LEU A 1 362 ? 0.877 10.989 9.611 1.00 98.44 362 LEU A CA 1
ATOM 2899 C C . LEU A 1 362 ? 1.846 10.247 10.541 1.00 98.44 362 LEU A C 1
ATOM 2901 O O . LEU A 1 362 ? 2.936 10.747 10.809 1.00 98.44 362 LEU A O 1
ATOM 2905 N N . LEU A 1 363 ? 1.485 9.043 10.986 1.00 97.75 363 LEU A N 1
ATOM 2906 C CA . LEU A 1 363 ? 2.362 8.199 11.798 1.00 97.75 363 LEU A CA 1
ATOM 2907 C C . LEU A 1 363 ? 3.641 7.812 11.048 1.00 97.75 363 LEU A C 1
ATOM 2909 O O . LEU A 1 363 ? 4.730 8.062 11.559 1.00 97.75 363 LEU A O 1
ATOM 2913 N N . ASP A 1 364 ? 3.518 7.337 9.808 1.00 98.12 364 ASP A N 1
ATOM 2914 C CA . ASP A 1 364 ? 4.665 7.049 8.938 1.00 98.12 364 ASP A CA 1
ATOM 2915 C C . ASP A 1 364 ? 5.535 8.308 8.757 1.00 98.12 364 ASP A C 1
ATOM 2917 O O . ASP A 1 364 ? 6.752 8.276 8.922 1.00 98.12 364 ASP A O 1
ATOM 2921 N N . SER A 1 365 ? 4.921 9.469 8.504 1.00 98.00 365 SER A N 1
ATOM 2922 C CA . SER A 1 365 ? 5.644 10.742 8.369 1.00 98.00 365 SER A CA 1
ATOM 2923 C C . SER A 1 365 ? 6.407 11.120 9.640 1.00 98.00 365 SER A C 1
ATOM 2925 O O . SER A 1 365 ? 7.502 11.684 9.549 1.00 98.00 365 SER A O 1
ATOM 2927 N N . TYR A 1 366 ? 5.868 10.821 10.827 1.00 95.69 366 TYR A N 1
ATOM 2928 C CA . TYR A 1 366 ? 6.588 11.010 12.085 1.00 95.69 366 TYR A CA 1
ATOM 2929 C C . TYR A 1 366 ? 7.820 10.108 12.159 1.00 95.69 366 TYR A C 1
ATOM 2931 O O . TYR A 1 366 ? 8.899 10.619 12.452 1.00 95.69 366 TYR A O 1
ATOM 2939 N N . GLU A 1 367 ? 7.700 8.816 11.850 1.00 93.56 367 GLU A N 1
ATOM 2940 C CA . GLU A 1 367 ? 8.838 7.882 11.885 1.00 93.56 367 GLU A CA 1
ATOM 2941 C C . GLU A 1 367 ? 9.987 8.339 10.978 1.00 93.56 367 GLU A C 1
ATOM 2943 O O . GLU A 1 367 ? 11.156 8.186 11.326 1.00 93.56 367 GLU A O 1
ATOM 2948 N N . LEU A 1 368 ? 9.667 8.969 9.843 1.00 95.69 368 LEU A N 1
ATOM 2949 C CA . LEU A 1 368 ? 10.666 9.423 8.873 1.00 95.69 368 LEU A CA 1
ATOM 2950 C C . LEU A 1 368 ? 11.267 10.809 9.159 1.00 95.69 368 LEU A C 1
ATOM 2952 O O . LEU A 1 368 ? 12.285 11.174 8.561 1.00 95.69 368 LEU A O 1
ATOM 2956 N N . THR A 1 369 ? 10.632 11.619 10.011 1.00 95.38 369 THR A N 1
ATOM 2957 C CA . THR A 1 369 ? 11.010 13.037 10.208 1.00 95.38 369 THR A CA 1
ATOM 2958 C C . THR A 1 369 ? 11.209 13.448 11.661 1.00 95.38 369 THR A C 1
ATOM 2960 O O . THR A 1 369 ? 11.717 14.540 11.911 1.00 95.38 369 THR A O 1
ATOM 2963 N N . ALA A 1 370 ? 10.761 12.630 12.614 1.00 92.38 370 ALA A N 1
ATOM 2964 C CA . ALA A 1 370 ? 10.620 12.959 14.031 1.00 92.38 370 ALA A CA 1
ATOM 2965 C C . ALA A 1 370 ? 9.787 14.233 14.317 1.00 92.38 370 ALA A C 1
ATOM 2967 O O . ALA A 1 370 ? 9.817 14.776 15.427 1.00 92.38 370 ALA A O 1
ATOM 2968 N N . ASN A 1 371 ? 9.006 14.733 13.348 1.00 92.94 371 ASN A N 1
ATOM 2969 C CA . ASN A 1 371 ? 8.202 15.938 13.534 1.00 92.94 371 ASN A CA 1
ATOM 2970 C C . ASN A 1 371 ? 6.920 15.636 14.323 1.00 92.94 371 ASN A C 1
ATOM 2972 O O . ASN A 1 371 ? 5.921 15.153 13.789 1.00 92.94 371 ASN A O 1
ATOM 2976 N N . ARG A 1 372 ? 6.925 16.013 15.604 1.00 90.81 372 ARG A N 1
ATOM 2977 C CA . ARG A 1 372 ? 5.825 15.805 16.563 1.00 90.81 372 ARG A CA 1
ATOM 2978 C C . ARG A 1 372 ? 4.470 16.376 16.144 1.00 90.81 372 ARG A C 1
ATOM 2980 O O . ARG A 1 372 ? 3.457 15.963 16.701 1.00 90.81 372 ARG A O 1
ATOM 2987 N N . GLN A 1 373 ? 4.421 17.307 15.192 1.00 91.12 373 GLN A N 1
ATOM 2988 C CA . GLN A 1 373 ? 3.149 17.831 14.690 1.00 91.12 373 GLN A CA 1
ATOM 2989 C C . GLN A 1 373 ? 2.309 16.757 13.995 1.00 91.12 373 GLN A C 1
ATOM 2991 O O . GLN A 1 373 ? 1.084 16.816 14.062 1.00 91.12 373 GLN A O 1
ATOM 2996 N N . TYR A 1 374 ? 2.945 15.758 13.378 1.00 94.88 374 TYR A N 1
ATOM 2997 C CA . TYR A 1 374 ? 2.226 14.650 12.759 1.00 94.88 374 TYR A CA 1
ATOM 2998 C C . TYR A 1 374 ? 1.462 13.815 13.793 1.00 94.88 374 TYR A C 1
ATOM 3000 O O . TYR A 1 374 ? 0.273 13.569 13.614 1.00 94.88 374 TYR A O 1
ATOM 3008 N N . VAL A 1 375 ? 2.104 13.478 14.915 1.00 93.00 375 VAL A N 1
ATOM 3009 C CA . VAL A 1 375 ? 1.482 12.729 16.021 1.00 93.00 375 VAL A CA 1
ATOM 3010 C C . VAL A 1 375 ? 0.328 13.511 16.647 1.00 93.00 375 VAL A C 1
ATOM 3012 O O . VAL A 1 375 ? -0.769 12.979 16.775 1.00 93.00 375 VAL A O 1
ATOM 3015 N N . LYS A 1 376 ? 0.539 14.798 16.964 1.00 91.94 376 LYS A N 1
ATOM 3016 C CA . LYS A 1 376 ? -0.522 15.670 17.510 1.00 91.94 376 LYS A CA 1
ATOM 3017 C C . LYS A 1 376 ? -1.733 15.759 16.586 1.00 91.94 376 LYS A C 1
ATOM 3019 O O . LYS A 1 376 ? -2.867 15.902 17.029 1.00 91.94 376 LYS A O 1
ATOM 3024 N N . ARG A 1 377 ? -1.493 15.723 15.276 1.00 94.81 377 ARG A N 1
ATOM 3025 C CA . ARG A 1 377 ? -2.569 15.730 14.294 1.00 94.81 377 ARG A CA 1
ATOM 3026 C C . ARG A 1 377 ? -3.285 14.386 14.235 1.00 94.81 377 ARG A C 1
ATOM 3028 O O . ARG A 1 377 ? -4.510 14.379 14.197 1.00 94.81 377 ARG A O 1
ATOM 3035 N N . ALA A 1 378 ? -2.542 13.281 14.257 1.00 97.00 378 ALA A N 1
ATOM 3036 C CA . ALA A 1 378 ? -3.107 11.939 14.303 1.00 97.00 378 ALA A CA 1
ATOM 3037 C C . ALA A 1 378 ? -4.033 11.771 15.521 1.00 97.00 378 ALA A C 1
ATOM 3039 O O . ALA A 1 378 ? -5.188 11.394 15.340 1.00 97.00 378 ALA A O 1
ATOM 3040 N N . SER A 1 379 ? -3.589 12.157 16.725 1.00 95.56 379 SER A N 1
ATOM 3041 C CA . SER A 1 379 ? -4.405 12.092 17.950 1.00 95.56 379 SER A CA 1
ATOM 3042 C C . SER A 1 379 ? -5.693 12.922 17.840 1.00 95.56 379 SER A C 1
ATOM 3044 O O . SER A 1 379 ? -6.787 12.458 18.170 1.00 95.56 379 SER A O 1
ATOM 3046 N N . SER A 1 380 ? -5.588 14.128 17.272 1.00 94.56 380 SER A N 1
ATOM 3047 C CA . SER A 1 380 ? -6.724 15.024 17.047 1.00 94.56 380 SER A CA 1
ATOM 3048 C C . SER A 1 380 ? -7.746 14.463 16.053 1.00 94.56 380 SER A C 1
ATOM 3050 O O . SER A 1 380 ? -8.949 14.605 16.263 1.00 94.56 380 SER A O 1
ATOM 3052 N N . ILE A 1 381 ? -7.291 13.811 14.979 1.00 97.06 381 ILE A N 1
ATOM 3053 C CA . ILE A 1 381 ? -8.176 13.142 14.013 1.00 97.06 381 ILE A CA 1
ATOM 3054 C C . ILE A 1 381 ? -8.873 11.961 14.683 1.00 97.06 381 ILE A C 1
ATOM 3056 O O . ILE A 1 381 ? -10.092 11.831 14.574 1.00 97.06 381 ILE A O 1
ATOM 3060 N N . ILE A 1 382 ? -8.122 11.134 15.414 1.00 98.00 382 ILE A N 1
ATOM 3061 C CA . ILE A 1 382 ? -8.651 9.953 16.098 1.00 98.00 382 ILE A CA 1
ATOM 3062 C C . ILE A 1 382 ? -9.785 10.352 17.057 1.00 98.00 382 ILE A C 1
ATOM 3064 O O . ILE A 1 382 ? -10.907 9.864 16.921 1.00 98.00 382 ILE A O 1
ATOM 3068 N N . THR A 1 383 ? -9.532 11.312 17.948 1.00 95.62 383 THR A N 1
ATOM 3069 C CA . THR A 1 383 ? -10.517 11.815 18.930 1.00 95.62 383 THR A CA 1
ATOM 3070 C C . THR A 1 383 ? -11.732 12.504 18.289 1.00 95.62 383 THR A C 1
ATOM 3072 O O . THR A 1 383 ? -12.806 12.560 18.885 1.00 95.62 383 THR A O 1
ATOM 3075 N N . GLN A 1 384 ? -11.609 12.993 17.050 1.00 95.50 384 GLN A N 1
ATOM 3076 C CA . GLN A 1 384 ? -12.717 13.561 16.266 1.00 95.50 384 GLN A CA 1
ATOM 3077 C C . GLN A 1 384 ? -13.447 12.528 15.389 1.00 95.50 384 GLN A C 1
ATOM 3079 O O . GLN A 1 384 ? -14.403 12.889 14.697 1.00 95.50 384 GLN A O 1
ATOM 3084 N N . THR A 1 385 ? -13.039 11.260 15.405 1.00 96.44 385 THR A N 1
ATOM 3085 C CA . THR A 1 385 ? -13.644 10.191 14.588 1.00 96.44 385 THR A CA 1
ATOM 3086 C C . THR A 1 385 ? -14.526 9.269 15.435 1.00 96.44 385 THR A C 1
ATOM 3088 O O . THR A 1 385 ? -15.681 8.995 15.084 1.00 96.44 385 THR A O 1
ATOM 3091 N N . PHE A 1 386 ? -14.019 8.836 16.590 1.00 94.62 386 PHE A N 1
ATOM 3092 C CA . PHE A 1 386 ? -14.699 7.898 17.486 1.00 94.62 386 PHE A CA 1
ATOM 3093 C C . PHE A 1 386 ? -14.432 8.216 18.965 1.00 94.62 386 PHE A C 1
ATOM 3095 O O . PHE A 1 386 ? -13.496 8.951 19.284 1.00 94.62 386 PHE A O 1
ATOM 3102 N N . HIS A 1 387 ? -15.283 7.712 19.856 1.00 95.00 387 HIS A N 1
ATOM 3103 C CA . HIS A 1 387 ? -15.210 7.991 21.288 1.00 95.00 387 HIS A CA 1
ATOM 3104 C C . HIS A 1 387 ? -15.741 6.822 22.133 1.00 95.00 387 HIS A C 1
ATOM 3106 O O . HIS A 1 387 ? -16.621 6.077 21.702 1.00 95.00 387 HIS A O 1
ATOM 3112 N N . ALA A 1 388 ? -15.272 6.706 23.377 1.00 95.38 388 ALA A N 1
ATOM 3113 C CA . ALA A 1 388 ? -15.712 5.688 24.339 1.00 95.38 388 ALA A CA 1
ATOM 3114 C C . ALA A 1 388 ? -17.201 5.787 24.732 1.00 95.38 388 ALA A C 1
ATOM 3116 O O . ALA A 1 388 ? -17.758 4.863 25.307 1.00 95.38 388 ALA A O 1
ATOM 3117 N N . THR A 1 389 ? -17.856 6.912 24.436 1.00 95.31 389 THR A N 1
ATOM 3118 C CA . THR A 1 389 ? -19.294 7.118 24.693 1.00 95.31 389 THR A CA 1
ATOM 3119 C C . THR A 1 389 ? -20.156 6.897 23.453 1.00 95.31 389 THR A C 1
ATOM 3121 O O . THR A 1 389 ? -21.341 7.227 23.476 1.00 95.31 389 THR A O 1
ATOM 3124 N N . ASP A 1 390 ? -19.576 6.434 22.344 1.00 95.31 390 ASP A N 1
ATOM 3125 C CA . ASP A 1 390 ? -20.343 6.144 21.138 1.00 95.31 390 ASP A CA 1
ATOM 3126 C C . ASP A 1 390 ? -21.326 4.996 21.404 1.00 95.31 390 ASP A C 1
ATOM 3128 O O . ASP A 1 390 ? -20.972 3.972 21.990 1.00 95.31 390 ASP A O 1
ATOM 3132 N N . ILE A 1 391 ? -22.556 5.126 20.918 1.00 95.19 391 ILE A N 1
ATOM 3133 C CA . ILE A 1 391 ? -23.519 4.025 20.926 1.00 95.19 391 ILE A CA 1
ATOM 3134 C C . ILE A 1 391 ? -23.214 3.161 19.701 1.00 95.19 391 ILE A C 1
ATOM 3136 O O . ILE A 1 391 ? -23.542 3.537 18.580 1.00 95.19 391 ILE A O 1
ATOM 3140 N N . ILE A 1 392 ? -22.566 2.007 19.894 1.00 94.00 392 ILE A N 1
ATOM 3141 C CA . ILE A 1 392 ? -22.079 1.183 18.771 1.00 94.00 392 ILE A CA 1
ATOM 3142 C C . ILE A 1 392 ? -23.209 0.752 17.824 1.00 94.00 392 ILE A C 1
ATOM 3144 O O . ILE A 1 392 ? -23.012 0.723 16.614 1.00 94.00 392 ILE A O 1
ATOM 3148 N N . ALA A 1 393 ? -24.415 0.505 18.342 1.00 91.75 393 ALA A N 1
ATOM 3149 C CA . ALA A 1 393 ? -25.579 0.177 17.515 1.00 91.75 393 ALA A CA 1
ATOM 3150 C C . ALA A 1 393 ? -25.908 1.266 16.468 1.00 91.75 393 ALA A C 1
ATOM 3152 O O . ALA A 1 393 ? -26.389 0.950 15.384 1.00 91.75 393 ALA A O 1
ATOM 3153 N N . GLU A 1 394 ? -25.593 2.538 16.740 1.00 93.88 394 GLU A N 1
ATOM 3154 C CA . GLU A 1 394 ? -25.798 3.650 15.799 1.00 93.88 394 GLU A CA 1
ATOM 3155 C C . GLU A 1 394 ? -24.736 3.702 14.687 1.00 93.88 394 GLU A C 1
ATOM 3157 O O . GLU A 1 394 ? -24.879 4.467 13.733 1.00 93.88 394 GLU A O 1
ATOM 3162 N N . ARG A 1 395 ? -23.672 2.889 14.772 1.00 93.00 395 ARG A N 1
ATOM 3163 C CA . ARG A 1 395 ? -22.646 2.771 13.723 1.00 93.00 395 ARG A CA 1
ATOM 3164 C C . ARG A 1 395 ? -23.080 1.896 12.546 1.00 93.00 395 ARG A C 1
ATOM 3166 O O . ARG A 1 395 ? -22.414 1.931 11.518 1.00 93.00 395 ARG A O 1
ATOM 3173 N N . ASN A 1 396 ? -24.191 1.166 12.679 1.00 92.44 396 ASN A N 1
ATOM 3174 C CA . ASN A 1 396 ? -24.786 0.338 11.626 1.00 92.44 396 ASN A CA 1
ATOM 3175 C C . ASN A 1 396 ? -23.828 -0.718 11.033 1.00 92.44 396 ASN A C 1
ATOM 3177 O O . ASN A 1 396 ? -23.836 -0.961 9.831 1.00 92.44 396 ASN A O 1
ATOM 3181 N N . PHE A 1 397 ? -23.022 -1.380 11.872 1.00 92.56 397 PHE A N 1
ATOM 3182 C CA . PHE A 1 397 ? -22.081 -2.423 11.427 1.00 92.56 397 PHE A CA 1
ATOM 3183 C C . PHE A 1 397 ? -22.744 -3.667 10.802 1.00 92.56 397 PHE A C 1
ATOM 3185 O O . PHE A 1 397 ? -22.070 -4.540 10.267 1.00 92.56 397 PHE A O 1
ATOM 3192 N N . GLU A 1 398 ? -24.076 -3.746 10.822 1.00 88.31 398 GLU A N 1
ATOM 3193 C CA . GLU A 1 398 ? -24.834 -4.761 10.090 1.00 88.31 398 GLU A CA 1
ATOM 3194 C C . GLU A 1 398 ? -24.843 -4.546 8.567 1.00 88.31 398 GLU A C 1
ATOM 3196 O O . GLU A 1 398 ? -25.113 -5.506 7.833 1.00 88.31 398 GLU A O 1
ATOM 3201 N N . ASP A 1 399 ? -24.568 -3.319 8.109 1.00 91.25 399 ASP A N 1
ATOM 3202 C CA . ASP A 1 399 ? -24.330 -2.947 6.713 1.00 91.25 399 ASP A CA 1
ATOM 3203 C C . ASP A 1 399 ? -22.842 -3.121 6.390 1.00 91.25 399 ASP A C 1
ATOM 3205 O O . ASP A 1 399 ? -22.046 -2.181 6.433 1.00 91.25 399 ASP A O 1
ATOM 3209 N N . ILE A 1 400 ? -22.458 -4.376 6.154 1.00 90.94 400 ILE A N 1
ATOM 3210 C CA . ILE A 1 400 ? -21.056 -4.788 6.048 1.00 90.94 400 ILE A CA 1
ATOM 3211 C C . ILE A 1 400 ? -20.342 -4.029 4.924 1.00 90.94 400 ILE A C 1
ATOM 3213 O O . ILE A 1 400 ? -19.264 -3.489 5.160 1.00 90.94 400 ILE A O 1
ATOM 3217 N N . GLU A 1 401 ? -20.946 -3.932 3.737 1.00 87.44 401 GLU A N 1
ATOM 3218 C CA . GLU A 1 401 ? -20.345 -3.274 2.566 1.00 87.44 401 GLU A CA 1
ATOM 3219 C C . GLU A 1 401 ? -19.962 -1.820 2.851 1.00 87.44 401 GLU A C 1
ATOM 3221 O O . GLU A 1 401 ? -18.848 -1.378 2.551 1.00 87.44 401 GLU A O 1
ATOM 3226 N N . ASN A 1 402 ? -20.845 -1.090 3.532 1.00 87.81 402 ASN A N 1
ATOM 3227 C CA . ASN A 1 402 ? -20.624 0.318 3.825 1.00 87.81 402 ASN A CA 1
ATOM 3228 C C . ASN A 1 402 ? -19.944 0.569 5.162 1.00 87.81 402 ASN A C 1
ATOM 3230 O O . ASN A 1 402 ? -19.821 1.733 5.531 1.00 87.81 402 ASN A O 1
ATOM 3234 N N . THR A 1 403 ? -19.530 -0.446 5.920 1.00 92.12 403 THR A N 1
ATOM 3235 C CA . THR A 1 403 ? -18.949 -0.197 7.247 1.00 92.12 403 THR A CA 1
ATOM 3236 C C . THR A 1 403 ? -17.732 -1.034 7.599 1.00 92.12 403 THR A C 1
ATOM 3238 O O . THR A 1 403 ? -16.993 -0.601 8.482 1.00 92.12 403 THR A O 1
ATOM 3241 N N . TRP A 1 404 ? -17.437 -2.141 6.899 1.00 92.94 404 TRP A N 1
ATOM 3242 C CA . TRP A 1 404 ? -16.322 -3.063 7.202 1.00 92.94 404 TRP A CA 1
ATOM 3243 C C . TRP A 1 404 ? -14.983 -2.357 7.436 1.00 92.94 404 TRP A C 1
ATOM 3245 O O . TRP A 1 404 ? -14.143 -2.800 8.218 1.00 92.94 404 TRP A O 1
ATOM 3255 N N . TYR A 1 405 ? -14.778 -1.222 6.772 1.00 91.38 405 TYR A N 1
ATOM 3256 C CA . TYR A 1 405 ? -13.567 -0.423 6.839 1.00 91.38 405 TYR A CA 1
ATOM 3257 C C . TYR A 1 405 ? -13.296 0.216 8.213 1.00 91.38 405 TYR A C 1
ATOM 3259 O O . TYR A 1 405 ? -12.186 0.712 8.428 1.00 91.38 405 TYR A O 1
ATOM 3267 N N . TYR A 1 406 ? -14.238 0.179 9.166 1.00 95.69 406 TYR A N 1
ATOM 3268 C CA . TYR A 1 406 ? -13.992 0.618 10.545 1.00 95.69 406 TYR A CA 1
ATOM 3269 C C . TYR A 1 406 ? -12.817 -0.149 11.169 1.00 95.69 406 TYR A C 1
ATOM 3271 O O . TYR A 1 406 ? -12.025 0.429 11.914 1.00 95.69 406 TYR A O 1
ATOM 3279 N N . ILE A 1 407 ? -12.645 -1.429 10.814 1.00 97.25 407 ILE A N 1
ATOM 3280 C CA . ILE A 1 407 ? -11.548 -2.242 11.339 1.00 97.25 407 ILE A CA 1
ATOM 3281 C C . ILE A 1 407 ? -10.184 -1.741 10.849 1.00 97.25 407 ILE A C 1
ATOM 3283 O O . ILE A 1 407 ? -9.202 -1.821 11.580 1.00 97.25 407 ILE A O 1
ATOM 3287 N N . VAL A 1 408 ? -10.120 -1.145 9.653 1.00 97.56 408 VAL A N 1
ATOM 3288 C CA . VAL A 1 408 ? -8.897 -0.519 9.126 1.00 97.56 408 VAL A CA 1
ATOM 3289 C C . VAL A 1 408 ? -8.538 0.709 9.964 1.00 97.56 408 VAL A C 1
ATOM 3291 O O . VAL A 1 408 ? -7.376 0.904 10.314 1.00 97.56 408 VAL A O 1
ATOM 3294 N N . PHE A 1 409 ? -9.534 1.510 10.358 1.00 98.25 409 PHE A N 1
ATOM 3295 C CA . PHE A 1 409 ? -9.321 2.624 11.287 1.00 98.25 409 PHE A CA 1
ATOM 3296 C C . PHE A 1 409 ? -8.810 2.132 12.646 1.00 98.25 409 PHE A C 1
ATOM 3298 O O . PHE A 1 409 ? -7.844 2.686 13.173 1.00 98.25 409 PHE A O 1
ATOM 3305 N N . MET A 1 410 ? -9.373 1.038 13.165 1.00 98.25 410 MET A N 1
ATOM 3306 C CA . MET A 1 410 ? -8.903 0.412 14.404 1.00 98.25 410 MET A CA 1
ATOM 3307 C C . MET A 1 410 ? -7.442 -0.058 14.314 1.00 98.25 410 MET A C 1
ATOM 3309 O O . MET A 1 410 ? -6.709 0.094 15.288 1.00 98.25 410 MET A O 1
ATOM 3313 N N . GLN A 1 411 ? -6.974 -0.552 13.161 1.00 97.94 411 GLN A N 1
ATOM 3314 C CA . GLN A 1 411 ? -5.553 -0.880 12.960 1.00 97.94 411 GLN A CA 1
ATOM 3315 C C . GLN A 1 411 ? -4.650 0.360 13.052 1.00 97.94 411 GLN A C 1
ATOM 3317 O O . GLN A 1 411 ? -3.596 0.308 13.689 1.00 97.94 411 GLN A O 1
ATOM 3322 N N . SER A 1 412 ? -5.064 1.492 12.474 1.00 98.00 412 SER A N 1
ATOM 3323 C CA . SER A 1 412 ? -4.321 2.756 12.594 1.00 98.00 412 SER A CA 1
ATOM 3324 C C . SER A 1 412 ? -4.284 3.273 14.036 1.00 98.00 412 SER A C 1
ATOM 3326 O O . SER A 1 412 ? -3.252 3.781 14.476 1.00 98.00 412 SER A O 1
ATOM 3328 N N . VAL A 1 413 ? -5.371 3.106 14.799 1.00 98.06 413 VAL A N 1
ATOM 3329 C CA . VAL A 1 413 ? -5.404 3.425 16.238 1.00 98.06 413 VAL A CA 1
ATOM 3330 C C . VAL A 1 413 ? -4.496 2.486 17.037 1.00 98.06 413 VAL A C 1
ATOM 3332 O O . VAL A 1 413 ? -3.746 2.946 17.894 1.00 98.06 413 VAL A O 1
ATOM 3335 N N . ALA A 1 414 ? -4.495 1.188 16.730 1.00 96.44 414 ALA A N 1
ATOM 3336 C CA . ALA A 1 414 ? -3.589 0.226 17.353 1.00 96.44 414 ALA A CA 1
ATOM 3337 C C . ALA A 1 414 ? -2.115 0.610 17.121 1.00 96.44 414 ALA A C 1
ATOM 3339 O O . ALA A 1 414 ? -1.314 0.583 18.056 1.00 96.44 414 ALA A O 1
ATOM 3340 N N . LYS A 1 415 ? -1.764 1.047 15.901 1.00 95.44 415 LYS A N 1
ATOM 3341 C CA . LYS A 1 415 ? -0.417 1.548 15.583 1.00 95.44 415 LYS A CA 1
ATOM 3342 C C . LYS A 1 415 ? -0.090 2.815 16.370 1.00 95.44 415 LYS A C 1
ATOM 3344 O O . LYS A 1 415 ? 1.002 2.915 16.919 1.00 95.44 415 LYS A O 1
ATOM 3349 N N . TYR A 1 416 ? -1.028 3.758 16.459 1.00 96.06 416 TYR A N 1
ATOM 3350 C CA . TYR A 1 416 ? -0.875 4.972 17.264 1.00 96.06 416 TYR A CA 1
ATOM 3351 C C . TYR A 1 416 ? -0.533 4.648 18.726 1.00 96.06 416 TYR A C 1
ATOM 3353 O O . TYR A 1 416 ? 0.456 5.157 19.252 1.00 96.06 416 TYR A O 1
ATOM 3361 N N . LEU A 1 417 ? -1.319 3.773 19.366 1.00 94.19 417 LEU A N 1
ATOM 3362 C CA . LEU A 1 417 ? -1.113 3.375 20.762 1.00 94.19 417 LEU A CA 1
ATOM 3363 C C . LEU A 1 417 ? 0.258 2.718 20.955 1.00 94.19 417 LEU A C 1
ATOM 3365 O O . LEU A 1 417 ? 1.010 3.120 21.843 1.00 94.19 417 LEU A O 1
ATOM 3369 N N . TRP A 1 418 ? 0.622 1.792 20.066 1.00 91.12 418 TRP A N 1
ATOM 3370 C CA . TRP A 1 418 ? 1.932 1.146 20.084 1.00 91.12 418 TRP A CA 1
ATOM 3371 C C . TRP A 1 418 ? 3.077 2.160 19.940 1.00 91.12 418 TRP A C 1
ATOM 3373 O O . TRP A 1 418 ? 4.054 2.092 20.685 1.00 91.12 418 TRP A O 1
ATOM 3383 N N . MET A 1 419 ? 2.967 3.146 19.043 1.00 90.62 419 MET A N 1
ATOM 3384 C CA . MET A 1 419 ? 4.011 4.164 18.862 1.00 90.62 419 MET A CA 1
ATOM 3385 C C . MET A 1 419 ? 4.116 5.144 20.042 1.00 90.62 419 MET A C 1
ATOM 3387 O O . MET A 1 419 ? 5.232 5.570 20.367 1.00 90.62 419 MET A O 1
ATOM 3391 N N . CYS A 1 420 ? 2.998 5.491 20.699 1.00 89.12 420 CYS A N 1
ATOM 3392 C CA . CYS A 1 420 ? 3.016 6.249 21.959 1.00 89.12 420 CYS A CA 1
ATOM 3393 C C . CYS A 1 420 ? 3.874 5.534 23.001 1.00 89.12 420 CYS A C 1
ATOM 3395 O O . CYS A 1 420 ? 4.677 6.156 23.690 1.00 89.12 420 CYS A O 1
ATOM 3397 N N . GLU A 1 421 ? 3.734 4.222 23.101 1.00 85.69 421 GLU A N 1
ATOM 3398 C CA . GLU A 1 421 ? 4.426 3.426 24.107 1.00 85.69 421 GLU A CA 1
ATOM 3399 C C . GLU A 1 421 ? 5.901 3.205 23.772 1.00 85.69 421 GLU A C 1
ATOM 3401 O O . GLU A 1 421 ? 6.752 3.271 24.656 1.00 85.69 421 GLU A O 1
ATOM 3406 N N . THR A 1 422 ? 6.218 2.980 22.498 1.00 80.62 422 THR A N 1
ATOM 3407 C CA . THR A 1 422 ? 7.523 2.434 22.095 1.00 80.62 422 THR A CA 1
ATOM 3408 C C . THR A 1 422 ? 8.462 3.449 21.454 1.00 80.62 422 THR A C 1
ATOM 3410 O O . THR A 1 422 ? 9.674 3.357 21.639 1.00 80.62 422 THR A O 1
ATOM 3413 N N . VAL A 1 423 ? 7.938 4.424 20.708 1.00 79.94 423 VAL A N 1
ATOM 3414 C CA . VAL A 1 423 ? 8.765 5.288 19.851 1.00 79.94 423 VAL A CA 1
ATOM 3415 C C . VAL A 1 423 ? 8.854 6.701 20.400 1.00 79.94 423 VAL A C 1
ATOM 3417 O O . VAL A 1 423 ? 9.929 7.304 20.406 1.00 79.94 423 VAL A O 1
ATOM 3420 N N . TYR A 1 424 ? 7.727 7.280 20.811 1.00 80.25 424 TYR A N 1
ATOM 3421 C CA . TYR A 1 424 ? 7.668 8.724 21.011 1.00 80.25 424 TYR A CA 1
ATOM 3422 C C . TYR A 1 424 ? 7.149 9.170 22.381 1.00 80.25 424 TYR A C 1
ATOM 3424 O O . TYR A 1 424 ? 7.332 10.337 22.733 1.00 80.25 424 TYR A O 1
ATOM 3432 N N . GLY A 1 425 ? 6.607 8.282 23.203 1.00 77.31 425 GLY A N 1
ATOM 3433 C CA . GLY A 1 425 ? 6.150 8.596 24.556 1.00 77.31 425 GLY A CA 1
ATOM 3434 C C . GLY A 1 425 ? 4.656 8.908 24.628 1.00 77.31 425 GLY A C 1
ATOM 3435 O O . GLY A 1 425 ? 4.058 9.387 23.662 1.00 77.31 425 GLY A O 1
ATOM 3436 N N . ILE A 1 426 ? 4.079 8.628 25.798 1.00 79.88 426 ILE A N 1
ATOM 3437 C CA . ILE A 1 426 ? 2.655 8.798 26.092 1.00 79.88 426 ILE A CA 1
ATOM 3438 C C . ILE A 1 426 ? 2.277 10.266 25.906 1.00 79.88 426 ILE A C 1
ATOM 3440 O O . ILE A 1 426 ? 2.860 11.164 26.521 1.00 79.88 426 ILE A O 1
ATOM 3444 N N . ASP A 1 427 ? 1.318 10.504 25.021 1.00 72.25 427 ASP A N 1
ATOM 3445 C CA . ASP A 1 427 ? 0.802 11.831 24.744 1.00 72.25 427 ASP A CA 1
ATOM 3446 C C . ASP A 1 427 ? -0.445 12.133 25.593 1.00 72.25 427 ASP A C 1
ATOM 3448 O O . ASP A 1 427 ? -0.941 11.292 26.339 1.00 72.25 427 ASP A O 1
ATOM 3452 N N . HIS A 1 428 ? -0.952 13.359 25.474 1.00 80.44 428 HIS A N 1
ATOM 3453 C CA . HIS A 1 428 ? -2.129 13.819 26.208 1.00 80.44 428 HIS A CA 1
ATOM 3454 C C . HIS A 1 428 ? -3.383 12.977 25.918 1.00 80.44 428 HIS A C 1
ATOM 3456 O O . HIS A 1 428 ? -4.155 12.678 26.829 1.00 80.44 428 HIS A O 1
ATOM 3462 N N . ASP A 1 429 ? -3.606 12.610 24.653 1.00 89.12 429 ASP A N 1
ATOM 3463 C CA . ASP A 1 429 ? -4.857 11.979 24.231 1.00 89.12 429 ASP A CA 1
ATOM 3464 C C . ASP A 1 429 ? -4.824 10.450 24.386 1.00 89.12 429 ASP A C 1
ATOM 3466 O O . ASP A 1 429 ? -5.885 9.818 24.355 1.00 89.12 429 ASP A O 1
ATOM 3470 N N . TYR A 1 430 ? -3.642 9.855 24.602 1.00 91.75 430 TYR A N 1
ATOM 3471 C CA . TYR A 1 430 ? -3.411 8.411 24.720 1.00 91.75 430 TYR A CA 1
ATOM 3472 C C . TYR A 1 430 ? -4.461 7.701 25.578 1.00 91.75 430 TYR A C 1
ATOM 3474 O O . TYR A 1 430 ? -5.080 6.751 25.108 1.00 91.75 430 TYR A O 1
ATOM 3482 N N . ALA A 1 431 ? -4.712 8.171 26.805 1.00 91.38 431 ALA A N 1
ATOM 3483 C CA . ALA A 1 431 ? -5.634 7.501 27.725 1.00 91.38 431 ALA A CA 1
ATOM 3484 C C . ALA A 1 431 ? -7.074 7.467 27.175 1.00 91.38 431 ALA A C 1
ATOM 3486 O O . ALA A 1 431 ? -7.719 6.419 27.168 1.00 91.38 431 ALA A O 1
ATOM 3487 N N . SER A 1 432 ? -7.554 8.595 26.640 1.00 94.56 432 SER A N 1
ATOM 3488 C CA . SER A 1 432 ? -8.888 8.700 26.032 1.00 94.56 432 SER A CA 1
ATOM 3489 C C . SER A 1 432 ? -9.024 7.875 24.748 1.00 94.56 432 SER A C 1
ATOM 3491 O O . SER A 1 432 ? -10.064 7.256 24.500 1.00 94.56 432 SER A O 1
ATOM 3493 N N . ILE A 1 433 ? -7.955 7.808 23.948 1.00 97.00 433 ILE A N 1
ATOM 3494 C CA . ILE A 1 433 ? -7.898 6.998 22.732 1.00 97.00 433 ILE A CA 1
ATOM 3495 C C . ILE A 1 433 ? -7.878 5.511 23.095 1.00 97.00 433 ILE A C 1
ATOM 3497 O O . ILE A 1 433 ? -8.630 4.750 22.493 1.00 97.00 433 ILE A O 1
ATOM 3501 N N . LYS A 1 434 ? -7.099 5.095 24.105 1.00 96.50 434 LYS A N 1
ATOM 3502 C CA . LYS A 1 434 ? -7.073 3.715 24.619 1.00 96.50 434 LYS A CA 1
ATOM 3503 C C . LYS A 1 434 ? -8.467 3.285 25.081 1.00 96.50 434 LYS A C 1
ATOM 3505 O O . LYS A 1 434 ? -8.930 2.219 24.687 1.00 96.50 434 LYS A O 1
ATOM 3510 N N . GLN A 1 435 ? -9.159 4.115 25.864 1.00 96.25 435 GLN A N 1
ATOM 3511 C CA . GLN A 1 435 ? -10.529 3.822 26.305 1.00 96.25 435 GLN A CA 1
ATOM 3512 C C . GLN A 1 435 ? -11.497 3.687 25.120 1.00 96.25 435 GLN A C 1
ATOM 3514 O O . GLN A 1 435 ? -12.267 2.732 25.058 1.00 96.25 435 GLN A O 1
ATOM 3519 N N . SER A 1 436 ? -11.421 4.601 24.148 1.00 97.75 436 SER A N 1
ATOM 3520 C CA . SER A 1 436 ? -12.248 4.544 22.932 1.00 97.75 436 SER A CA 1
ATOM 3521 C C . SER A 1 436 ? -11.944 3.299 22.092 1.00 97.75 436 SER A C 1
ATOM 3523 O O . SER A 1 436 ? -12.856 2.660 21.577 1.00 97.75 436 SER A O 1
ATOM 3525 N N . PHE A 1 437 ? -10.672 2.909 21.998 1.00 98.38 437 PHE A N 1
ATOM 3526 C CA . PHE A 1 437 ? -10.234 1.691 21.325 1.00 98.38 437 PHE A CA 1
ATOM 3527 C C . PHE A 1 437 ? -10.806 0.438 22.002 1.00 98.38 437 PHE A C 1
ATOM 3529 O O . PHE A 1 437 ? -11.408 -0.396 21.327 1.00 98.38 437 PHE A O 1
ATOM 3536 N N . LEU A 1 438 ? -10.695 0.331 23.331 1.00 97.94 438 LEU A N 1
ATOM 3537 C CA . LEU A 1 438 ? -11.208 -0.814 24.089 1.00 97.94 438 LEU A CA 1
ATOM 3538 C C . LEU A 1 438 ? -12.736 -0.951 24.015 1.00 97.94 438 LEU A C 1
ATOM 3540 O O . LEU A 1 438 ? -13.226 -2.072 23.920 1.00 97.94 438 LEU A O 1
ATOM 3544 N N . HIS A 1 439 ? -13.473 0.164 23.973 1.00 97.56 439 HIS A N 1
ATOM 3545 C CA . HIS A 1 439 ? -14.932 0.164 23.784 1.00 97.56 439 HIS A CA 1
ATOM 3546 C C . HIS A 1 439 ? -15.356 -0.541 22.485 1.00 97.56 439 HIS A C 1
ATOM 3548 O O . HIS A 1 439 ? -16.248 -1.388 22.478 1.00 97.56 439 HIS A O 1
ATOM 3554 N N . TYR A 1 440 ? -14.669 -0.257 21.376 1.00 97.94 440 TYR A N 1
ATOM 3555 C CA . TYR A 1 440 ? -14.936 -0.930 20.099 1.00 97.94 440 TYR A CA 1
ATOM 3556 C C . TYR A 1 440 ? -14.401 -2.368 20.081 1.00 97.94 440 TYR A C 1
ATOM 3558 O O . TYR A 1 440 ? -15.027 -3.242 19.486 1.00 97.94 440 TYR A O 1
ATOM 3566 N N . VAL A 1 441 ? -13.274 -2.641 20.747 1.00 98.25 441 VAL A N 1
ATOM 3567 C CA . VAL A 1 441 ? -12.735 -4.005 20.896 1.00 98.25 441 VAL A CA 1
ATOM 3568 C C . VAL A 1 441 ? -13.712 -4.918 21.628 1.00 98.25 441 VAL A C 1
ATOM 3570 O O . VAL A 1 441 ? -13.884 -6.058 21.205 1.00 98.25 441 VAL A O 1
ATOM 3573 N N . GLU A 1 442 ? -14.367 -4.448 22.688 1.00 97.69 442 GLU A N 1
ATOM 3574 C CA . GLU A 1 442 ? -15.370 -5.235 23.412 1.00 97.69 442 GLU A CA 1
ATOM 3575 C C . GLU A 1 442 ? -16.525 -5.651 22.490 1.00 97.69 442 GLU A C 1
ATOM 3577 O O . GLU A 1 442 ? -16.952 -6.811 22.492 1.00 97.69 442 GLU A O 1
ATOM 3582 N N . TRP A 1 443 ? -16.976 -4.740 21.625 1.00 97.38 443 TRP A N 1
ATOM 3583 C CA . TRP A 1 443 ? -17.972 -5.065 20.609 1.00 97.38 443 TRP A CA 1
ATOM 3584 C C . TRP A 1 443 ? -17.448 -6.083 19.583 1.00 97.38 443 TRP A C 1
ATOM 3586 O O . TRP A 1 443 ? -18.141 -7.056 19.289 1.00 97.38 443 TRP A O 1
ATOM 3596 N N . ILE A 1 444 ? -16.206 -5.938 19.100 1.00 97.81 444 ILE A N 1
ATOM 3597 C CA . ILE A 1 444 ? -15.587 -6.912 18.179 1.00 97.81 444 ILE A CA 1
ATOM 3598 C C . ILE A 1 444 ? -15.494 -8.302 18.834 1.00 97.81 444 ILE A C 1
ATOM 3600 O O . ILE A 1 444 ? -15.837 -9.314 18.224 1.00 97.81 444 ILE A O 1
ATOM 3604 N N . ALA A 1 445 ? -15.056 -8.362 20.091 1.00 98.06 445 ALA A N 1
ATOM 3605 C CA . ALA A 1 445 ? -14.878 -9.609 20.827 1.00 98.06 445 ALA A CA 1
ATOM 3606 C C . ALA A 1 445 ? -16.206 -10.345 21.068 1.00 98.06 445 ALA A C 1
ATOM 3608 O O . ALA A 1 445 ? -16.237 -11.575 21.063 1.00 98.06 445 ALA A O 1
ATOM 3609 N N . THR A 1 446 ? -17.308 -9.613 21.250 1.00 96.12 446 THR A N 1
ATOM 3610 C CA . THR A 1 446 ? -18.592 -10.203 21.661 1.00 96.12 446 THR A CA 1
ATOM 3611 C C . THR A 1 446 ? -19.610 -10.353 20.531 1.00 96.12 446 THR A C 1
ATOM 3613 O O . THR A 1 446 ? -20.354 -11.331 20.536 1.00 96.12 446 THR A O 1
ATOM 3616 N N . GLN A 1 447 ? -19.647 -9.436 19.561 1.00 94.88 447 GLN A N 1
ATOM 3617 C CA . GLN A 1 447 ? -20.699 -9.380 18.535 1.00 94.88 447 GLN A CA 1
ATOM 3618 C C . GLN A 1 447 ? -20.202 -9.748 17.135 1.00 94.88 447 GLN A C 1
ATOM 3620 O O . GLN A 1 447 ? -20.926 -10.406 16.385 1.00 94.88 447 GLN A O 1
ATOM 3625 N N . GLU A 1 448 ? -18.969 -9.376 16.787 1.00 94.25 448 GLU A N 1
ATOM 3626 C CA . GLU A 1 448 ? -18.499 -9.463 15.403 1.00 94.25 448 GLU A CA 1
ATOM 3627 C C . GLU A 1 448 ? -18.365 -10.908 14.903 1.00 94.25 448 GLU A C 1
ATOM 3629 O O . GLU A 1 448 ? -18.002 -11.825 15.651 1.00 94.25 448 GLU A O 1
ATOM 3634 N N . GLN A 1 449 ? -18.658 -11.113 13.618 1.00 95.12 449 GLN A N 1
ATOM 3635 C CA . GLN A 1 449 ? -18.621 -12.411 12.936 1.00 95.12 449 GLN A CA 1
ATOM 3636 C C . GLN A 1 449 ? -17.722 -12.353 11.695 1.00 95.12 449 GLN A C 1
ATOM 3638 O O . GLN A 1 449 ? -17.475 -11.256 11.182 1.00 95.12 449 GLN A O 1
ATOM 3643 N N . PRO A 1 450 ? -17.248 -13.502 11.177 1.00 96.88 450 PRO A N 1
ATOM 3644 C CA . PRO A 1 450 ? -16.613 -13.534 9.867 1.00 96.88 450 PRO A CA 1
ATOM 3645 C C . PRO A 1 450 ? -17.557 -13.012 8.781 1.00 96.88 450 PRO A C 1
ATOM 3647 O O . PRO A 1 450 ? -18.749 -13.338 8.776 1.00 96.88 450 PRO A O 1
ATOM 3650 N N . TYR A 1 451 ? -17.040 -12.221 7.843 1.00 95.94 451 TYR A N 1
ATOM 3651 C CA . TYR A 1 451 ? -17.889 -11.491 6.893 1.00 95.94 451 TYR A CA 1
ATOM 3652 C C . TYR A 1 451 ? -18.725 -12.424 5.999 1.00 95.94 451 TYR A C 1
ATOM 3654 O O . TYR A 1 451 ? -19.918 -12.192 5.797 1.00 95.94 451 TYR A O 1
ATOM 3662 N N . LEU A 1 452 ? -18.141 -13.535 5.533 1.00 95.31 452 LEU A N 1
ATOM 3663 C CA . LEU A 1 452 ? -18.822 -14.487 4.641 1.00 95.31 452 LEU A CA 1
ATOM 3664 C C . LEU A 1 452 ? -19.934 -15.309 5.314 1.00 95.31 452 LEU A C 1
ATOM 3666 O O . LEU A 1 452 ? -20.749 -15.916 4.612 1.00 95.31 452 LEU A O 1
ATOM 3670 N N . VAL A 1 453 ? -20.047 -15.294 6.649 1.00 93.25 453 VAL A N 1
ATOM 3671 C CA . VAL A 1 453 ? -21.231 -15.853 7.332 1.00 93.25 453 VAL A CA 1
ATOM 3672 C C . VAL A 1 453 ? -22.501 -15.135 6.858 1.00 93.25 453 VAL A C 1
ATOM 3674 O O . VAL A 1 453 ? -23.546 -15.762 6.705 1.00 93.25 453 VAL A O 1
ATOM 3677 N N . ASN A 1 454 ? -22.388 -13.847 6.524 1.00 90.38 454 ASN A N 1
ATOM 3678 C CA . ASN A 1 454 ? -23.468 -13.011 6.009 1.00 90.38 454 ASN A CA 1
ATOM 3679 C C . ASN A 1 454 ? -23.320 -12.717 4.504 1.00 90.38 454 ASN A C 1
ATOM 3681 O O . ASN A 1 454 ? -23.668 -11.627 4.061 1.00 90.38 454 ASN A O 1
ATOM 3685 N N . HIS A 1 455 ? -22.830 -13.676 3.707 1.00 90.50 455 HIS A N 1
ATOM 3686 C CA . HIS A 1 455 ? -22.548 -13.505 2.270 1.00 90.50 455 HIS A CA 1
ATOM 3687 C C . HIS A 1 455 ? -23.685 -12.878 1.443 1.00 90.50 455 HIS A C 1
ATOM 3689 O O . HIS A 1 455 ? -23.410 -12.215 0.454 1.00 90.50 455 HIS A O 1
ATOM 3695 N N . GLN A 1 456 ? -24.952 -13.050 1.839 1.00 90.69 456 GLN A N 1
ATOM 3696 C CA . GLN A 1 456 ? -26.110 -12.455 1.151 1.00 90.69 456 GLN A CA 1
ATOM 3697 C C . GLN A 1 456 ? -26.166 -10.922 1.236 1.00 90.69 456 GLN A C 1
ATOM 3699 O O . GLN A 1 456 ? -26.919 -10.303 0.493 1.00 90.69 456 GLN A O 1
ATOM 3704 N N . LYS A 1 457 ? -25.412 -10.319 2.162 1.00 87.50 457 LYS A N 1
ATOM 3705 C CA . LYS A 1 457 ? -25.283 -8.865 2.316 1.00 87.50 457 LYS A CA 1
ATOM 3706 C C . LYS A 1 457 ? -24.126 -8.280 1.504 1.00 87.50 457 LYS A C 1
ATOM 3708 O O . LYS A 1 457 ? -23.918 -7.075 1.567 1.00 87.50 457 LYS A O 1
ATOM 3713 N N . LEU A 1 458 ? -23.347 -9.128 0.834 1.00 88.56 458 LEU A N 1
ATOM 3714 C CA . LEU A 1 458 ? -22.161 -8.725 0.093 1.00 88.56 458 LEU A CA 1
ATOM 3715 C C . LEU A 1 458 ? -22.483 -8.671 -1.394 1.00 88.56 458 LEU A C 1
ATOM 3717 O O . LEU A 1 458 ? -23.131 -9.577 -1.923 1.00 88.56 458 LEU A O 1
ATOM 3721 N N . GLU A 1 459 ? -21.976 -7.648 -2.065 1.00 84.69 459 GLU A N 1
ATOM 3722 C CA . GLU A 1 459 ? -22.054 -7.522 -3.518 1.00 84.69 459 GLU A CA 1
ATOM 3723 C C . GLU A 1 459 ? -21.224 -8.634 -4.181 1.00 84.69 459 GLU A C 1
ATOM 3725 O O . GLU A 1 459 ? -21.683 -9.307 -5.106 1.00 84.69 459 GLU A O 1
ATOM 3730 N N . TYR A 1 460 ? -20.032 -8.904 -3.628 1.00 85.69 460 TYR A N 1
ATOM 3731 C CA . TYR A 1 460 ? -19.103 -9.928 -4.118 1.00 85.69 460 TYR A CA 1
ATOM 3732 C C . TYR A 1 460 ? -18.599 -10.839 -2.987 1.00 85.69 460 TYR A C 1
ATOM 3734 O O . TYR A 1 460 ? -17.560 -10.560 -2.379 1.00 85.69 460 TYR A O 1
ATOM 3742 N N . PRO A 1 461 ? -19.293 -11.951 -2.687 1.00 90.44 461 PRO A N 1
ATOM 3743 C CA . PRO A 1 461 ? -18.919 -12.859 -1.605 1.00 90.44 461 PRO A CA 1
ATOM 3744 C C . PRO A 1 461 ? -17.775 -13.808 -2.011 1.00 90.44 461 PRO A C 1
ATOM 3746 O O . PRO A 1 461 ? -18.005 -14.972 -2.334 1.00 90.44 461 PRO A O 1
ATOM 3749 N N . ASN A 1 462 ? -16.538 -13.309 -1.983 1.00 92.75 462 ASN A N 1
ATOM 3750 C CA . ASN A 1 462 ? -15.310 -14.059 -2.291 1.00 92.75 462 ASN A CA 1
ATOM 3751 C C . ASN A 1 462 ? -14.322 -14.097 -1.101 1.00 92.75 462 ASN A C 1
ATOM 3753 O O . ASN A 1 462 ? -14.547 -13.451 -0.071 1.00 92.75 462 ASN A O 1
ATOM 3757 N N . ASP A 1 463 ? -13.216 -14.839 -1.209 1.00 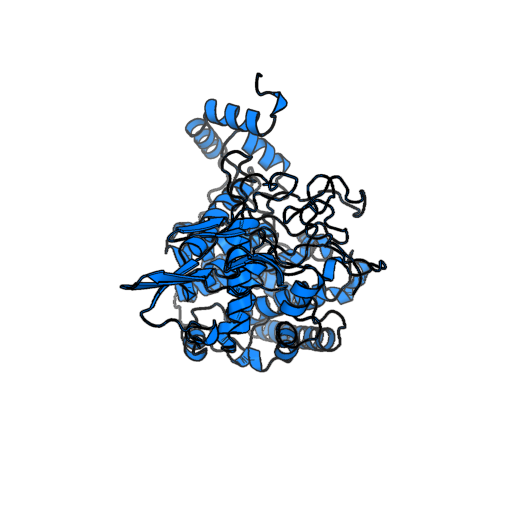95.38 463 ASP A N 1
ATOM 3758 C CA . ASP A 1 463 ? -12.292 -15.060 -0.084 1.00 95.38 463 ASP A CA 1
ATOM 3759 C C . ASP A 1 463 ? -11.407 -13.847 0.253 1.00 95.38 463 ASP A C 1
ATOM 3761 O O . ASP A 1 463 ? -10.713 -13.857 1.276 1.00 95.38 463 ASP A O 1
ATOM 3765 N N . THR A 1 464 ? -11.514 -12.743 -0.499 1.00 94.88 464 THR A N 1
ATOM 3766 C CA . THR A 1 464 ? -11.020 -11.430 -0.045 1.00 94.88 464 THR A CA 1
ATOM 3767 C C . THR A 1 464 ? -11.604 -11.095 1.321 1.00 94.88 464 THR A C 1
ATOM 3769 O O . THR A 1 464 ? -10.878 -10.627 2.193 1.00 94.88 464 THR A O 1
ATOM 3772 N N . TRP A 1 465 ? -12.893 -11.365 1.540 1.00 96.19 465 TRP A N 1
ATOM 3773 C CA . TRP A 1 465 ? -13.564 -11.104 2.813 1.00 96.19 465 TRP A CA 1
ATOM 3774 C C . TRP A 1 465 ? -13.015 -11.965 3.951 1.00 96.19 465 TRP A C 1
ATOM 3776 O O . TRP A 1 465 ? -12.785 -11.457 5.045 1.00 96.19 465 TRP A O 1
ATOM 3786 N N . THR A 1 466 ? -12.699 -13.232 3.687 1.00 97.31 466 THR A N 1
ATOM 3787 C CA . THR A 1 466 ? -12.008 -14.081 4.667 1.00 97.31 466 THR A CA 1
ATOM 3788 C C . THR A 1 466 ? -10.623 -13.519 5.000 1.00 97.31 466 THR A C 1
ATOM 3790 O O . THR A 1 466 ? -10.240 -13.445 6.165 1.00 97.31 466 THR A O 1
ATOM 3793 N N . ALA A 1 467 ? -9.867 -13.055 4.003 1.00 97.50 467 ALA A N 1
ATOM 3794 C CA . ALA A 1 467 ? -8.569 -12.428 4.247 1.00 97.50 467 ALA A CA 1
ATOM 3795 C C . ALA A 1 467 ? -8.691 -11.069 4.974 1.00 97.50 467 ALA A C 1
ATOM 3797 O O . ALA A 1 467 ? -7.803 -10.696 5.740 1.00 97.50 467 ALA A O 1
ATOM 3798 N N . GLN A 1 468 ? -9.794 -10.337 4.790 1.00 96.56 468 GLN A N 1
ATOM 3799 C CA . GLN A 1 468 ? -10.114 -9.113 5.535 1.00 96.56 468 GLN A CA 1
ATOM 3800 C C . GLN A 1 468 ? -10.343 -9.383 7.030 1.00 96.56 468 GLN A C 1
ATOM 3802 O O . GLN A 1 468 ? -9.975 -8.541 7.853 1.00 96.56 468 GLN A O 1
ATOM 3807 N N . ASP A 1 469 ? -10.885 -10.549 7.400 1.00 97.88 469 ASP A N 1
ATOM 3808 C CA . ASP A 1 469 ? -11.101 -10.936 8.802 1.00 97.88 469 ASP A CA 1
ATOM 3809 C C . ASP A 1 469 ? -9.781 -11.039 9.603 1.00 97.88 469 ASP A C 1
ATOM 3811 O O . ASP A 1 469 ? -9.791 -10.846 10.822 1.00 97.88 469 ASP A O 1
ATOM 3815 N N . LEU A 1 470 ? -8.618 -11.187 8.945 1.00 97.81 470 LEU A N 1
ATOM 3816 C CA . LEU A 1 470 ? -7.299 -11.079 9.599 1.00 97.81 470 LEU A CA 1
ATOM 3817 C C . LEU A 1 470 ? -7.085 -9.730 10.294 1.00 97.81 470 LEU A C 1
ATOM 3819 O O . LEU A 1 470 ? -6.381 -9.659 11.300 1.00 97.81 470 LEU A O 1
ATOM 3823 N N . ARG A 1 471 ? -7.722 -8.653 9.818 1.00 97.88 471 ARG A N 1
ATOM 3824 C CA . ARG A 1 471 ? -7.662 -7.342 10.483 1.00 97.88 471 ARG A CA 1
ATOM 3825 C C . ARG A 1 471 ? -8.300 -7.379 11.867 1.00 97.88 471 ARG A C 1
ATOM 3827 O O . ARG A 1 471 ? -7.778 -6.758 12.789 1.00 97.88 471 ARG A O 1
ATOM 3834 N N . LYS A 1 472 ? -9.397 -8.131 12.024 1.00 98.12 472 LYS A N 1
ATOM 3835 C CA . LYS A 1 472 ? -10.072 -8.327 13.316 1.00 98.12 472 LYS A CA 1
ATOM 3836 C C . LYS A 1 472 ? -9.157 -9.082 14.270 1.00 98.12 472 LYS A C 1
ATOM 3838 O O . LYS A 1 472 ? -8.941 -8.625 15.389 1.00 98.12 472 LYS A O 1
ATOM 3843 N N . ILE A 1 473 ? -8.555 -10.175 13.795 1.00 97.75 473 ILE A N 1
ATOM 3844 C CA . ILE A 1 473 ? -7.589 -10.977 14.560 1.00 97.75 473 ILE A CA 1
ATOM 3845 C C . ILE A 1 473 ? -6.406 -10.113 15.008 1.00 97.75 473 ILE A C 1
ATOM 3847 O O . ILE A 1 473 ? -6.040 -10.133 16.182 1.00 97.75 473 ILE A O 1
ATOM 3851 N N . MET A 1 474 ? -5.840 -9.308 14.108 1.00 96.62 474 MET A N 1
ATOM 3852 C CA . MET A 1 474 ? -4.742 -8.397 14.425 1.00 96.62 474 MET A CA 1
ATOM 3853 C C . MET A 1 474 ? -5.130 -7.376 15.505 1.00 96.62 474 MET A C 1
ATOM 3855 O O . MET A 1 474 ? -4.415 -7.233 16.496 1.00 96.62 474 MET A O 1
ATOM 3859 N N . VAL A 1 475 ? -6.260 -6.678 15.339 1.00 97.81 475 VAL A N 1
ATOM 3860 C CA . VAL A 1 475 ? -6.742 -5.677 16.309 1.00 97.81 475 VAL A CA 1
ATOM 3861 C C . VAL A 1 475 ? -6.964 -6.306 17.685 1.00 97.81 475 VAL A C 1
ATOM 3863 O O . VAL A 1 475 ? -6.541 -5.736 18.689 1.00 97.81 475 VAL A O 1
ATOM 3866 N N . LEU A 1 476 ? -7.576 -7.491 17.735 1.00 97.94 476 LEU A N 1
ATOM 3867 C CA . LEU A 1 476 ? -7.835 -8.225 18.973 1.00 97.94 476 LEU A CA 1
ATOM 3868 C C . LEU A 1 476 ? -6.541 -8.668 19.670 1.00 97.94 476 LEU A C 1
ATOM 3870 O O . LEU A 1 476 ? -6.401 -8.461 20.873 1.00 97.94 476 LEU A O 1
ATOM 3874 N N . ASN A 1 477 ? -5.575 -9.213 18.925 1.00 95.94 477 ASN A N 1
ATOM 3875 C CA . ASN A 1 477 ? -4.268 -9.593 19.472 1.00 95.94 477 ASN A CA 1
ATOM 3876 C C . ASN A 1 477 ? -3.556 -8.393 20.102 1.00 95.94 477 ASN A C 1
ATOM 3878 O O . ASN A 1 477 ? -3.038 -8.487 21.212 1.00 95.94 477 ASN A O 1
ATOM 3882 N N . VAL A 1 478 ? -3.565 -7.241 19.425 1.00 94.56 478 VAL A N 1
ATOM 3883 C CA . VAL A 1 478 ? -2.971 -6.012 19.966 1.00 94.56 478 VAL A CA 1
ATOM 3884 C C . VAL A 1 478 ? -3.734 -5.527 21.201 1.00 94.56 478 VAL A C 1
ATOM 3886 O O . VAL A 1 478 ? -3.121 -5.083 22.172 1.00 94.56 478 VAL A O 1
ATOM 3889 N N 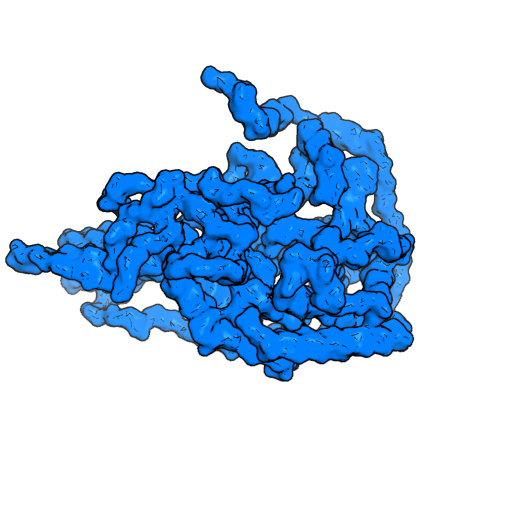. ALA A 1 479 ? -5.061 -5.661 21.211 1.00 95.75 479 ALA A N 1
ATOM 3890 C CA . ALA A 1 479 ? -5.898 -5.242 22.327 1.00 95.75 479 ALA A CA 1
ATOM 3891 C C . ALA A 1 479 ? -5.660 -6.021 23.631 1.00 95.75 479 ALA A C 1
ATOM 3893 O O . ALA A 1 479 ? -5.902 -5.464 24.704 1.00 95.75 479 ALA A O 1
ATOM 3894 N N . LEU A 1 480 ? -5.129 -7.248 23.579 1.00 94.56 480 LEU A N 1
ATOM 3895 C CA . LEU A 1 480 ? -4.752 -8.007 24.782 1.00 94.56 480 LEU A CA 1
ATOM 3896 C C . LEU A 1 480 ? -3.727 -7.270 25.659 1.00 94.56 480 LEU A C 1
ATOM 3898 O O . LEU A 1 480 ? -3.760 -7.421 26.883 1.00 94.56 480 LEU A O 1
ATOM 3902 N N . ASN A 1 481 ? -2.871 -6.435 25.060 1.00 89.94 481 ASN A N 1
ATOM 3903 C CA . ASN A 1 481 ? -1.901 -5.609 25.789 1.00 89.94 481 ASN A CA 1
ATOM 3904 C C . ASN A 1 481 ? -2.567 -4.459 26.564 1.00 89.94 481 ASN A C 1
ATOM 3906 O O . ASN A 1 481 ? -2.022 -3.982 27.560 1.00 89.94 481 ASN A O 1
ATOM 3910 N N . TYR A 1 482 ? -3.754 -4.036 26.125 1.00 91.00 482 TYR A N 1
ATOM 3911 C CA . TYR A 1 482 ? -4.468 -2.871 26.645 1.00 91.00 482 TYR A CA 1
ATOM 3912 C C . TYR A 1 482 ? -5.645 -3.229 27.551 1.00 91.00 482 TYR A C 1
ATOM 3914 O O . TYR A 1 482 ? -6.049 -2.389 28.350 1.00 91.00 482 TYR A O 1
ATOM 3922 N N . ALA A 1 483 ? -6.212 -4.430 27.422 1.00 92.56 483 ALA A N 1
ATOM 3923 C CA . ALA A 1 483 ? -7.395 -4.843 28.165 1.00 92.56 483 ALA A CA 1
ATOM 3924 C C . ALA A 1 483 ? -7.137 -4.870 29.682 1.00 92.56 483 ALA A C 1
ATOM 3926 O O . ALA A 1 483 ? -6.234 -5.556 30.167 1.00 92.56 483 ALA A O 1
ATOM 3927 N N . ASP A 1 484 ? -7.973 -4.156 30.438 1.00 87.31 484 ASP A N 1
ATOM 3928 C CA . ASP A 1 484 ? -7.770 -3.952 31.878 1.00 87.31 484 ASP A CA 1
ATOM 3929 C C . ASP A 1 484 ? -8.487 -5.009 32.750 1.00 87.31 484 ASP A C 1
ATOM 3931 O O . ASP A 1 484 ? -8.150 -5.181 33.921 1.00 87.31 484 ASP A O 1
ATOM 3935 N N . THR A 1 485 ? -9.448 -5.763 32.196 1.00 93.31 485 THR A N 1
ATOM 3936 C CA . THR A 1 485 ? -10.220 -6.784 32.930 1.00 93.31 485 THR A CA 1
ATOM 3937 C C . THR A 1 485 ? -9.952 -8.194 32.408 1.00 93.31 485 THR A C 1
ATOM 3939 O O . THR A 1 485 ? -9.774 -8.409 31.209 1.00 93.31 485 THR A O 1
ATOM 3942 N N . GLN A 1 486 ? -9.960 -9.184 33.308 1.00 95.44 486 GLN A N 1
ATOM 3943 C CA . GLN A 1 486 ? -9.796 -10.589 32.916 1.00 95.44 486 GLN A CA 1
ATOM 3944 C C . GLN A 1 486 ? -10.941 -11.058 32.005 1.00 95.44 486 GLN A C 1
ATOM 3946 O O . GLN A 1 486 ? -10.690 -11.712 31.004 1.00 95.44 486 GLN A O 1
ATOM 3951 N N . GLN A 1 487 ? -12.178 -10.636 32.286 1.00 96.75 487 GLN A N 1
ATOM 3952 C CA . GLN A 1 487 ? -13.349 -10.973 31.471 1.00 96.75 487 GLN A CA 1
ATOM 3953 C C . GLN A 1 487 ? -13.207 -10.517 30.010 1.00 96.75 487 GLN A C 1
ATOM 3955 O O . GLN A 1 487 ? -13.553 -11.262 29.089 1.00 96.75 487 GLN A O 1
ATOM 3960 N N . LEU A 1 488 ? -12.698 -9.299 29.786 1.00 96.12 488 LEU A N 1
ATOM 3961 C CA . LEU A 1 488 ? -12.469 -8.797 28.434 1.00 96.12 488 LEU A CA 1
ATOM 3962 C C . LEU A 1 488 ? -11.329 -9.564 27.753 1.00 96.12 488 LEU A C 1
ATOM 3964 O O . LEU A 1 488 ? -11.478 -9.944 26.596 1.00 96.12 488 LEU A O 1
ATOM 3968 N N . LYS A 1 489 ? -10.232 -9.857 28.466 1.00 96.62 489 LYS A N 1
ATOM 3969 C CA . LYS A 1 489 ? -9.132 -10.688 27.939 1.00 96.62 489 LYS A CA 1
ATOM 3970 C C . LYS A 1 489 ? -9.613 -12.069 27.501 1.00 96.62 489 LYS A C 1
ATOM 3972 O O . LYS A 1 489 ? -9.267 -12.497 26.405 1.00 96.62 489 LYS A O 1
ATOM 3977 N N . ASP A 1 490 ? -10.441 -12.722 28.311 1.00 97.75 490 ASP A N 1
ATOM 3978 C CA . ASP A 1 490 ? -11.003 -14.038 27.995 1.00 97.75 490 ASP A CA 1
ATOM 3979 C C . ASP A 1 490 ? -11.907 -13.967 26.752 1.00 97.75 490 ASP A C 1
ATOM 3981 O O . ASP A 1 490 ? -11.803 -14.800 25.854 1.00 97.75 490 ASP A O 1
ATOM 3985 N N . SER A 1 491 ? -12.746 -12.928 26.653 1.00 98.19 491 SER A N 1
ATOM 3986 C CA . SER A 1 491 ? -13.624 -12.708 25.491 1.00 98.19 491 SER A CA 1
ATOM 3987 C C . SER A 1 491 ? -12.827 -12.452 24.208 1.00 98.19 491 SER A C 1
ATOM 3989 O O . SER A 1 491 ? -13.149 -13.000 23.153 1.00 98.19 491 SER A O 1
ATOM 3991 N N . ILE A 1 492 ? -11.765 -11.645 24.300 1.00 98.38 492 ILE A N 1
ATOM 3992 C CA . ILE A 1 492 ? -10.838 -11.382 23.195 1.00 98.38 492 ILE A CA 1
ATOM 3993 C C . ILE A 1 492 ? -10.148 -12.682 22.767 1.00 98.38 492 ILE A C 1
ATOM 3995 O O . ILE A 1 492 ? -10.160 -12.995 21.580 1.00 98.38 492 ILE A O 1
ATOM 3999 N N . GLY A 1 493 ? -9.595 -13.451 23.712 1.00 97.44 493 GLY A N 1
ATOM 4000 C CA . GLY A 1 493 ? -8.913 -14.719 23.434 1.00 97.44 493 GLY A CA 1
ATOM 4001 C C . GLY A 1 493 ? -9.814 -15.717 22.707 1.00 97.44 493 GLY A C 1
ATOM 4002 O O . GLY A 1 493 ? -9.461 -16.194 21.632 1.00 97.44 493 GLY A O 1
ATOM 4003 N N . LEU A 1 494 ? -11.034 -15.932 23.213 1.00 98.00 494 LEU A N 1
ATOM 4004 C CA . LEU A 1 494 ? -12.020 -16.805 22.565 1.00 98.00 494 LEU A CA 1
ATOM 4005 C C . LEU A 1 494 ? -12.363 -16.352 21.138 1.00 98.00 494 LEU A C 1
ATOM 4007 O O . LEU A 1 494 ? -12.524 -17.185 20.242 1.00 98.00 494 LEU A O 1
ATOM 4011 N N . LYS A 1 495 ? -12.479 -15.037 20.902 1.00 98.38 495 LYS A N 1
ATOM 4012 C CA . LYS A 1 495 ? -12.750 -14.504 19.561 1.00 98.38 495 LYS A CA 1
ATOM 4013 C C . LYS A 1 495 ? -11.552 -14.678 18.626 1.00 98.38 495 LYS A C 1
ATOM 4015 O O . LYS A 1 495 ? -11.766 -15.021 17.465 1.00 98.38 495 LYS A O 1
ATOM 4020 N N . ILE A 1 496 ? -10.327 -14.465 19.111 1.00 97.81 496 ILE A N 1
ATOM 4021 C CA . ILE A 1 496 ? -9.094 -14.696 18.343 1.00 97.81 496 ILE A CA 1
ATOM 4022 C C . ILE A 1 496 ? -9.029 -16.152 17.895 1.00 97.81 496 ILE A C 1
ATOM 4024 O O . ILE A 1 496 ? -8.869 -16.388 16.699 1.00 97.81 496 ILE A O 1
ATOM 4028 N N . ASP A 1 497 ? -9.212 -17.103 18.811 1.00 97.12 497 ASP A N 1
ATOM 4029 C CA . ASP A 1 497 ? -9.149 -18.535 18.502 1.00 97.12 497 ASP A CA 1
ATOM 4030 C C . ASP A 1 497 ? -10.200 -18.913 17.450 1.00 97.12 497 ASP A C 1
ATOM 4032 O O . ASP A 1 497 ? -9.884 -19.524 16.428 1.00 97.12 497 ASP A O 1
ATOM 4036 N N . SER A 1 498 ? -11.446 -18.466 17.650 1.00 97.94 498 SER A N 1
ATOM 4037 C CA . SER A 1 498 ? -12.555 -18.746 16.733 1.00 97.94 498 SER A CA 1
ATOM 4038 C C . SER A 1 498 ? -12.348 -18.147 15.337 1.00 97.94 498 SER A C 1
ATOM 4040 O O . SER A 1 498 ? -12.608 -18.829 14.344 1.00 97.94 498 SER A O 1
ATOM 4042 N N . LEU A 1 499 ? -11.908 -16.887 15.238 1.00 98.06 499 LEU A N 1
ATOM 4043 C CA . LEU A 1 499 ? -11.659 -16.239 13.948 1.00 98.06 499 LEU A CA 1
ATOM 4044 C C . LEU A 1 499 ? -10.433 -16.832 13.252 1.00 98.06 499 LEU A C 1
ATOM 4046 O O . LEU A 1 499 ? -10.477 -17.041 12.044 1.00 98.06 499 LEU A O 1
ATOM 4050 N N . THR A 1 500 ? -9.361 -17.116 13.996 1.00 97.38 500 THR A N 1
ATOM 4051 C CA . THR A 1 500 ? -8.132 -17.708 13.447 1.00 97.38 500 THR A CA 1
ATOM 4052 C C . THR A 1 500 ? -8.435 -19.069 12.844 1.00 97.38 500 THR A C 1
ATOM 4054 O O . THR A 1 500 ? -8.133 -19.284 11.674 1.00 97.38 500 THR A O 1
ATOM 4057 N N . GLN A 1 501 ? -9.134 -19.935 13.586 1.00 97.31 501 GLN A N 1
ATOM 4058 C CA . GLN A 1 501 ? -9.559 -21.233 13.071 1.00 97.31 501 GLN A CA 1
ATOM 4059 C C . GLN A 1 501 ? -10.395 -21.082 11.792 1.00 97.31 501 GLN A C 1
ATOM 4061 O O . GLN A 1 501 ? -10.099 -21.724 10.789 1.00 97.31 501 GLN A O 1
ATOM 4066 N N . TYR A 1 502 ? -11.396 -20.194 11.795 1.00 98.00 502 TYR A N 1
ATOM 4067 C CA . TYR A 1 502 ? -12.238 -19.955 10.620 1.00 98.00 502 TYR A CA 1
ATOM 4068 C C . TYR A 1 502 ? -11.426 -19.509 9.394 1.00 98.00 502 TYR A C 1
ATOM 4070 O O . TYR A 1 502 ? -11.602 -20.052 8.302 1.00 98.00 502 TYR A O 1
ATOM 4078 N N . VAL A 1 503 ? -10.550 -18.514 9.562 1.00 98.12 503 VAL A N 1
ATOM 4079 C CA . VAL A 1 503 ? -9.762 -17.935 8.467 1.00 98.12 503 VAL A CA 1
ATOM 4080 C C . VAL A 1 503 ? -8.769 -18.950 7.912 1.00 98.12 503 VAL A C 1
ATOM 4082 O O . VAL A 1 503 ? -8.676 -19.098 6.693 1.00 98.12 503 VAL A O 1
ATOM 4085 N N . GLU A 1 504 ? -8.044 -19.658 8.777 1.00 97.25 504 GLU A N 1
ATOM 4086 C CA . GLU A 1 504 ? -7.062 -20.660 8.357 1.00 97.25 504 GLU A CA 1
ATOM 4087 C C . GLU A 1 504 ? -7.739 -21.832 7.639 1.00 97.25 504 GLU A C 1
ATOM 4089 O O . GLU A 1 504 ? -7.348 -22.159 6.515 1.00 97.25 504 GLU A O 1
ATOM 4094 N N . ASP A 1 505 ? -8.813 -22.390 8.210 1.00 97.12 505 ASP A N 1
ATOM 4095 C CA . ASP A 1 505 ? -9.575 -23.478 7.587 1.00 97.12 505 ASP A CA 1
ATOM 4096 C C . ASP A 1 505 ? -10.124 -23.058 6.217 1.00 97.12 505 ASP A C 1
ATOM 4098 O O . ASP A 1 505 ? -10.033 -23.809 5.240 1.00 97.12 505 ASP A O 1
ATOM 4102 N N . LYS A 1 506 ? -10.674 -21.844 6.108 1.00 97.62 506 LYS A N 1
ATOM 4103 C CA . LYS A 1 506 ? -11.281 -21.357 4.866 1.00 97.62 506 LYS A CA 1
ATOM 4104 C C . LYS A 1 506 ? -10.234 -21.054 3.790 1.00 97.62 506 LYS A C 1
ATOM 4106 O O . LYS A 1 506 ? -10.386 -21.525 2.663 1.00 97.62 506 LYS A O 1
ATOM 4111 N N . LEU A 1 507 ? -9.161 -20.326 4.114 1.00 97.75 507 LEU A N 1
ATOM 4112 C CA . LEU A 1 507 ? -8.144 -19.930 3.130 1.00 97.75 507 LEU A CA 1
ATOM 4113 C C . LEU A 1 507 ? -7.265 -21.100 2.681 1.00 97.75 507 LEU A C 1
ATOM 4115 O O . LEU A 1 507 ? -6.945 -21.194 1.495 1.00 97.75 507 LEU A O 1
ATOM 4119 N N . CYS A 1 508 ? -6.892 -22.026 3.570 1.00 96.56 508 CYS A N 1
ATOM 4120 C CA . CYS A 1 508 ? -6.091 -23.189 3.171 1.00 96.56 508 CYS A CA 1
ATOM 4121 C C . CYS A 1 508 ? -6.820 -24.061 2.132 1.00 96.56 508 CYS A C 1
ATOM 4123 O O . CYS A 1 508 ? -6.189 -24.589 1.206 1.00 96.56 508 CYS A O 1
ATOM 4125 N N . ASN A 1 509 ? -8.149 -24.138 2.233 1.00 96.31 509 ASN A N 1
ATOM 4126 C CA . ASN A 1 509 ? -9.013 -24.888 1.324 1.00 96.31 509 ASN A CA 1
ATOM 4127 C C . ASN A 1 509 ? -9.578 -24.051 0.159 1.00 96.31 509 ASN A C 1
ATOM 4129 O O . ASN A 1 509 ? -10.355 -24.577 -0.631 1.00 96.31 509 ASN A O 1
ATOM 4133 N N . SER A 1 510 ? -9.196 -22.777 0.033 1.00 95.62 510 SER A N 1
ATOM 4134 C CA . SER A 1 510 ? -9.685 -21.887 -1.025 1.00 95.62 510 SER A CA 1
ATOM 4135 C C . SER A 1 510 ? -8.977 -22.121 -2.366 1.00 95.62 510 SER A C 1
ATOM 4137 O O . SER A 1 510 ? -7.775 -22.414 -2.402 1.00 95.62 510 SER A O 1
ATOM 4139 N N . ASP A 1 511 ? -9.706 -21.927 -3.466 1.00 93.44 511 ASP A N 1
ATOM 4140 C CA . ASP A 1 511 ? -9.178 -21.868 -4.839 1.00 93.44 511 ASP A CA 1
ATOM 4141 C C . ASP A 1 511 ? -8.683 -20.456 -5.226 1.00 93.44 511 ASP A C 1
ATOM 4143 O O . ASP A 1 511 ? -8.040 -20.267 -6.263 1.00 93.44 511 ASP A O 1
ATOM 4147 N N . GLU A 1 512 ? -8.952 -19.458 -4.378 1.00 93.50 512 GLU A N 1
ATOM 4148 C CA . GLU A 1 512 ? -8.563 -18.049 -4.540 1.00 93.50 512 GLU A CA 1
ATOM 4149 C C . GLU A 1 512 ? -7.326 -17.675 -3.702 1.00 93.50 512 GLU A C 1
ATOM 4151 O O . GLU A 1 512 ? -6.886 -16.521 -3.708 1.00 93.50 512 GLU A O 1
ATOM 4156 N N . LYS A 1 513 ? -6.754 -18.636 -2.963 1.00 94.81 513 LYS A N 1
ATOM 4157 C CA . LYS A 1 513 ? -5.686 -18.412 -1.971 1.00 94.81 513 LYS A CA 1
ATOM 4158 C C . LYS A 1 513 ? -4.399 -17.803 -2.531 1.00 94.81 513 LYS A C 1
ATOM 4160 O O . LYS A 1 513 ? -3.666 -17.137 -1.809 1.00 94.81 513 LYS A O 1
ATOM 4165 N N . ASP A 1 514 ? -4.115 -18.034 -3.805 1.00 94.19 514 ASP A N 1
ATOM 4166 C CA . ASP A 1 514 ? -2.971 -17.492 -4.539 1.00 94.19 514 ASP A CA 1
ATOM 4167 C C . ASP A 1 514 ? -3.345 -16.264 -5.387 1.00 94.19 514 ASP A C 1
ATOM 4169 O O . ASP A 1 514 ? -2.506 -15.786 -6.152 1.00 94.19 514 ASP A O 1
ATOM 4173 N N . SER A 1 515 ? -4.561 -15.714 -5.254 1.00 95.75 515 SER A N 1
ATOM 4174 C CA . SER A 1 515 ? -4.923 -14.437 -5.880 1.00 95.75 515 SER A CA 1
ATOM 4175 C C . SER A 1 515 ? -4.104 -13.282 -5.298 1.00 95.75 515 SER A C 1
ATOM 4177 O O . SER A 1 515 ? -3.707 -13.294 -4.129 1.00 95.75 515 SER A O 1
ATOM 4179 N N . THR A 1 516 ? -3.831 -12.256 -6.107 1.00 96.88 516 THR A N 1
ATOM 4180 C CA . THR A 1 516 ? -2.975 -11.128 -5.703 1.00 96.88 516 THR A CA 1
ATOM 4181 C C . THR A 1 516 ? -3.543 -10.415 -4.477 1.00 96.88 516 THR A C 1
ATOM 4183 O O . THR A 1 516 ? -2.805 -10.123 -3.535 1.00 96.88 516 THR A O 1
ATOM 4186 N N . ARG A 1 517 ? -4.863 -10.191 -4.456 1.00 96.06 517 ARG A N 1
ATOM 4187 C CA . ARG A 1 517 ? -5.546 -9.488 -3.365 1.00 96.06 517 ARG A CA 1
ATOM 4188 C C . ARG A 1 517 ? -5.517 -10.281 -2.058 1.00 96.06 517 ARG A C 1
ATOM 4190 O O . ARG A 1 517 ? -5.209 -9.704 -1.017 1.00 96.06 517 ARG A O 1
ATOM 4197 N N . VAL A 1 518 ? -5.767 -11.593 -2.098 1.00 97.56 518 VAL A N 1
ATOM 4198 C CA . VAL A 1 518 ? -5.693 -12.450 -0.901 1.00 97.56 518 VAL A CA 1
ATOM 4199 C C . VAL A 1 518 ? -4.267 -12.492 -0.352 1.00 97.56 518 VAL A C 1
ATOM 4201 O O . VAL A 1 518 ? -4.069 -12.259 0.841 1.00 97.56 518 VAL A O 1
ATOM 4204 N N . LEU A 1 519 ? -3.259 -12.688 -1.208 1.00 98.25 519 LEU A N 1
ATOM 4205 C CA . LEU A 1 519 ? -1.854 -12.687 -0.786 1.00 98.25 519 LEU A CA 1
ATOM 4206 C C . LEU A 1 519 ? -1.443 -11.354 -0.144 1.00 98.25 519 LEU A C 1
ATOM 4208 O O . LEU A 1 519 ? -0.809 -11.359 0.913 1.00 98.25 519 LEU A O 1
ATOM 4212 N N . ALA A 1 520 ? -1.826 -10.219 -0.739 1.00 98.19 520 ALA A N 1
ATOM 4213 C CA . ALA A 1 520 ? -1.546 -8.892 -0.187 1.00 98.19 520 ALA A CA 1
ATOM 4214 C C . ALA A 1 520 ? -2.154 -8.721 1.213 1.00 98.19 520 ALA A C 1
ATOM 4216 O O . ALA A 1 520 ? -1.471 -8.299 2.147 1.00 98.19 520 ALA A O 1
ATOM 4217 N N . LEU A 1 521 ? -3.415 -9.125 1.382 1.00 98.00 521 LEU A N 1
ATOM 4218 C CA . LEU A 1 521 ? -4.122 -9.056 2.657 1.00 98.00 521 LEU A CA 1
ATOM 4219 C C . LEU A 1 521 ? -3.502 -9.947 3.736 1.00 98.00 521 LEU A C 1
ATOM 4221 O O . LEU A 1 521 ? -3.351 -9.489 4.872 1.00 98.00 521 LEU A O 1
ATOM 4225 N N . ILE A 1 522 ? -3.104 -11.175 3.396 1.00 98.06 522 ILE A N 1
ATOM 4226 C CA . ILE A 1 522 ? -2.424 -12.069 4.341 1.00 98.06 522 ILE A CA 1
ATOM 4227 C C . ILE A 1 522 ? -1.080 -11.464 4.757 1.00 98.06 522 ILE A C 1
ATOM 4229 O O . ILE A 1 522 ? -0.812 -11.344 5.949 1.00 98.06 522 ILE A O 1
ATOM 4233 N N . MET A 1 523 ? -0.245 -11.033 3.806 1.00 97.38 523 MET A N 1
ATOM 4234 C CA . MET A 1 523 ? 1.072 -10.463 4.125 1.00 97.38 523 MET A CA 1
ATOM 4235 C C . MET A 1 523 ? 0.988 -9.162 4.932 1.00 97.38 523 MET A C 1
ATOM 4237 O O . MET A 1 523 ? 1.885 -8.872 5.726 1.00 97.38 523 MET A O 1
ATOM 4241 N N . GLN A 1 524 ? -0.063 -8.368 4.723 1.00 95.44 524 GLN A N 1
ATOM 4242 C CA . GLN A 1 524 ? -0.266 -7.123 5.454 1.00 95.44 524 GLN A CA 1
ATOM 4243 C C . GLN A 1 524 ? -0.698 -7.375 6.906 1.00 95.44 524 GLN A C 1
ATOM 4245 O O . GLN A 1 524 ? -0.187 -6.705 7.808 1.00 95.44 524 GLN A O 1
ATOM 4250 N N . ASN A 1 525 ? -1.632 -8.310 7.121 1.00 95.69 525 ASN A N 1
ATOM 4251 C CA . ASN A 1 525 ? -2.415 -8.397 8.361 1.00 95.69 525 ASN A CA 1
ATOM 4252 C C . ASN A 1 525 ? -2.129 -9.637 9.212 1.00 95.69 525 ASN A C 1
ATOM 4254 O O . ASN A 1 525 ? -2.465 -9.632 10.394 1.00 95.69 525 ASN A O 1
ATOM 4258 N N . ASN A 1 526 ? -1.525 -10.688 8.652 1.00 93.69 526 ASN A N 1
ATOM 4259 C CA . ASN A 1 526 ? -1.112 -11.832 9.453 1.00 93.69 526 ASN A CA 1
ATOM 4260 C C . ASN A 1 526 ? 0.020 -11.406 10.396 1.00 93.69 526 ASN A C 1
ATOM 4262 O O . ASN A 1 526 ? 1.032 -10.852 9.959 1.00 93.69 526 ASN A O 1
ATOM 4266 N N . ILE A 1 527 ? -0.157 -11.671 11.684 1.00 90.06 527 ILE A N 1
ATOM 4267 C CA . ILE A 1 527 ? 0.834 -11.413 12.726 1.00 90.06 527 ILE A CA 1
ATOM 4268 C C . ILE A 1 527 ? 1.023 -12.693 13.534 1.00 90.06 527 ILE A C 1
ATOM 4270 O O . ILE A 1 527 ? 0.089 -13.474 13.691 1.00 90.06 527 ILE A O 1
ATOM 4274 N N . GLY A 1 528 ? 2.239 -12.937 14.019 1.00 87.00 528 GLY A N 1
ATOM 4275 C CA . GLY A 1 528 ? 2.469 -14.056 14.929 1.00 87.00 528 GLY A CA 1
ATOM 4276 C C . GLY A 1 528 ? 2.102 -13.703 16.371 1.00 87.00 528 GLY A C 1
ATOM 4277 O O . GLY A 1 528 ? 1.462 -12.695 16.650 1.00 87.00 528 GLY A O 1
ATOM 4278 N N . ASP A 1 529 ? 2.581 -14.517 17.304 1.00 87.06 529 ASP A N 1
ATOM 4279 C CA . ASP A 1 529 ? 2.489 -14.241 18.737 1.00 87.06 529 ASP A CA 1
ATOM 4280 C C . ASP A 1 529 ? 3.270 -12.971 19.116 1.00 87.06 529 ASP A C 1
ATOM 4282 O O . ASP A 1 529 ? 4.504 -12.956 19.071 1.00 87.06 529 ASP A O 1
ATOM 4286 N N . ILE A 1 530 ? 2.528 -11.930 19.497 1.00 87.75 530 ILE A N 1
ATOM 4287 C CA . ILE A 1 530 ? 3.033 -10.629 19.951 1.00 87.75 530 ILE A CA 1
ATOM 4288 C C . ILE A 1 530 ? 2.983 -10.461 21.477 1.00 87.75 530 ILE A C 1
ATOM 4290 O O . ILE A 1 530 ? 3.194 -9.352 21.967 1.00 87.75 530 ILE A O 1
ATOM 4294 N N . SER A 1 531 ? 2.733 -11.525 22.247 1.00 78.94 531 SER A N 1
ATOM 4295 C CA . SER A 1 531 ? 2.692 -11.476 23.721 1.00 78.94 531 SER A CA 1
ATOM 4296 C C . SER A 1 531 ? 3.988 -10.942 24.343 1.00 78.94 531 SER A C 1
ATOM 4298 O O . SER A 1 531 ? 3.972 -10.357 25.423 1.00 78.94 531 SER A O 1
ATOM 4300 N N . GLN A 1 532 ? 5.110 -11.103 23.636 1.00 68.12 532 GLN A N 1
ATOM 4301 C CA . GLN A 1 532 ? 6.434 -10.616 24.034 1.00 68.12 532 GLN A CA 1
ATOM 4302 C C . GLN A 1 532 ? 6.750 -9.196 23.527 1.00 68.12 532 GLN A C 1
ATOM 4304 O O . GLN A 1 532 ? 7.785 -8.643 23.883 1.00 68.12 532 GLN A O 1
ATOM 4309 N N . ILE A 1 533 ? 5.891 -8.607 22.686 1.00 70.44 533 ILE A N 1
ATOM 4310 C CA . ILE A 1 533 ? 6.081 -7.276 22.074 1.00 70.44 533 ILE A CA 1
ATOM 4311 C C . ILE A 1 533 ? 5.450 -6.150 22.928 1.00 70.44 533 ILE A C 1
ATOM 4313 O O . ILE A 1 533 ? 5.531 -4.968 22.597 1.00 70.44 533 ILE A O 1
ATOM 4317 N N . GLY A 1 534 ? 4.878 -6.486 24.084 1.00 54.72 534 GLY A N 1
ATOM 4318 C CA . GLY A 1 534 ? 4.326 -5.523 25.035 1.00 54.72 534 GLY A CA 1
ATOM 4319 C C . GLY A 1 534 ? 5.368 -4.949 25.999 1.00 54.72 534 GLY A C 1
ATOM 4320 O O . GLY A 1 534 ? 6.237 -5.653 26.513 1.00 54.72 534 GLY A O 1
ATOM 4321 N N . ILE A 1 535 ? 5.238 -3.660 26.306 1.00 52.91 535 ILE A N 1
ATOM 4322 C CA . ILE A 1 535 ? 5.904 -3.048 27.458 1.00 52.91 535 ILE A CA 1
ATOM 4323 C C . ILE A 1 535 ? 5.320 -3.688 28.723 1.00 52.91 535 ILE A C 1
ATOM 4325 O O . ILE A 1 535 ? 4.103 -3.762 28.880 1.00 52.91 535 ILE A O 1
ATOM 4329 N N . THR A 1 536 ? 6.168 -4.143 29.651 1.00 44.72 536 THR A N 1
ATOM 4330 C CA . THR A 1 536 ? 5.727 -4.477 31.013 1.00 44.72 536 THR A CA 1
ATOM 4331 C C . THR A 1 536 ? 4.981 -3.265 31.568 1.00 44.72 536 THR A C 1
ATOM 4333 O O . THR A 1 536 ? 5.622 -2.232 31.746 1.00 44.72 536 THR A O 1
ATOM 4336 N N . ASN A 1 537 ? 3.666 -3.376 31.794 1.00 40.28 537 ASN A N 1
ATOM 4337 C CA . ASN A 1 537 ? 2.750 -2.337 32.294 1.00 40.28 537 ASN A CA 1
ATOM 4338 C C . ASN A 1 537 ? 3.202 -1.711 33.636 1.00 40.28 537 ASN A C 1
ATOM 4340 O O . ASN A 1 537 ? 2.575 -1.894 34.673 1.00 40.28 537 ASN A O 1
ATOM 4344 N N . ASN A 1 538 ? 4.299 -0.960 33.616 1.00 39.31 538 ASN A N 1
ATOM 4345 C CA . ASN A 1 538 ? 4.855 -0.174 34.713 1.00 39.31 538 ASN A CA 1
ATOM 4346 C C . ASN A 1 538 ? 4.964 1.303 34.305 1.00 39.31 538 ASN A C 1
ATOM 4348 O O . ASN A 1 538 ? 5.759 2.052 34.872 1.00 39.31 538 ASN A O 1
ATOM 4352 N N . ALA A 1 539 ? 4.157 1.751 33.337 1.00 41.84 539 ALA A N 1
ATOM 4353 C CA . ALA A 1 539 ? 3.866 3.169 33.190 1.00 41.84 539 ALA A CA 1
ATOM 4354 C C . ALA A 1 539 ? 2.957 3.577 34.359 1.00 41.84 539 ALA A C 1
ATOM 4356 O O . ALA A 1 539 ? 1.731 3.554 34.270 1.00 41.84 539 ALA A O 1
ATOM 4357 N N . MET A 1 540 ? 3.577 3.870 35.503 1.00 38.69 540 MET A N 1
ATOM 4358 C CA . MET A 1 540 ? 2.897 4.546 36.595 1.00 38.69 540 MET A CA 1
ATOM 4359 C C . MET A 1 540 ? 2.479 5.952 36.162 1.00 38.69 540 MET A C 1
ATOM 4361 O O . MET A 1 540 ? 3.256 6.674 35.540 1.00 38.69 540 MET A O 1
ATOM 4365 N N . LEU A 1 541 ? 1.286 6.309 36.646 1.00 38.62 541 LEU A N 1
ATOM 4366 C CA . LEU A 1 541 ? 0.579 7.589 36.603 1.00 38.62 541 LEU A CA 1
ATOM 4367 C C . LEU A 1 541 ? -0.258 7.821 35.341 1.00 38.62 541 LEU A C 1
ATOM 4369 O O . LEU A 1 541 ? 0.197 8.369 34.341 1.00 38.62 541 LEU A O 1
ATOM 4373 N N . GLU A 1 542 ? -1.551 7.502 35.483 1.00 38.72 542 GLU A N 1
ATOM 4374 C CA . GLU A 1 542 ? -2.628 8.281 34.876 1.00 38.72 542 GLU A CA 1
ATOM 4375 C C . GLU A 1 542 ? -2.380 9.761 35.180 1.00 38.72 542 GLU A C 1
ATOM 4377 O O . GLU A 1 542 ? -2.706 10.272 36.255 1.00 38.72 542 GLU A O 1
ATOM 4382 N N . VAL A 1 543 ? -1.777 10.473 34.234 1.00 36.22 543 VAL A N 1
ATOM 4383 C CA . VAL A 1 543 ? -1.879 11.923 34.237 1.00 36.22 543 VAL A CA 1
ATOM 4384 C C . VAL A 1 543 ? -3.260 12.223 33.672 1.00 36.22 543 VAL A C 1
ATOM 4386 O O . VAL A 1 543 ? -3.474 12.175 32.464 1.00 36.22 543 VAL A O 1
ATOM 4389 N N . SER A 1 544 ? -4.221 12.483 34.559 1.00 35.28 544 SER A N 1
ATOM 4390 C CA . SER A 1 544 ? -5.457 13.141 34.147 1.00 35.28 544 SER A CA 1
ATOM 4391 C C . SER A 1 544 ? -5.077 14.531 33.644 1.00 35.28 544 SER A C 1
ATOM 4393 O O . SER A 1 544 ? -4.653 15.397 34.409 1.00 35.28 544 SER A O 1
ATOM 4395 N N . ILE A 1 545 ? -5.148 14.729 32.333 1.00 38.28 545 ILE A N 1
ATOM 4396 C CA . ILE A 1 545 ? -5.029 16.054 31.740 1.00 38.28 545 ILE A CA 1
ATOM 4397 C C . ILE A 1 545 ? -6.348 16.345 31.032 1.00 38.28 545 ILE A C 1
ATOM 4399 O O . ILE A 1 545 ? -6.887 15.513 30.301 1.00 38.28 545 ILE A O 1
ATOM 4403 N N . GLU A 1 546 ? -6.915 17.508 31.349 1.00 32.00 546 GLU A N 1
ATOM 4404 C CA . GLU A 1 546 ? -8.198 17.954 30.823 1.00 32.00 546 GLU A CA 1
ATOM 4405 C C . GLU A 1 546 ? -8.186 18.014 29.294 1.00 32.00 546 GLU A C 1
ATOM 4407 O O . GLU A 1 546 ? -7.384 18.703 28.663 1.00 32.00 546 GLU A O 1
ATOM 4412 N N . HIS A 1 547 ? -9.163 17.331 28.707 1.00 36.22 547 HIS A N 1
ATOM 4413 C CA . HIS A 1 547 ? -9.421 17.314 27.279 1.00 36.22 547 HIS A CA 1
ATOM 4414 C C . HIS A 1 547 ? -9.771 18.720 26.766 1.00 36.22 547 HIS A C 1
ATOM 4416 O O . HIS A 1 547 ? -10.888 19.210 26.920 1.00 36.22 547 HIS A O 1
ATOM 4422 N N . SER A 1 548 ? -8.816 19.381 26.109 1.00 35.81 548 SER A N 1
ATOM 4423 C CA . SER A 1 548 ? -9.056 20.622 25.370 1.00 35.81 548 SER A CA 1
ATOM 4424 C C . SER A 1 548 ? -9.536 20.302 23.945 1.00 35.81 548 SER A C 1
ATOM 4426 O O . SER A 1 548 ? -8.881 20.631 22.950 1.00 35.81 548 SER A O 1
ATOM 4428 N N . THR A 1 549 ? -10.728 19.724 23.798 1.00 41.72 549 THR A N 1
ATOM 4429 C CA . THR A 1 549 ? -11.466 19.898 22.540 1.00 41.72 549 THR A CA 1
ATOM 4430 C C . THR A 1 549 ? -11.940 21.336 22.505 1.00 41.72 549 THR A C 1
ATOM 4432 O O . THR A 1 549 ? -12.973 21.664 23.087 1.00 41.72 549 THR A O 1
ATOM 4435 N N . THR A 1 550 ? -11.182 22.236 21.871 1.00 43.28 550 THR A N 1
ATOM 4436 C CA . THR A 1 550 ? -11.739 23.572 21.639 1.00 43.28 550 THR A CA 1
ATOM 4437 C C . THR A 1 550 ? -13.001 23.413 20.788 1.00 43.28 550 THR A C 1
ATOM 4439 O O . THR A 1 550 ? -12.902 22.888 19.676 1.00 43.28 550 THR A O 1
ATOM 4442 N N . PRO A 1 551 ? -14.181 23.827 21.288 1.00 51.06 551 PRO A N 1
ATOM 4443 C CA . PRO A 1 551 ? -15.408 23.711 20.522 1.00 51.06 551 PRO A CA 1
ATOM 4444 C C . PRO A 1 551 ? -15.269 24.512 19.230 1.00 51.06 551 PRO A C 1
ATOM 4446 O O . PRO A 1 551 ? -14.559 25.528 19.187 1.00 51.06 551 PRO A O 1
ATOM 4449 N N . PHE A 1 552 ? -15.958 24.071 18.177 1.00 58.88 552 PHE A N 1
ATOM 4450 C CA . PHE A 1 552 ? -16.022 24.825 16.934 1.00 58.88 552 PHE A CA 1
ATOM 4451 C C . PHE A 1 552 ? -16.477 26.260 17.230 1.00 58.88 552 PHE A C 1
ATOM 4453 O O . PHE A 1 552 ? -17.580 26.503 17.717 1.00 58.88 552 PHE A O 1
ATOM 4460 N N . SER A 1 553 ? -15.599 27.224 16.956 1.00 69.62 553 SER A N 1
ATOM 4461 C CA . SER A 1 553 ? -15.887 28.644 17.114 1.00 69.62 553 SER A CA 1
ATOM 4462 C C . SER A 1 553 ? -16.056 29.248 15.734 1.00 69.62 553 SER A C 1
ATOM 4464 O O . SER A 1 553 ? -15.078 29.421 15.003 1.00 69.62 553 SER A O 1
ATOM 4466 N N . PHE A 1 554 ? -17.291 29.620 15.401 1.00 70.69 554 PHE A N 1
ATOM 4467 C CA . PHE A 1 554 ? -17.587 30.322 14.156 1.00 70.69 554 PHE A CA 1
ATOM 4468 C C . PHE A 1 554 ? -16.759 31.608 14.022 1.00 70.69 554 PHE A C 1
ATOM 4470 O O . PHE A 1 554 ? -16.259 31.902 12.945 1.00 70.69 554 PHE A O 1
ATOM 4477 N N . ALA A 1 555 ? -16.528 32.333 15.122 1.00 76.06 555 ALA A N 1
ATOM 4478 C CA . ALA A 1 555 ? -15.687 33.528 15.122 1.00 76.06 555 ALA A CA 1
ATOM 4479 C C . ALA A 1 555 ? -14.224 33.213 14.763 1.00 76.06 555 ALA A C 1
ATOM 4481 O O . ALA A 1 555 ? -13.620 33.924 13.962 1.00 76.06 555 ALA A O 1
ATOM 4482 N N . ARG A 1 556 ? -13.658 32.122 15.301 1.00 70.62 556 ARG A N 1
ATOM 4483 C CA . ARG A 1 556 ? -12.294 31.677 14.967 1.00 70.62 556 ARG A CA 1
ATOM 4484 C C . ARG A 1 556 ? -12.199 31.192 13.521 1.00 70.62 556 ARG A C 1
ATOM 4486 O O . ARG A 1 556 ? -11.227 31.517 12.843 1.00 70.62 556 ARG A O 1
ATOM 4493 N N . PHE A 1 557 ? -13.206 30.457 13.051 1.00 70.38 557 PHE A N 1
ATOM 4494 C CA . PHE A 1 557 ? -13.320 30.025 11.659 1.00 70.38 557 PHE A CA 1
ATOM 4495 C C . PHE A 1 557 ? -13.407 31.229 10.709 1.00 70.38 557 PHE A C 1
ATOM 4497 O O . PHE A 1 557 ? -12.592 31.343 9.798 1.00 70.38 557 PHE A O 1
ATOM 4504 N N . ALA A 1 558 ? -14.318 32.171 10.966 1.00 74.50 558 ALA A N 1
ATOM 4505 C CA . ALA A 1 558 ? -14.513 33.371 10.158 1.00 74.50 558 ALA A CA 1
ATOM 4506 C C . ALA A 1 558 ? -13.267 34.268 10.148 1.00 74.50 558 ALA A C 1
ATOM 4508 O O . ALA A 1 558 ? -12.852 34.737 9.091 1.00 74.50 558 ALA A O 1
ATOM 4509 N N . TRP A 1 559 ? -12.620 34.462 11.299 1.00 78.12 559 TRP A N 1
ATOM 4510 C CA . TRP A 1 559 ? -11.369 35.216 11.384 1.00 78.12 559 TRP A CA 1
ATOM 4511 C C . TRP A 1 559 ? -10.223 34.528 10.634 1.00 78.12 559 TRP A C 1
ATOM 4513 O O . TRP A 1 559 ? -9.484 35.181 9.897 1.00 78.12 559 TRP A O 1
ATOM 4523 N N . GLY A 1 560 ? -10.088 33.206 10.780 1.00 72.50 560 GLY A N 1
ATOM 4524 C CA . GLY A 1 560 ? -9.109 32.411 10.038 1.00 72.50 560 GLY A CA 1
ATOM 4525 C C . GLY A 1 560 ? -9.338 32.472 8.529 1.00 72.50 560 GLY A C 1
ATOM 4526 O O . GLY A 1 560 ? -8.380 32.621 7.771 1.00 72.50 560 GLY A O 1
ATOM 4527 N N . PHE A 1 561 ? -10.600 32.434 8.102 1.00 74.12 561 PHE A N 1
ATOM 4528 C CA . PHE A 1 561 ? -10.995 32.601 6.710 1.00 74.12 561 PHE A CA 1
ATOM 4529 C C . PHE A 1 561 ? -10.618 33.992 6.183 1.00 74.12 561 PHE A C 1
ATOM 4531 O O . PHE A 1 561 ? -9.911 34.081 5.187 1.00 74.12 561 PHE A O 1
ATOM 4538 N N . ILE A 1 562 ? -10.994 35.072 6.881 1.00 80.56 562 ILE A N 1
ATOM 4539 C CA . ILE A 1 562 ? -10.655 36.453 6.486 1.00 80.56 562 ILE A CA 1
ATOM 4540 C C . ILE A 1 562 ? -9.138 36.637 6.381 1.00 80.56 562 ILE A C 1
ATOM 4542 O O . ILE A 1 562 ? -8.651 37.197 5.402 1.00 80.56 562 ILE A O 1
ATOM 4546 N N . LYS A 1 563 ? -8.381 36.134 7.364 1.00 79.44 563 LYS A N 1
ATOM 4547 C CA . LYS A 1 563 ? -6.918 36.256 7.394 1.00 79.44 563 LYS A CA 1
ATOM 4548 C C . LYS A 1 563 ? -6.241 35.545 6.219 1.00 79.44 563 LYS A C 1
ATOM 4550 O O . LYS A 1 563 ? -5.216 36.017 5.736 1.00 79.44 563 LYS A O 1
ATOM 4555 N N . ASN A 1 564 ? -6.792 34.414 5.785 1.00 75.56 564 ASN A N 1
ATOM 4556 C CA . ASN A 1 564 ? -6.207 33.570 4.742 1.00 75.56 564 ASN A CA 1
ATOM 4557 C C . ASN A 1 564 ? -6.872 33.752 3.367 1.00 75.56 564 ASN A C 1
ATOM 4559 O O . ASN A 1 564 ? -6.486 33.074 2.410 1.00 75.56 564 ASN A O 1
ATOM 4563 N N . TYR A 1 565 ? -7.858 34.647 3.255 1.00 83.81 565 TYR A N 1
ATOM 4564 C CA . TYR A 1 565 ? -8.579 34.888 2.014 1.00 83.81 565 TYR A CA 1
ATOM 4565 C C . TYR A 1 565 ? -7.653 35.496 0.959 1.00 83.81 565 TYR A C 1
ATOM 4567 O O . TYR A 1 565 ? -6.925 36.457 1.204 1.00 83.81 565 TYR A O 1
ATOM 4575 N N . SER A 1 566 ? -7.702 34.946 -0.250 1.00 86.62 566 SER A N 1
ATOM 4576 C CA . SER A 1 566 ? -6.922 35.434 -1.381 1.00 86.62 566 SER A CA 1
ATOM 4577 C C . SER A 1 566 ? -7.745 35.323 -2.651 1.00 86.62 566 SER A C 1
ATOM 4579 O O . SER A 1 566 ? -7.964 34.223 -3.156 1.00 86.62 566 SER A O 1
ATOM 4581 N N . LEU A 1 567 ? -8.141 36.470 -3.208 1.00 87.62 567 LEU A N 1
ATOM 4582 C CA . LEU A 1 567 ? -8.891 36.521 -4.464 1.00 87.62 567 LEU A CA 1
ATOM 4583 C C . LEU A 1 567 ? -8.137 35.814 -5.602 1.00 87.62 567 LEU A C 1
ATOM 4585 O O . LEU A 1 567 ? -8.737 35.096 -6.395 1.00 87.62 567 LEU A O 1
ATOM 4589 N N . THR A 1 568 ? -6.812 35.959 -5.655 1.00 87.88 568 THR A N 1
ATOM 4590 C CA . THR A 1 568 ? -5.966 35.276 -6.642 1.00 87.88 568 THR A CA 1
ATOM 4591 C C . THR A 1 568 ? -6.035 33.755 -6.496 1.00 87.88 568 THR A C 1
ATOM 4593 O O . THR A 1 568 ? -6.105 33.042 -7.497 1.00 87.88 568 THR A O 1
ATOM 4596 N N . LYS A 1 569 ? -6.038 33.242 -5.259 1.00 86.31 569 LYS A N 1
ATOM 4597 C CA . LYS A 1 569 ? -6.151 31.803 -4.983 1.00 86.31 569 LYS A CA 1
ATOM 4598 C C . LYS A 1 569 ? -7.539 31.273 -5.346 1.00 86.31 569 LYS A C 1
ATOM 4600 O O . LYS A 1 569 ? -7.621 30.238 -6.003 1.00 86.31 569 LYS A O 1
ATOM 4605 N N . GLU A 1 570 ? -8.593 32.012 -4.999 1.00 89.88 570 GLU A N 1
ATOM 4606 C CA . GLU A 1 570 ? -9.978 31.702 -5.387 1.00 89.88 570 GLU A CA 1
ATOM 4607 C C . GLU A 1 570 ? -10.121 31.622 -6.910 1.00 89.88 570 GLU A C 1
ATOM 4609 O O . GLU A 1 570 ? -10.554 30.600 -7.439 1.00 89.88 570 GLU A O 1
ATOM 4614 N N . LEU A 1 571 ? -9.683 32.661 -7.632 1.00 88.94 571 LEU A N 1
ATOM 4615 C CA . LEU A 1 571 ? -9.743 32.710 -9.095 1.00 88.94 571 LEU A CA 1
ATOM 4616 C C . LEU A 1 571 ? -8.951 31.566 -9.726 1.00 88.94 571 LEU A C 1
ATOM 4618 O O . LEU A 1 571 ? -9.450 30.896 -10.628 1.00 88.94 571 LEU A O 1
ATOM 4622 N N . ARG A 1 572 ? -7.741 31.286 -9.231 1.00 87.06 572 ARG A N 1
ATOM 4623 C CA . ARG A 1 572 ? -6.940 30.157 -9.719 1.00 87.06 572 ARG A CA 1
ATOM 4624 C C . ARG A 1 572 ? -7.687 28.834 -9.550 1.00 87.06 572 ARG A C 1
ATOM 4626 O O . ARG A 1 572 ? -7.734 28.042 -10.487 1.00 87.06 572 ARG A O 1
ATOM 4633 N N . HIS A 1 573 ? -8.264 28.584 -8.379 1.00 84.56 573 HIS A N 1
ATOM 4634 C CA . HIS A 1 573 ? -8.958 27.328 -8.092 1.00 84.56 573 HIS A CA 1
ATOM 4635 C C . HIS A 1 573 ? -10.268 27.211 -8.878 1.00 84.56 573 HIS A C 1
ATOM 4637 O O . HIS A 1 573 ? -10.586 26.131 -9.380 1.00 84.56 573 HIS A O 1
ATOM 4643 N N . LEU A 1 574 ? -10.976 28.324 -9.074 1.00 89.00 574 LEU A N 1
ATOM 4644 C CA . LEU A 1 574 ? -12.134 28.403 -9.955 1.00 89.00 574 LEU A CA 1
ATOM 4645 C C . LEU A 1 574 ? -11.754 28.023 -11.396 1.00 89.00 574 LEU A C 1
ATOM 4647 O O . LEU A 1 574 ? -12.392 27.155 -11.982 1.00 89.00 574 LEU A O 1
ATOM 4651 N N . LEU A 1 575 ? -10.675 28.593 -11.942 1.00 89.88 575 LEU A N 1
ATOM 4652 C CA . LEU A 1 575 ? -10.198 28.305 -13.303 1.00 89.88 575 LEU A CA 1
ATOM 4653 C C . LEU A 1 575 ? -9.627 26.886 -13.468 1.00 89.88 575 LEU A C 1
ATOM 4655 O O . LEU A 1 575 ? -9.626 26.344 -14.576 1.00 89.88 575 LEU A O 1
ATOM 4659 N N . ILE A 1 576 ? -9.118 26.266 -12.399 1.00 87.81 576 ILE A N 1
ATOM 4660 C CA . ILE A 1 576 ? -8.723 24.848 -12.399 1.00 87.81 576 ILE A CA 1
ATOM 4661 C C . ILE A 1 576 ? -9.960 23.950 -12.478 1.00 87.81 576 ILE A C 1
ATOM 4663 O O . ILE A 1 576 ? -9.994 23.025 -13.286 1.00 87.81 576 ILE A O 1
ATOM 4667 N N . ARG A 1 577 ? -10.989 24.235 -11.676 1.00 86.00 577 ARG A N 1
ATOM 4668 C CA . ARG A 1 577 ? -12.202 23.407 -11.583 1.00 86.00 577 ARG A CA 1
ATOM 4669 C C . ARG A 1 577 ? -13.167 23.604 -12.746 1.00 86.00 577 ARG A C 1
ATOM 4671 O O . ARG A 1 577 ? -13.861 22.659 -13.111 1.00 86.00 577 ARG A O 1
ATOM 4678 N N . PHE A 1 578 ? -13.182 24.798 -13.327 1.00 88.19 578 PHE A N 1
ATOM 4679 C CA . PHE A 1 578 ? -14.033 25.171 -14.451 1.00 88.19 578 PHE A CA 1
ATOM 4680 C C . PHE A 1 578 ? -13.170 25.694 -15.609 1.00 88.19 578 PHE A C 1
ATOM 4682 O O . PHE A 1 578 ? -13.100 26.907 -15.831 1.00 88.19 578 PHE A O 1
ATOM 4689 N N . PRO A 1 579 ? -12.494 24.802 -16.363 1.00 83.81 579 PRO A N 1
ATOM 4690 C CA . PRO A 1 579 ? -11.628 25.194 -17.475 1.00 83.81 579 PRO A CA 1
ATOM 4691 C C . PRO A 1 579 ? -12.330 26.053 -18.533 1.00 83.81 579 PRO A C 1
ATOM 4693 O O . PRO A 1 579 ? -11.681 26.876 -19.168 1.00 83.81 579 PRO A O 1
ATOM 4696 N N . GLN A 1 580 ? -13.651 25.919 -18.683 1.00 88.44 580 GLN A N 1
ATOM 4697 C CA . GLN A 1 580 ? -14.484 26.734 -19.573 1.00 88.44 580 GLN A CA 1
ATOM 4698 C C . GLN A 1 580 ? -14.479 28.236 -19.248 1.00 88.44 580 GLN A C 1
ATOM 4700 O O . GLN A 1 580 ? -14.850 29.039 -20.096 1.00 88.44 580 GLN A O 1
ATOM 4705 N N . LEU A 1 581 ? -14.079 28.620 -18.031 1.00 87.69 581 LEU A N 1
ATOM 4706 C CA . LEU A 1 581 ? -13.967 30.018 -17.608 1.00 87.69 581 LEU A CA 1
ATOM 4707 C C . LEU A 1 581 ? -12.601 30.633 -17.945 1.00 87.69 581 LEU A C 1
ATOM 4709 O O . LEU A 1 581 ? -12.408 31.832 -17.750 1.00 87.69 581 LEU A O 1
ATOM 4713 N N . ARG A 1 582 ? -11.640 29.836 -18.430 1.00 85.94 582 ARG A N 1
ATOM 4714 C CA . ARG A 1 582 ? -10.363 30.357 -18.924 1.00 85.94 582 ARG A CA 1
ATOM 4715 C C . ARG A 1 582 ? -10.651 31.108 -20.224 1.00 85.94 582 ARG A C 1
ATOM 4717 O O . ARG A 1 582 ? -11.045 30.491 -21.211 1.00 85.94 582 ARG A O 1
ATOM 4724 N N . LEU A 1 583 ? -10.506 32.435 -20.205 1.00 76.38 583 LEU A N 1
ATOM 4725 C CA . LEU A 1 583 ? -10.540 33.246 -21.424 1.00 76.38 583 LEU A CA 1
ATOM 4726 C C . LEU A 1 583 ? -9.488 32.685 -22.396 1.00 76.38 583 LEU A C 1
ATOM 4728 O O . LEU A 1 583 ? -8.364 32.411 -21.970 1.00 76.38 583 LEU A O 1
ATOM 4732 N N . LYS A 1 584 ? -9.892 32.439 -23.647 1.00 57.66 584 LYS A N 1
ATOM 4733 C CA . LYS A 1 584 ? -8.990 31.981 -24.712 1.00 57.66 584 LYS A CA 1
ATOM 4734 C C . LYS A 1 584 ? -7.983 33.054 -25.086 1.00 57.66 584 LYS A C 1
ATOM 4736 O O . LYS A 1 584 ? -8.400 34.233 -25.145 1.00 57.66 584 LYS A O 1
#

Radius of gyration: 26.05 Å; chains: 1; bounding box: 70×61×81 Å

InterPro domains:
  IPR008928 Six-hairpin glycosidase superfamily [SSF48208] (200-385)

Organism: NCBI:txid1121922

Foldseek 3Di:
DDQPLFQQQAALVLDRQDRDAADWDWDADPNDTDTDGDRQDFDFDWDDDPPWIKTKGKPCCNQADDWDWDDDNVDIDTDSHDPPRPDDDDDDAQFFADIDMDIDIDPDPDDDPPPPDPPQDFADLCVCQVLCPQPQQDLQLCVAPLVVLLCCLPVNCLHQVNQCVVNVLGHNQRWLWTFQCQLCVPPPDPHDQGKTAQCALNVLLLLLSCCSNPVDCVSVVSNVRNLSNNLRHQFGPDPQFFLLFHRAGAGIEDGNWGCRNPHRFHDDPPTDPPPDPDDDPRRGHDLLRLDLSSLLSCCVVPVDVSSLVSLVSNLSSLCCVAVNPLAPVRLVVCCVVCQQHQHLQFRAHELFSSLLSNLVSLVSNCSSPVPCVSLVVSLSRLCRYWFLPDPVVVQPVVLVVVRVRSLSSLVSLLVSLLCCVNPNHPDQSNVRSLSRSLSVLLCLLPPDDQPLVVVVSDPDNDCLSLLSLLSSLQSLLSCCLSDPDPVSNVSSVVSNVVSSVVSSVDLVPDPCSNRPSSSSSCSSRSHRRCVVVHDPPPPPDPPPDDDPPPGDDPVVSVVSSVVPDDPVVVVSSCCSVCVVPPDD